Protein 2GU0 (pdb70)

Foldseek 3Di:
DFLLQFWDWDLPDFFIAIDGAAPVQQVQVQPDDDDPVQQQDFDQSVVRGTHGRVVCNLQDDDPPHAHFPRVDPLSRLLSVLSRVLSVVVRHGSVPDDPCSRRQDFQVLLSSLLSVLCVDPPHPNVPDPVLSSVLRCVRRVNDDDACADSNGSHDQWPDDDQFKTKHWRAQCPGNTHHDHFGKIKIHTNDPDDDDLVVLLLVLLVCCQVVVQWFWFDLAGRMTMTGGLVCLLVSLVVSLVVLVPPCHPRVPGLNGQQLRVVLVVCSNVPDDNVPSVVSNPVDDRDVSSVVSNVVVVVVVVPD/DFLLQFWDWDLPDFWIAIAGAAPVQLVQQLVDDDDPVQQCDFDQSVVRGTHRRVVVNLQEDDPPHAHFPRVDPLSVLLSVLVRVLRVVVTHGSVPDDVCNSRQAFQVLLSSLLSVLCVDPPRPVVPPVVLSSVLVCVRSVNDDDACAVNNGSHDQWDDDDQFKTKHWRQQCPRPTRRDHFGKIKIHTNDPDDDDVVVLLLVLLVCCQVVVQWAWADLAGAITMTGGLVCLLPVLVVSLVVLVVPCHPPPPRLNGQQLRVQLVVCSNVPDDNVVSSVSSPVDDRDVSSVVSNVCVVVVVVPD

Nearest PDB structures (foldseek):
  2gu0-assembly1_A  TM=1.003E+00  e=1.014E-58  Human rotavirus C
  2r8f-assembly1_A  TM=9.297E-01  e=7.362E-29  Simian 11 rotavirus (serotype 3 / strain SA11-Ramig)
  6cy9-assembly1_A  TM=9.338E-01  e=7.284E-28  Rotavirus A
  4g0j-assembly1_A  TM=9.210E-01  e=2.915E-26  Simian 11 rotavirus (serotype 3 / strain SA11-Ramig)
  7pko-assembly1_C  TM=9.094E-01  e=4.821E-26  Rotavirus A

Sequence (602 aa):
AELACFVSFSLTEDKVVWYPINKKAVQTMLCAKVEKDQRSNYYDTILYGVAPPPEFRNRFKTNERYGLDYESDQYTELVNLLADTLNMVSMPTEKFQFDIVKTVVQVRHLENLLCRIKDVNDILNANVKLRVKAVMIACNLVNETETTPLTESNDIVYQDSYFTITKLDYSNHKLLPLMADEYKITINTKTDIPDRNQTAFAAYIRYNFNKFAAISHGKRHWRLVLHSQLMSHAERLDRKIKSDKYDDGDMAFVHPGWKTCIGQLCGGTTFEVAKTSLYSIKPSKTVRTATNKIESDLISMAELACFVSFSLTEDKVVWYPINKKAVQTMLCAKVEKDQRSNYYDTILYGVAPPPEFRNRFKTNERYGLDYESDQYTELVNLLADTLNMVSMPTEKFQFDIVKTVVQVRHLENLLCRIKDVNDILNANVKLRVKAVMIACNLVNETETTPLTESNDIVYQDSYFTITKLDYSNHKLLPLMADEYKITINTKTDIPDRNQTAFAAYIRYNFNKFAAISHGKRHWRLVLHSQLMSHAERLDRKIKSDKYDDGDMAFVHPGWKTCIGQLCGGTTFEVAKTSLYSIKPSKTVRTATNKIESDLISM

InterPro domains:
  IPR003668 Rotavirus non-structural protein 2 [MF_04089] (1-303)
  IPR024068 Rotavirus NSP2, N-terminal [G3DSA:3.90.1400.10] (1-143)
  IPR024068 Rotavirus NSP2, N-terminal [SSF75574] (1-143)
  IPR024076 Rotavirus NSP2, C-terminal [G3DSA:3.30.428.20] (144-312)
  IPR024076 Rotavirus NSP2, C-terminal [SSF75347] (144-308)
  IPR048306 Rotavirus non-structural protein 35, C-terminal domain [PF02509] (144-311)
  IPR048573 Rotavirus non-structural protein 35, N-terminal domain [PF21067] (2-143)

Solvent-accessible surface area: 32705 Å² total; per-residue (Å²): 12,17,0,0,0,0,0,9,50,28,72,122,104,118,97,3,38,4,99,58,1,66,94,80,0,0,96,34,0,36,112,23,183,22,102,152,109,90,92,60,70,45,56,86,9,146,152,83,37,55,0,0,1,9,84,13,90,104,89,0,85,51,114,122,118,128,4,2,23,15,109,4,112,40,2,70,84,0,3,61,22,0,2,89,7,2,55,112,62,37,31,58,32,145,157,30,125,90,86,34,0,93,30,78,6,71,6,72,6,0,4,16,0,16,62,12,24,157,48,115,135,18,88,0,54,84,62,55,162,48,46,23,96,0,1,17,19,0,2,76,41,47,140,63,23,8,20,25,45,12,1,1,12,53,73,98,68,45,107,44,92,56,0,0,0,4,59,2,64,10,41,128,16,106,1,20,59,66,76,43,64,14,30,2,0,1,2,41,73,122,62,133,21,60,111,210,44,20,36,58,2,4,3,55,11,96,90,68,14,107,140,32,4,2,0,1,73,11,116,74,29,3,34,1,1,44,92,91,77,12,69,54,17,0,56,160,12,12,160,148,64,140,71,118,218,107,81,13,31,96,16,53,12,7,28,38,0,0,87,52,0,1,41,70,13,73,74,60,51,84,34,132,88,0,59,58,14,4,160,61,64,152,39,58,154,94,15,76,92,25,14,95,121,45,87,59,46,115,136,71,206,15,23,1,0,0,0,0,6,46,23,78,130,107,108,90,2,51,3,102,61,2,70,92,85,0,0,90,37,2,34,108,24,201,25,128,147,119,86,84,61,71,39,55,85,9,146,144,85,38,59,0,0,0,9,69,16,94,78,81,1,82,53,112,149,125,136,8,2,27,18,111,3,110,42,0,61,93,0,3,61,19,1,3,95,7,2,51,98,56,47,34,48,29,165,168,30,132,75,89,38,0,88,31,78,6,74,6,62,6,0,4,16,0,15,69,13,28,171,53,125,136,17,90,0,51,83,62,69,104,37,46,8,81,0,1,18,16,0,1,74,40,62,128,106,21,7,20,19,47,15,3,3,6,60,70,91,56,43,107,47,89,56,0,0,0,1,68,1,66,9,51,135,14,106,0,23,55,68,82,39,74,20,29,2,0,0,10,31,77,119,90,124,16,59,113,209,46,18,42,58,3,4,3,58,9,81,84,67,17,95,131,28,2,3,0,1,54,12,122,84,32,3,39,0,1,39,91,91,75,10,72,57,14,0,63,138,8,24,147,125,36,128,71,97,233,124,77,13,20,117,31,47,14,11,33,38,0,0,91,55,0,1,44,52,4,71,66,52,42,57,22,116,88,0,77,62,14,8,160,59,62,168,51,60,167,98,19,143,91,22,14,75,122,45,78,53,47,116,136,77,194

B-factor: mean 45.11, std 14.04, range [18.84, 97.55]

Organism: Rotavirus C (isolate RVC/Human/United Kingdom/Bristol/1989) (NCBI:txid31567)

Structure (mmCIF, N/CA/C/O backbone):
data_2GU0
#
_entry.id   2GU0
#
_cell.length_a   134.181
_cell.length_b   134.181
_cell.length_c   112.294
_cell.angle_alpha   90.000
_cell.angle_beta   90.000
_cell.angle_gamma   90.000
#
_symmetry.space_group_name_H-M   'I 4'
#
loop_
_atom_site.group_PDB
_atom_site.id
_atom_site.type_symbol
_atom_site.label_atom_id
_atom_site.label_alt_id
_atom_site.label_comp_id
_atom_site.label_asym_id
_atom_site.label_entity_id
_atom_site.label_seq_id
_atom_site.pdbx_PDB_ins_code
_atom_site.Cartn_x
_atom_site.Cartn_y
_atom_site.Cartn_z
_atom_site.occupancy
_atom_site.B_iso_or_equiv
_atom_site.auth_seq_id
_atom_site.auth_comp_id
_atom_site.auth_asym_id
_atom_site.auth_atom_id
_atom_site.pdbx_PDB_model_num
ATOM 1 N N . ALA A 1 2 ? -11.889 -33.564 45.842 1.00 30.56 2 ALA A N 1
ATOM 2 C CA . ALA A 1 2 ? -13.081 -32.979 45.168 1.00 31.18 2 ALA A CA 1
ATOM 3 C C . ALA A 1 2 ? -13.055 -33.267 43.660 1.00 32.34 2 ALA A C 1
ATOM 4 O O . ALA A 1 2 ? -12.000 -33.541 43.094 1.00 31.47 2 ALA A O 1
ATOM 6 N N . GLU A 1 3 ? -14.224 -33.229 43.022 1.00 33.35 3 GLU A N 1
ATOM 7 C CA . GLU A 1 3 ? -14.326 -33.477 41.590 1.00 35.26 3 GLU A CA 1
ATOM 8 C C . GLU A 1 3 ? -13.973 -32.194 40.833 1.00 34.59 3 GLU A C 1
ATOM 9 O O . GLU A 1 3 ? -14.233 -31.099 41.319 1.00 34.14 3 GLU A O 1
ATOM 15 N N . LEU A 1 4 ? -13.385 -32.322 39.647 1.00 33.79 4 LEU A N 1
ATOM 16 C CA . LEU A 1 4 ? -12.991 -31.143 38.873 1.00 32.51 4 LEU A CA 1
ATOM 17 C C . LEU A 1 4 ? -14.120 -30.135 38.791 1.00 32.26 4 LEU A C 1
ATOM 18 O O . LEU A 1 4 ? -13.867 -28.936 38.699 1.00 32.54 4 LEU A O 1
ATOM 23 N N . ALA A 1 5 ? -15.356 -30.631 38.839 1.00 30.85 5 ALA A N 1
ATOM 24 C CA . ALA A 1 5 ? -16.554 -29.794 38.768 1.00 30.79 5 ALA A CA 1
ATOM 25 C C . ALA A 1 5 ? -16.779 -28.910 39.999 1.00 30.84 5 ALA A C 1
ATOM 26 O O . ALA A 1 5 ? -17.751 -28.160 40.056 1.00 31.14 5 ALA A O 1
ATOM 28 N N . CYS A 1 6 ? -15.912 -29.013 40.994 1.00 28.98 6 CYS A N 1
ATOM 29 C CA . CYS A 1 6 ? -16.058 -28.173 42.167 1.00 28.80 6 CYS A CA 1
ATOM 30 C C . CYS A 1 6 ? -15.255 -26.911 41.928 1.00 29.43 6 CYS A C 1
ATOM 31 O O . CYS A 1 6 ? -15.295 -25.985 42.729 1.00 30.03 6 CYS A O 1
ATOM 34 N N . PHE A 1 7 ? -14.533 -26.871 40.813 1.00 29.49 7 PHE A N 1
ATOM 35 C CA . PHE A 1 7 ? -13.704 -25.719 40.501 1.00 29.57 7 PHE A CA 1
ATOM 36 C C . PHE A 1 7 ? -13.934 -25.041 39.159 1.00 30.19 7 PHE A C 1
ATOM 37 O O . PHE A 1 7 ? -13.607 -23.862 39.007 1.00 30.64 7 PHE A O 1
ATOM 45 N N . VAL A 1 8 ? -14.475 -25.772 38.187 1.00 29.11 8 VAL A N 1
ATOM 46 C CA . VAL A 1 8 ? -14.687 -25.209 36.861 1.00 28.54 8 VAL A CA 1
ATOM 47 C C . VAL A 1 8 ? -15.940 -25.688 36.139 1.00 31.60 8 VAL A C 1
ATOM 48 O O . VAL A 1 8 ? -16.349 -26.846 36.266 1.00 33.46 8 VAL A O 1
ATOM 52 N N . SER A 1 9 ? -16.554 -24.787 35.380 1.00 32.79 9 SER A N 1
ATOM 53 C CA . SER A 1 9 ? -17.730 -25.127 34.586 1.00 33.59 9 SER A CA 1
ATOM 54 C C . SER A 1 9 ? -17.249 -25.003 33.148 1.00 35.82 9 SER A C 1
ATOM 55 O O . SER A 1 9 ? -16.134 -24.523 32.920 1.00 37.19 9 SER A O 1
ATOM 58 N N . PHE A 1 10 ? -18.055 -25.418 32.175 1.00 37.23 10 PHE A N 1
ATOM 59 C CA . PHE A 1 10 ? -17.598 -25.344 30.788 1.00 38.44 10 PHE A CA 1
ATOM 60 C C . PHE A 1 10 ? -18.651 -24.912 29.777 1.00 40.55 10 PHE A C 1
ATOM 61 O O . PHE A 1 10 ? -19.843 -24.870 30.070 1.00 40.32 10 PHE A O 1
ATOM 69 N N . SER A 1 11 ? -18.175 -24.593 28.577 1.00 42.87 11 SER A N 1
ATOM 70 C CA . SER A 1 11 ? -19.019 -24.175 27.468 1.00 43.23 11 SER A CA 1
ATOM 71 C C . SER A 1 11 ? -18.549 -24.966 26.246 1.00 44.72 11 SER A C 1
ATOM 72 O O . SER A 1 11 ? -17.357 -25.257 26.110 1.00 42.70 11 SER A O 1
ATOM 75 N N . LEU A 1 12 ? -19.491 -25.315 25.371 1.00 46.56 12 LEU A N 1
ATOM 76 C CA . LEU A 1 12 ? -19.199 -26.091 24.170 1.00 46.76 12 LEU A CA 1
ATOM 77 C C . LEU A 1 12 ? -19.570 -25.382 22.869 1.00 49.05 12 LEU A C 1
ATOM 78 O O . LEU A 1 12 ? -19.573 -25.995 21.802 1.00 49.98 12 LEU A O 1
ATOM 83 N N . THR A 1 13 ? -19.880 -24.093 22.952 1.00 51.08 13 THR A N 1
ATOM 84 C CA . THR A 1 13 ? -20.251 -23.322 21.767 1.00 52.56 13 THR A CA 1
ATOM 85 C C . THR A 1 13 ? -19.089 -23.109 20.791 1.00 53.88 13 THR A C 1
ATOM 86 O O . THR A 1 13 ? -19.305 -22.921 19.591 1.00 53.99 13 THR A O 1
ATOM 90 N N . GLU A 1 14 ? -17.864 -23.146 21.305 1.00 55.39 14 GLU A N 1
ATOM 91 C CA . GLU A 1 14 ? -16.682 -22.941 20.476 1.00 57.13 14 GLU A CA 1
ATOM 92 C C . GLU A 1 14 ? -16.085 -24.219 19.907 1.00 57.31 14 GLU A C 1
ATOM 93 O O . GLU A 1 14 ? -16.565 -25.329 20.159 1.00 56.19 14 GLU A O 1
ATOM 99 N N . ASP A 1 15 ? -15.015 -24.044 19.142 1.00 58.15 15 ASP A N 1
ATOM 100 C CA . ASP A 1 15 ? -14.342 -25.166 18.517 1.00 59.12 15 ASP A CA 1
ATOM 101 C C . ASP A 1 15 ? -13.747 -26.060 19.591 1.00 58.10 15 ASP A C 1
ATOM 102 O O . ASP A 1 15 ? -13.911 -27.279 19.560 1.00 58.66 15 ASP A O 1
ATOM 107 N N . LYS A 1 16 ? -13.039 -25.449 20.535 1.00 57.08 16 LYS A N 1
ATOM 108 C CA . LYS A 1 16 ? -12.452 -26.202 21.639 1.00 55.25 16 LYS A CA 1
ATOM 109 C C . LYS A 1 16 ? -13.285 -25.920 22.891 1.00 52.39 16 LYS A C 1
ATOM 110 O O . LYS A 1 16 ? -13.985 -24.903 22.965 1.00 53.30 16 LYS A O 1
ATOM 116 N N . VAL A 1 17 ? -13.226 -26.823 23.865 1.00 47.23 17 VAL A N 1
ATOM 117 C CA . VAL A 1 17 ? -13.962 -26.631 25.105 1.00 41.75 17 VAL A CA 1
ATOM 118 C C . VAL A 1 17 ? -13.437 -25.403 25.848 1.00 40.73 17 VAL A C 1
ATOM 119 O O . VAL A 1 17 ? -12.224 -25.181 25.938 1.00 40.17 17 VAL A O 1
ATOM 123 N N . VAL A 1 18 ? -14.354 -24.595 26.364 1.00 37.85 18 VAL A N 1
ATOM 124 C CA . VAL A 1 18 ? -13.966 -23.409 27.106 1.00 36.66 18 VAL A CA 1
ATOM 125 C C . VAL A 1 18 ? -14.328 -23.617 28.568 1.00 35.99 18 VAL A C 1
ATOM 126 O O . VAL A 1 18 ? -15.468 -23.945 28.893 1.00 37.17 18 VAL A O 1
ATOM 130 N N . TRP A 1 19 ? -13.353 -23.436 29.451 1.00 34.47 19 TRP A N 1
ATOM 131 C CA . TRP A 1 19 ? -13.591 -23.615 30.878 1.00 31.54 19 TRP A CA 1
ATOM 132 C C . TRP A 1 19 ? -13.721 -22.296 31.607 1.00 30.76 19 TRP A C 1
ATOM 133 O O . TRP A 1 19 ? -13.111 -21.305 31.221 1.00 30.58 19 TRP A O 1
ATOM 144 N N . TYR A 1 20 ? -14.528 -22.288 32.661 1.00 31.15 20 TYR A N 1
ATOM 145 C CA . TYR A 1 20 ? -14.716 -21.085 33.462 1.00 32.78 20 TYR A CA 1
ATOM 146 C C . TYR A 1 20 ? -14.518 -21.330 34.957 1.00 31.60 20 TYR A C 1
ATOM 147 O O . TYR A 1 20 ? -14.814 -22.411 35.472 1.00 30.55 20 TYR A O 1
ATOM 156 N N . PRO A 1 21 ? -14.006 -20.317 35.669 1.00 30.89 21 PRO A N 1
ATOM 157 C CA . PRO A 1 21 ? -13.749 -20.352 37.112 1.00 29.61 21 PRO A CA 1
ATOM 158 C C . PRO A 1 21 ? -15.067 -20.344 37.878 1.00 29.35 21 PRO A C 1
ATOM 159 O O . PRO A 1 21 ? -16.042 -19.757 37.422 1.00 33.09 21 PRO A O 1
ATOM 163 N N . ILE A 1 22 ? -15.108 -20.992 39.030 1.00 27.91 22 ILE A N 1
ATOM 164 C CA . ILE A 1 22 ? -16.317 -20.975 39.852 1.00 27.20 22 ILE A CA 1
ATOM 165 C C . ILE A 1 22 ? -15.989 -20.117 41.082 1.00 27.21 22 ILE A C 1
ATOM 166 O O . ILE A 1 22 ? -14.969 -20.334 41.732 1.00 28.37 22 ILE A O 1
ATOM 171 N N . ASN A 1 23 ? -16.832 -19.142 41.406 1.00 26.03 23 ASN A N 1
ATOM 172 C CA . ASN A 1 23 ? -16.527 -18.292 42.548 1.00 26.83 23 ASN A CA 1
ATOM 173 C C . ASN A 1 23 ? -17.236 -18.688 43.835 1.00 28.01 23 ASN A C 1
ATOM 174 O O . ASN A 1 23 ? -18.210 -19.454 43.812 1.00 26.41 23 ASN A O 1
ATOM 179 N N . LYS A 1 24 ? -16.731 -18.160 44.955 1.00 28.58 24 LYS A N 1
ATOM 180 C CA . LYS A 1 24 ? -17.271 -18.474 46.269 1.00 29.38 24 LYS A CA 1
ATOM 181 C C . LYS A 1 24 ? -18.705 -18.051 46.480 1.00 30.15 24 LYS A C 1
ATOM 182 O O . LYS A 1 24 ? -19.446 -18.720 47.191 1.00 30.61 24 LYS A O 1
ATOM 188 N N . LYS A 1 25 ? -19.119 -16.940 45.890 1.00 30.52 25 LYS A N 1
ATOM 189 C CA . LYS A 1 25 ? -20.508 -16.541 46.073 1.00 31.64 25 LYS A CA 1
ATOM 190 C C . LYS A 1 25 ? -21.378 -17.571 45.374 1.00 31.59 25 LYS A C 1
ATOM 191 O O . LYS A 1 25 ? -22.384 -18.015 45.921 1.00 32.37 25 LYS A O 1
ATOM 197 N N . ALA A 1 26 ? -20.983 -17.963 44.167 1.00 30.44 26 ALA A N 1
ATOM 198 C CA . ALA A 1 26 ? -21.743 -18.960 43.444 1.00 30.30 26 ALA A CA 1
ATOM 199 C C . ALA A 1 26 ? -21.940 -20.133 44.403 1.00 31.17 26 ALA A C 1
ATOM 200 O O . ALA A 1 26 ? -23.065 -20.471 44.764 1.00 31.48 26 ALA A O 1
ATOM 202 N N . VAL A 1 27 ? -20.835 -20.728 44.840 1.00 31.27 27 VAL A N 1
ATOM 203 C CA . VAL A 1 27 ? -20.881 -21.849 45.770 1.00 31.54 27 VAL A CA 1
ATOM 204 C C . VAL A 1 27 ? -21.776 -21.563 46.975 1.00 32.10 27 VAL A C 1
ATOM 205 O O . VAL A 1 27 ? -22.620 -22.369 47.323 1.00 33.81 27 VAL A O 1
ATOM 209 N N . GLN A 1 28 ? -21.597 -20.417 47.613 1.00 33.38 28 GLN A N 1
ATOM 210 C CA . GLN A 1 28 ? -22.408 -20.067 48.776 1.00 35.29 28 GLN A CA 1
ATOM 211 C C . GLN A 1 28 ? -23.892 -20.128 48.440 1.00 35.16 28 GLN A C 1
ATOM 212 O O . GLN A 1 28 ? -24.702 -20.623 49.227 1.00 36.07 28 GLN A O 1
ATOM 218 N N . THR A 1 29 ? -24.230 -19.630 47.257 1.00 34.38 29 THR A N 1
ATOM 219 C CA . THR A 1 29 ? -25.601 -19.605 46.771 1.00 32.72 29 THR A CA 1
ATOM 220 C C . THR A 1 29 ? -26.200 -20.991 46.495 1.00 32.55 29 THR A C 1
ATOM 221 O O . THR A 1 29 ? -27.320 -21.283 46.908 1.00 31.51 29 THR A O 1
ATOM 225 N N . MET A 1 30 ? -25.468 -21.856 45.809 1.00 31.82 30 MET A N 1
ATOM 226 C CA . MET A 1 30 ? -26.037 -23.153 45.523 1.00 33.36 30 MET A CA 1
ATOM 227 C C . MET A 1 30 ? -26.101 -24.008 46.766 1.00 34.67 30 MET A C 1
ATOM 228 O O . MET A 1 30 ? -26.844 -24.985 46.801 1.00 36.22 30 MET A O 1
ATOM 233 N N . LEU A 1 31 ? -25.334 -23.664 47.793 1.00 34.69 31 LEU A N 1
ATOM 234 C CA . LEU A 1 31 ? -25.396 -24.470 49.003 1.00 36.27 31 LEU A CA 1
ATOM 235 C C . LEU A 1 31 ? -26.674 -24.151 49.764 1.00 38.07 31 LEU A C 1
ATOM 236 O O . LEU A 1 31 ? -27.182 -24.994 50.514 1.00 38.25 31 LEU A O 1
ATOM 241 N N . CYS A 1 32 ? -27.213 -22.951 49.558 1.00 38.12 32 CYS A N 1
ATOM 242 C CA . CYS A 1 32 ? -28.433 -22.578 50.253 1.00 40.78 32 CYS A CA 1
ATOM 243 C C . CYS A 1 32 ? -29.678 -22.738 49.376 1.00 40.83 32 CYS A C 1
ATOM 244 O O . CYS A 1 32 ? -30.797 -22.806 49.883 1.00 41.63 32 CYS A O 1
ATOM 247 N N . ALA A 1 33 ? -29.486 -22.823 48.065 1.00 39.64 33 ALA A N 1
ATOM 248 C CA . ALA A 1 33 ? -30.620 -22.945 47.152 1.00 38.47 33 ALA A CA 1
ATOM 249 C C . ALA A 1 33 ? -31.381 -24.250 47.284 1.00 37.73 33 ALA A C 1
ATOM 250 O O . ALA A 1 33 ? -30.825 -25.262 47.707 1.00 38.61 33 ALA A O 1
ATOM 252 N N . LYS A 1 34 ? -32.659 -24.207 46.913 1.00 36.93 34 LYS A N 1
ATOM 253 C CA . LYS A 1 34 ? -33.533 -25.373 46.934 1.00 37.86 34 LYS A CA 1
ATOM 254 C C . LYS A 1 34 ? -33.580 -25.963 45.535 1.00 38.98 34 LYS A C 1
ATOM 255 O O . LYS A 1 34 ? -34.171 -25.380 44.624 1.00 39.69 34 LYS A O 1
ATOM 261 N N . VAL A 1 35 ? -32.974 -27.130 45.373 1.00 40.74 35 VAL A N 1
ATOM 262 C CA . VAL A 1 35 ? -32.921 -27.790 44.080 1.00 41.31 35 VAL A CA 1
ATOM 263 C C . VAL A 1 35 ? -33.649 -29.123 44.100 1.00 42.68 35 VAL A C 1
ATOM 264 O O . VAL A 1 35 ? -33.447 -29.933 45.004 1.00 41.30 35 VAL A O 1
ATOM 268 N N . GLU A 1 36 ? -34.502 -29.343 43.102 1.00 45.27 36 GLU A N 1
ATOM 269 C CA . GLU A 1 36 ? -35.252 -30.587 43.008 1.00 47.96 36 GLU A CA 1
ATOM 270 C C . GLU A 1 36 ? -34.288 -31.729 42.733 1.00 48.70 36 GLU A C 1
ATOM 271 O O . GLU A 1 36 ? -33.300 -31.552 42.025 1.00 48.28 36 GLU A O 1
ATOM 277 N N . LYS A 1 37 ? -34.582 -32.899 43.292 1.00 49.60 37 LYS A N 1
ATOM 278 C CA . LYS A 1 37 ? -33.730 -34.073 43.133 1.00 50.32 37 LYS A CA 1
ATOM 279 C C . LYS A 1 37 ? -33.282 -34.292 41.688 1.00 49.99 37 LYS A C 1
ATOM 280 O O . LYS A 1 37 ? -32.104 -34.492 41.413 1.00 50.18 37 LYS A O 1
ATOM 286 N N . ASP A 1 38 ? -34.224 -34.236 40.762 1.00 49.42 38 ASP A N 1
ATOM 287 C CA . ASP A 1 38 ? -33.924 -34.429 39.356 1.00 50.32 38 ASP A CA 1
ATOM 288 C C . ASP A 1 38 ? -32.860 -33.475 38.800 1.00 49.80 38 ASP A C 1
ATOM 289 O O . ASP A 1 38 ? -32.421 -33.635 37.660 1.00 49.55 38 ASP A O 1
ATOM 294 N N . GLN A 1 39 ? -32.429 -32.500 39.597 1.00 48.32 39 GLN A N 1
ATOM 295 C CA . GLN A 1 39 ? -31.439 -31.528 39.130 1.00 47.28 39 GLN A CA 1
ATOM 296 C C . GLN A 1 39 ? -30.087 -31.527 39.848 1.00 46.78 39 GLN A C 1
ATOM 297 O O . GLN A 1 39 ? -29.117 -30.947 39.350 1.00 47.13 39 GLN A O 1
ATOM 303 N N . ARG A 1 40 ? -30.023 -32.171 41.008 1.00 44.82 40 ARG A N 1
ATOM 304 C CA . ARG A 1 40 ? -28.808 -32.214 41.824 1.00 42.66 40 ARG A CA 1
ATOM 305 C C . ARG A 1 40 ? -27.491 -32.524 41.094 1.00 39.88 40 ARG A C 1
ATOM 306 O O . ARG A 1 40 ? -26.420 -32.074 41.509 1.00 39.56 40 ARG A O 1
ATOM 314 N N . SER A 1 41 ? -27.559 -33.284 40.011 1.00 36.80 41 SER A N 1
ATOM 315 C CA . SER A 1 41 ? -26.353 -33.639 39.281 1.00 35.09 41 SER A CA 1
ATOM 316 C C . SER A 1 41 ? -25.965 -32.662 38.171 1.00 33.76 41 SER A C 1
ATOM 317 O O . SER A 1 41 ? -24.981 -32.878 37.473 1.00 32.18 41 SER A O 1
ATOM 320 N N . ASN A 1 42 ? -26.730 -31.589 38.006 1.00 34.25 42 ASN A N 1
ATOM 321 C CA . ASN A 1 42 ? -26.418 -30.594 36.981 1.00 34.70 42 ASN A CA 1
ATOM 322 C C . ASN A 1 42 ? -25.722 -29.369 37.567 1.00 33.64 42 ASN A C 1
ATOM 323 O O . ASN A 1 42 ? -25.911 -29.034 38.738 1.00 33.38 42 ASN A O 1
ATOM 328 N N . TYR A 1 43 ? -24.905 -28.702 36.759 1.00 32.13 43 TYR A N 1
ATOM 329 C CA . TYR A 1 43 ? -24.261 -27.496 37.247 1.00 30.74 43 TYR A CA 1
ATOM 330 C C . TYR A 1 43 ? -25.418 -26.579 37.599 1.00 31.26 43 TYR A C 1
ATOM 331 O O . TYR A 1 43 ? -26.419 -26.547 36.879 1.00 32.41 43 TYR A O 1
ATOM 340 N N . TYR A 1 44 ? -25.285 -25.837 38.693 1.00 29.84 44 TYR A N 1
ATOM 341 C CA . TYR A 1 44 ? -26.342 -24.946 39.148 1.00 29.59 44 TYR A CA 1
ATOM 342 C C . TYR A 1 44 ? -26.180 -23.478 38.762 1.00 32.18 44 TYR A C 1
ATOM 343 O O . TYR A 1 44 ? -25.151 -22.859 39.043 1.00 33.67 44 TYR A O 1
ATOM 352 N N . ASP A 1 45 ? -27.207 -22.906 38.141 1.00 31.97 45 ASP A N 1
ATOM 353 C CA . ASP A 1 45 ? -27.121 -21.510 37.768 1.00 32.51 45 ASP A CA 1
ATOM 354 C C . ASP A 1 45 ? -27.610 -20.604 38.896 1.00 32.05 45 ASP A C 1
ATOM 355 O O . ASP A 1 45 ? -28.775 -20.601 39.274 1.00 31.30 45 ASP A O 1
ATOM 360 N N . THR A 1 46 ? -26.667 -19.834 39.414 1.00 32.64 46 THR A N 1
ATOM 361 C CA . THR A 1 46 ? -26.847 -18.895 40.508 1.00 31.68 46 THR A CA 1
ATOM 362 C C . THR A 1 46 ? -27.493 -17.575 40.074 1.00 31.73 46 THR A C 1
ATOM 363 O O . THR A 1 46 ? -27.921 -16.764 40.907 1.00 29.32 46 THR A O 1
ATOM 367 N N . ILE A 1 47 ? -27.575 -17.377 38.763 1.00 30.34 47 ILE A N 1
ATOM 368 C CA . ILE A 1 47 ? -28.138 -16.159 38.204 1.00 30.05 47 ILE A CA 1
ATOM 369 C C . ILE A 1 47 ? -27.248 -14.963 38.542 1.00 30.59 47 ILE A C 1
ATOM 370 O O . ILE A 1 47 ? -26.602 -14.395 37.663 1.00 34.60 47 ILE A O 1
ATOM 375 N N . LEU A 1 48 ? -27.178 -14.585 39.803 1.00 28.70 48 LEU A N 1
ATOM 376 C CA . LEU A 1 48 ? -26.342 -13.447 40.155 1.00 30.47 48 LEU A CA 1
ATOM 377 C C . LEU A 1 48 ? -24.809 -13.670 40.150 1.00 31.26 48 LEU A C 1
ATOM 378 O O . LEU A 1 48 ? -24.042 -12.735 39.884 1.00 28.99 48 LEU A O 1
ATOM 383 N N . TYR A 1 49 ? -24.359 -14.894 40.430 1.00 31.00 49 TYR A N 1
ATOM 384 C CA . TYR A 1 49 ? -22.925 -15.161 40.501 1.00 30.88 49 TYR A CA 1
ATOM 385 C C . TYR A 1 49 ? -22.384 -16.208 39.547 1.00 29.68 49 TYR A C 1
ATOM 386 O O . TYR A 1 49 ? -21.312 -16.770 39.772 1.00 31.39 49 TYR A O 1
ATOM 395 N N . GLY A 1 50 ? -23.108 -16.474 38.477 1.00 28.05 50 GLY A N 1
ATOM 396 C CA . GLY A 1 50 ? -22.626 -17.455 37.532 1.00 25.26 50 GLY A CA 1
ATOM 397 C C . GLY A 1 50 ? -22.994 -18.884 37.880 1.00 25.42 50 GLY A C 1
ATOM 398 O O . GLY A 1 50 ? -23.953 -19.146 38.602 1.00 26.42 50 GLY A O 1
ATOM 399 N N . VAL A 1 51 ? -22.203 -19.813 37.370 1.00 24.26 51 VAL A N 1
ATOM 400 C CA . VAL A 1 51 ? -22.443 -21.222 37.579 1.00 24.23 51 VAL A CA 1
ATOM 401 C C . VAL A 1 51 ? -21.734 -21.820 38.775 1.00 25.17 51 VAL A C 1
ATOM 402 O O . VAL A 1 51 ? -20.515 -21.702 38.902 1.00 27.37 51 VAL A O 1
ATOM 406 N N . ALA A 1 52 ? -22.508 -22.478 39.636 1.00 25.13 52 ALA A N 1
ATOM 407 C CA . ALA A 1 52 ? -21.979 -23.143 40.815 1.00 24.64 52 ALA A CA 1
ATOM 408 C C . ALA A 1 52 ? -21.845 -24.633 40.503 1.00 27.25 52 ALA A C 1
ATOM 409 O O . ALA A 1 52 ? -22.323 -25.113 39.479 1.00 28.62 52 ALA A O 1
ATOM 411 N N . PRO A 1 53 ? -21.183 -25.391 41.382 1.00 27.59 53 PRO A N 1
ATOM 412 C CA . PRO A 1 53 ? -21.013 -26.826 41.148 1.00 26.53 53 PRO A CA 1
ATOM 413 C C . PRO A 1 53 ? -22.300 -27.621 41.317 1.00 29.39 53 PRO A C 1
ATOM 414 O O . PRO A 1 53 ? -23.234 -27.181 41.991 1.00 27.62 53 PRO A O 1
ATOM 418 N N . PRO A 1 54 ? -22.369 -28.813 40.703 1.00 31.57 54 PRO A N 1
ATOM 419 C CA . PRO A 1 54 ? -23.576 -29.633 40.836 1.00 32.95 54 PRO A CA 1
ATOM 420 C C . PRO A 1 54 ? -23.836 -29.860 42.325 1.00 34.38 54 PRO A C 1
ATOM 421 O O . PRO A 1 54 ? -22.920 -30.225 43.065 1.00 35.82 54 PRO A O 1
ATOM 425 N N . PRO A 1 55 ? -25.074 -29.639 42.787 1.00 35.01 55 PRO A N 1
ATOM 426 C CA . PRO A 1 55 ? -25.394 -29.835 44.210 1.00 36.06 55 PRO A CA 1
ATOM 427 C C . PRO A 1 55 ? -25.022 -31.234 44.706 1.00 37.41 55 PRO A C 1
ATOM 428 O O . PRO A 1 55 ? -24.895 -31.481 45.908 1.00 39.71 55 PRO A O 1
ATOM 432 N N . GLU A 1 56 ? -24.847 -32.142 43.758 1.00 37.86 56 GLU A N 1
ATOM 433 C CA . GLU A 1 56 ? -24.461 -33.518 44.029 1.00 38.04 56 GLU A CA 1
ATOM 434 C C . GLU A 1 56 ? -23.085 -33.584 44.705 1.00 37.38 56 GLU A C 1
ATOM 435 O O . GLU A 1 56 ? -22.637 -34.653 45.096 1.00 36.92 56 GLU A O 1
ATOM 441 N N . PHE A 1 57 ? -22.405 -32.447 44.828 1.00 35.88 57 PHE A N 1
ATOM 442 C CA . PHE A 1 57 ? -21.077 -32.438 45.428 1.00 33.83 57 PHE A CA 1
ATOM 443 C C . PHE A 1 57 ? -20.911 -31.547 46.659 1.00 33.95 57 PHE A C 1
ATOM 444 O O . PHE A 1 57 ? -19.802 -31.435 47.177 1.00 32.14 57 PHE A O 1
ATOM 452 N N . ARG A 1 58 ? -21.992 -30.931 47.135 1.00 34.96 58 ARG A N 1
ATOM 453 C CA . ARG A 1 58 ? -21.907 -30.063 48.314 1.00 38.01 58 ARG A CA 1
ATOM 454 C C . ARG A 1 58 ? -21.135 -30.697 49.474 1.00 38.92 58 ARG A C 1
ATOM 455 O O . ARG A 1 58 ? -20.578 -29.989 50.309 1.00 38.30 58 ARG A O 1
ATOM 463 N N . ASN A 1 59 ? -21.110 -32.027 49.528 1.00 41.85 59 ASN A N 1
ATOM 464 C CA . ASN A 1 59 ? -20.368 -32.736 50.568 1.00 45.70 59 ASN A CA 1
ATOM 465 C C . ASN A 1 59 ? -18.945 -32.194 50.636 1.00 46.03 59 ASN A C 1
ATOM 466 O O . ASN A 1 59 ? -18.426 -31.894 51.707 1.00 48.08 59 ASN A O 1
ATOM 471 N N . ARG A 1 60 ? -18.335 -32.082 49.462 1.00 44.14 60 ARG A N 1
ATOM 472 C CA . ARG A 1 60 ? -16.975 -31.603 49.278 1.00 42.34 60 ARG A CA 1
ATOM 473 C C . ARG A 1 60 ? -16.581 -30.239 49.890 1.00 40.34 60 ARG A C 1
ATOM 474 O O . ARG A 1 60 ? -15.393 -29.981 50.107 1.00 37.76 60 ARG A O 1
ATOM 482 N N . PHE A 1 61 ? -17.546 -29.364 50.159 1.00 39.04 61 PHE A N 1
ATOM 483 C CA . PHE A 1 61 ? -17.205 -28.048 50.703 1.00 40.32 61 PHE A CA 1
ATOM 484 C C . PHE A 1 61 ? -17.321 -27.934 52.212 1.00 42.77 61 PHE A C 1
ATOM 485 O O . PHE A 1 61 ? -18.082 -28.658 52.846 1.00 43.69 61 PHE A O 1
ATOM 493 N N . LYS A 1 62 ? -16.564 -27.002 52.776 1.00 45.54 62 LYS A N 1
ATOM 494 C CA . LYS A 1 62 ? -16.559 -26.783 54.208 1.00 49.51 62 LYS A CA 1
ATOM 495 C C . LYS A 1 62 ? -17.789 -26.028 54.684 1.00 53.13 62 LYS A C 1
ATOM 496 O O . LYS A 1 62 ? -18.213 -25.052 54.065 1.00 54.40 62 LYS A O 1
ATOM 502 N N . THR A 1 63 ? -18.359 -26.500 55.790 1.00 57.81 63 THR A N 1
ATOM 503 C CA . THR A 1 63 ? -19.528 -25.882 56.400 1.00 62.37 63 THR A CA 1
ATOM 504 C C . THR A 1 63 ? -19.198 -25.635 57.864 1.00 65.28 63 THR A C 1
ATOM 505 O O . THR A 1 63 ? -18.268 -26.237 58.397 1.00 66.48 63 THR A O 1
ATOM 509 N N . ASN A 1 64 ? -19.964 -24.758 58.510 1.00 68.20 64 ASN A N 1
ATOM 510 C CA . ASN A 1 64 ? -19.748 -24.428 59.917 1.00 69.64 64 ASN A CA 1
ATOM 511 C C . ASN A 1 64 ? -19.468 -25.655 60.775 1.00 70.18 64 ASN A C 1
ATOM 512 O O . ASN A 1 64 ? -18.942 -25.534 61.884 1.00 70.03 64 ASN A O 1
ATOM 517 N N . GLU A 1 65 ? -19.812 -26.832 60.259 1.00 70.35 65 GLU A N 1
ATOM 518 C CA . GLU A 1 65 ? -19.588 -28.071 60.989 1.00 71.61 65 GLU A CA 1
ATOM 519 C C . GLU A 1 65 ? -19.284 -29.249 60.066 1.00 71.49 65 GLU A C 1
ATOM 520 O O . GLU A 1 65 ? -19.754 -30.363 60.292 1.00 71.96 65 GLU A O 1
ATOM 526 N N . ARG A 1 66 ? -18.493 -29.003 59.028 1.00 70.57 66 ARG A N 1
ATOM 527 C CA . ARG A 1 66 ? -18.122 -30.051 58.079 1.00 68.35 66 ARG A CA 1
ATOM 528 C C . ARG A 1 66 ? -16.750 -29.703 57.524 1.00 65.11 66 ARG A C 1
ATOM 529 O O . ARG A 1 66 ? -16.469 -28.542 57.256 1.00 64.61 66 ARG A O 1
ATOM 537 N N . TYR A 1 67 ? -15.893 -30.701 57.360 1.00 61.42 67 TYR A N 1
ATOM 538 C CA . TYR A 1 67 ? -14.562 -30.448 56.833 1.00 57.26 67 TYR A CA 1
ATOM 539 C C . TYR A 1 67 ? -14.558 -30.572 55.333 1.00 55.52 67 TYR A C 1
ATOM 540 O O . TYR A 1 67 ? -14.849 -31.639 54.797 1.00 56.27 67 TYR A O 1
ATOM 549 N N . GLY A 1 68 ? -14.215 -29.482 54.658 1.00 52.58 68 GLY A N 1
ATOM 550 C CA . GLY A 1 68 ? -14.161 -29.503 53.214 1.00 48.07 68 GLY A CA 1
ATOM 551 C C . GLY A 1 68 ? -13.296 -28.390 52.664 1.00 45.85 68 GLY A C 1
ATOM 552 O O . GLY A 1 68 ? -12.552 -27.733 53.395 1.00 45.65 68 GLY A O 1
ATOM 553 N N . LEU A 1 69 ? -13.390 -28.194 51.356 1.00 42.79 69 LEU A N 1
ATOM 554 C CA . LEU A 1 69 ? -12.648 -27.153 50.677 1.00 39.34 69 LEU A CA 1
ATOM 555 C C . LEU A 1 69 ? -13.027 -25.820 51.281 1.00 37.23 69 LEU A C 1
ATOM 556 O O . LEU A 1 69 ? -14.203 -25.481 51.347 1.00 36.98 69 LEU A O 1
ATOM 561 N N . ASP A 1 70 ? -12.046 -25.055 51.723 1.00 35.19 70 ASP A N 1
ATOM 562 C CA . ASP A 1 70 ? -12.363 -23.756 52.282 1.00 35.49 70 ASP A CA 1
ATOM 563 C C . ASP A 1 70 ? -12.447 -22.808 51.083 1.00 35.33 70 ASP A C 1
ATOM 564 O O . ASP A 1 70 ? -11.558 -21.997 50.827 1.00 36.50 70 ASP A O 1
ATOM 569 N N . TYR A 1 71 ? -13.538 -22.947 50.342 1.00 35.00 71 TYR A N 1
ATOM 570 C CA . TYR A 1 71 ? -13.780 -22.174 49.137 1.00 34.21 71 TYR A CA 1
ATOM 571 C C . TYR A 1 71 ? -13.904 -20.683 49.395 1.00 34.89 71 TYR A C 1
ATOM 572 O O . TYR A 1 71 ? -13.905 -19.882 48.451 1.00 34.02 71 TYR A O 1
ATOM 581 N N . GLU A 1 72 ? -14.005 -20.313 50.671 1.00 35.71 72 GLU A N 1
ATOM 582 C CA . GLU A 1 72 ? -14.115 -18.905 51.049 1.00 36.03 72 GLU A CA 1
ATOM 583 C C . GLU A 1 72 ? -12.723 -18.307 51.005 1.00 34.94 72 GLU A C 1
ATOM 584 O O . GLU A 1 72 ? -12.549 -17.086 51.019 1.00 33.62 72 GLU A O 1
ATOM 590 N N . SER A 1 73 ? -11.735 -19.195 50.936 1.00 35.23 73 SER A N 1
ATOM 591 C CA . SER A 1 73 ? -10.325 -18.823 50.882 1.00 35.98 73 SER A CA 1
ATOM 592 C C . SER A 1 73 ? -9.859 -18.140 49.588 1.00 36.82 73 SER A C 1
ATOM 593 O O . SER A 1 73 ? -10.374 -18.399 48.503 1.00 35.87 73 SER A O 1
ATOM 596 N N . ASP A 1 74 ? -8.870 -17.262 49.722 1.00 39.80 74 ASP A N 1
ATOM 597 C CA . ASP A 1 74 ? -8.304 -16.550 48.580 1.00 40.98 74 ASP A CA 1
ATOM 598 C C . ASP A 1 74 ? -7.539 -17.563 47.755 1.00 40.63 74 ASP A C 1
ATOM 599 O O . ASP A 1 74 ? -7.133 -17.288 46.632 1.00 41.95 74 ASP A O 1
ATOM 604 N N . GLN A 1 75 ? -7.326 -18.734 48.340 1.00 39.12 75 GLN A N 1
ATOM 605 C CA . GLN A 1 75 ? -6.573 -19.785 47.691 1.00 38.12 75 GLN A CA 1
ATOM 606 C C . GLN A 1 75 ? -7.466 -20.571 46.727 1.00 38.23 75 GLN A C 1
ATOM 607 O O . GLN A 1 75 ? -6.975 -21.189 45.782 1.00 38.15 75 GLN A O 1
ATOM 613 N N . TYR A 1 76 ? -8.775 -20.536 46.981 1.00 36.17 76 TYR A N 1
ATOM 614 C CA . TYR A 1 76 ? -9.770 -21.205 46.140 1.00 33.11 76 TYR A CA 1
ATOM 615 C C . TYR A 1 76 ? -9.854 -20.459 44.795 1.00 33.05 76 TYR A C 1
ATOM 616 O O . TYR A 1 76 ? -9.926 -21.079 43.728 1.00 32.71 76 TYR A O 1
ATOM 625 N N . THR A 1 77 ? -9.835 -19.130 44.863 1.00 30.90 77 THR A N 1
ATOM 626 C CA . THR A 1 77 ? -9.887 -18.288 43.679 1.00 31.50 77 THR A CA 1
ATOM 627 C C . THR A 1 77 ? -8.686 -18.631 42.814 1.00 32.44 77 THR A C 1
ATOM 628 O O . THR A 1 77 ? -8.795 -18.805 41.601 1.00 31.97 77 THR A O 1
ATOM 632 N N . GLU A 1 78 ? -7.535 -18.716 43.466 1.00 33.31 78 GLU A N 1
ATOM 633 C CA . GLU A 1 78 ? -6.278 -19.032 42.804 1.00 34.77 78 GLU A CA 1
ATOM 634 C C . GLU A 1 78 ? -6.364 -20.345 42.040 1.00 34.28 78 GLU A C 1
ATOM 635 O O . GLU A 1 78 ? -6.158 -20.384 40.835 1.00 35.00 78 GLU A O 1
ATOM 641 N N . LEU A 1 79 ? -6.664 -21.418 42.760 1.00 33.13 79 LEU A N 1
ATOM 642 C CA . LEU A 1 79 ? -6.767 -22.738 42.166 1.00 32.87 79 LEU A CA 1
ATOM 643 C C . LEU A 1 79 ? -7.815 -22.738 41.054 1.00 34.37 79 LEU A C 1
ATOM 644 O O . LEU A 1 79 ? -7.598 -23.283 39.963 1.00 35.18 79 LEU A O 1
ATOM 649 N N . VAL A 1 80 ? -8.951 -22.121 41.339 1.00 32.84 80 VAL A N 1
ATOM 650 C CA . VAL A 1 80 ? -10.029 -22.067 40.382 1.00 31.62 80 VAL A CA 1
ATOM 651 C C . VAL A 1 80 ? -9.556 -21.462 39.055 1.00 32.80 80 VAL A C 1
ATOM 652 O O . VAL A 1 80 ? -9.888 -21.964 37.968 1.00 31.68 80 VAL A O 1
ATOM 656 N N . ASN A 1 81 ? -8.759 -20.401 39.131 1.00 32.42 81 ASN A N 1
ATOM 657 C CA . ASN A 1 81 ? -8.275 -19.771 37.911 1.00 30.96 81 ASN A CA 1
ATOM 658 C C . ASN A 1 81 ? -7.149 -20.542 37.245 1.00 31.72 81 ASN A C 1
ATOM 659 O O . ASN A 1 81 ? -7.016 -20.538 36.031 1.00 32.27 81 ASN A O 1
ATOM 664 N N . LEU A 1 82 ? -6.335 -21.210 38.047 1.00 32.64 82 LEU A N 1
ATOM 665 C CA . LEU A 1 82 ? -5.243 -22.005 37.522 1.00 30.78 82 LEU A CA 1
ATOM 666 C C . LEU A 1 82 ? -5.855 -23.140 36.695 1.00 30.68 82 LEU A C 1
ATOM 667 O O . LEU A 1 82 ? -5.427 -23.422 35.579 1.00 30.53 82 LEU A O 1
ATOM 672 N N . LEU A 1 83 ? -6.876 -23.778 37.246 1.00 29.22 83 LEU A N 1
ATOM 673 C CA . LEU A 1 83 ? -7.525 -24.869 36.552 1.00 29.96 83 LEU A CA 1
ATOM 674 C C . LEU A 1 83 ? -8.173 -24.420 35.240 1.00 31.23 83 LEU A C 1
ATOM 675 O O . LEU A 1 83 ? -7.999 -25.068 34.211 1.00 33.09 83 LEU A O 1
ATOM 680 N N . ALA A 1 84 ? -8.907 -23.314 35.261 1.00 31.12 84 ALA A N 1
ATOM 681 C CA . ALA A 1 84 ? -9.539 -22.821 34.040 1.00 31.20 84 ALA A CA 1
ATOM 682 C C . ALA A 1 84 ? -8.454 -22.517 32.996 1.00 31.40 84 ALA A C 1
ATOM 683 O O . ALA A 1 84 ? -8.427 -23.102 31.919 1.00 31.53 84 ALA A O 1
ATOM 685 N N . ASP A 1 85 ? -7.560 -21.600 33.325 1.00 32.60 85 ASP A N 1
ATOM 686 C CA . ASP A 1 85 ? -6.464 -21.247 32.433 1.00 34.38 85 ASP A CA 1
ATOM 687 C C . ASP A 1 85 ? -5.824 -22.496 31.870 1.00 35.42 85 ASP A C 1
ATOM 688 O O . ASP A 1 85 ? -5.678 -22.641 30.662 1.00 36.00 85 ASP A O 1
ATOM 693 N N . THR A 1 86 ? -5.429 -23.398 32.758 1.00 35.96 86 THR A N 1
ATOM 694 C CA . THR A 1 86 ? -4.786 -24.620 32.320 1.00 36.98 86 THR A CA 1
ATOM 695 C C . THR A 1 86 ? -5.664 -25.350 31.322 1.00 37.27 86 THR A C 1
ATOM 696 O O . THR A 1 86 ? -5.323 -25.442 30.151 1.00 38.87 86 THR A O 1
ATOM 700 N N . LEU A 1 87 ? -6.803 -25.849 31.773 1.00 36.45 87 LEU A N 1
ATOM 701 C CA . LEU A 1 87 ? -7.697 -26.563 30.883 1.00 37.30 87 LEU A CA 1
ATOM 702 C C . LEU A 1 87 ? -7.898 -25.873 29.522 1.00 38.27 87 LEU A C 1
ATOM 703 O O . LEU A 1 87 ? -7.971 -26.539 28.481 1.00 36.60 87 LEU A O 1
ATOM 708 N N . ASN A 1 88 ? -7.979 -24.547 29.521 1.00 37.73 88 ASN A N 1
ATOM 709 C CA . ASN A 1 88 ? -8.185 -23.848 28.267 1.00 39.71 88 ASN A CA 1
ATOM 710 C C . ASN A 1 88 ? -7.023 -24.070 27.316 1.00 43.37 88 ASN A C 1
ATOM 711 O O . ASN A 1 88 ? -7.218 -24.204 26.105 1.00 45.47 88 ASN A O 1
ATOM 716 N N . MET A 1 89 ? -5.811 -24.127 27.852 1.00 45.40 89 MET A N 1
ATOM 717 C CA . MET A 1 89 ? -4.659 -24.344 27.000 1.00 47.34 89 MET A CA 1
ATOM 718 C C . MET A 1 89 ? -4.695 -25.710 26.347 1.00 48.56 89 MET A C 1
ATOM 719 O O . MET A 1 89 ? -4.468 -25.834 25.144 1.00 50.33 89 MET A O 1
ATOM 724 N N . VAL A 1 90 ? -4.984 -26.740 27.131 1.00 49.27 90 VAL A N 1
ATOM 725 C CA . VAL A 1 90 ? -5.059 -28.084 26.583 1.00 50.55 90 VAL A CA 1
ATOM 726 C C . VAL A 1 90 ? -5.920 -28.065 25.313 1.00 52.80 90 VAL A C 1
ATOM 727 O O . VAL A 1 90 ? -5.787 -28.928 24.445 1.00 54.38 90 VAL A O 1
ATOM 731 N N . SER A 1 91 ? -6.792 -27.066 25.211 1.00 54.22 91 SER A N 1
ATOM 732 C CA . SER A 1 91 ? -7.664 -26.907 24.056 1.00 55.22 91 SER A CA 1
ATOM 733 C C . SER A 1 91 ? -8.287 -28.194 23.570 1.00 55.71 91 SER A C 1
ATOM 734 O O . SER A 1 91 ? -8.263 -28.490 22.381 1.00 57.26 91 SER A O 1
ATOM 737 N N . MET A 1 92 ? -8.841 -28.966 24.489 1.00 55.88 92 MET A N 1
ATOM 738 C CA . MET A 1 92 ? -9.487 -30.212 24.119 1.00 56.66 92 MET A CA 1
ATOM 739 C C . MET A 1 92 ? -10.651 -29.931 23.149 1.00 57.58 92 MET A C 1
ATOM 740 O O . MET A 1 92 ? -11.399 -28.963 23.318 1.00 58.03 92 MET A O 1
ATOM 745 N N . PRO A 1 93 ? -10.806 -30.769 22.109 1.00 57.44 93 PRO A N 1
ATOM 746 C CA . PRO A 1 93 ? -11.864 -30.627 21.100 1.00 56.11 93 PRO A CA 1
ATOM 747 C C . PRO A 1 93 ? -13.307 -30.931 21.535 1.00 55.19 93 PRO A C 1
ATOM 748 O O . PRO A 1 93 ? -13.619 -32.036 21.994 1.00 52.92 93 PRO A O 1
ATOM 752 N N . THR A 1 94 ? -14.174 -29.932 21.355 1.00 54.37 94 THR A N 1
ATOM 753 C CA . THR A 1 94 ? -15.588 -30.016 21.706 1.00 54.65 94 THR A CA 1
ATOM 754 C C . THR A 1 94 ? -16.211 -31.348 21.328 1.00 56.97 94 THR A C 1
ATOM 755 O O . THR A 1 94 ? -16.774 -32.041 22.168 1.00 57.08 94 THR A O 1
ATOM 759 N N . GLU A 1 95 ? -16.113 -31.692 20.051 1.00 60.85 95 GLU A N 1
ATOM 760 C CA . GLU A 1 95 ? -16.663 -32.942 19.531 1.00 63.15 95 GLU A CA 1
ATOM 761 C C . GLU A 1 95 ? -16.320 -34.173 20.368 1.00 62.24 95 GLU A C 1
ATOM 762 O O . GLU A 1 95 ? -17.143 -35.076 20.522 1.00 61.90 95 GLU A O 1
ATOM 768 N N . LYS A 1 96 ? -15.108 -34.209 20.909 1.00 61.27 96 LYS A N 1
ATOM 769 C CA . LYS A 1 96 ? -14.683 -35.355 21.700 1.00 61.31 96 LYS A CA 1
ATOM 770 C C . LYS A 1 96 ? -14.829 -35.182 23.211 1.00 61.23 96 LYS A C 1
ATOM 771 O O . LYS A 1 96 ? -14.393 -36.034 23.983 1.00 60.89 96 LYS A O 1
ATOM 777 N N . PHE A 1 97 ? -15.451 -34.082 23.627 1.00 61.38 97 PHE A N 1
ATOM 778 C CA . PHE A 1 97 ? -15.661 -33.801 25.043 1.00 60.17 97 PHE A CA 1
ATOM 779 C C . PHE A 1 97 ? -16.568 -34.825 25.721 1.00 59.03 97 PHE A C 1
ATOM 780 O O . PHE A 1 97 ? -17.547 -35.281 25.144 1.00 59.13 97 PHE A O 1
ATOM 788 N N . GLN A 1 98 ? -16.234 -35.172 26.957 1.00 58.48 98 GLN A N 1
ATOM 789 C CA . GLN A 1 98 ? -17.015 -36.126 27.733 1.00 57.01 98 GLN A CA 1
ATOM 790 C C . GLN A 1 98 ? -17.340 -35.533 29.100 1.00 55.19 98 GLN A C 1
ATOM 791 O O . GLN A 1 98 ? -16.456 -35.344 29.930 1.00 54.67 98 GLN A O 1
ATOM 797 N N . PHE A 1 99 ? -18.615 -35.242 29.328 1.00 52.81 99 PHE A N 1
ATOM 798 C CA . PHE A 1 99 ? -19.039 -34.659 30.589 1.00 51.68 99 PHE A CA 1
ATOM 799 C C . PHE A 1 99 ? -18.395 -35.341 31.791 1.00 51.39 99 PHE A C 1
ATOM 800 O O . PHE A 1 99 ? -18.157 -34.708 32.814 1.00 52.57 99 PHE A O 1
ATOM 808 N N . ASP A 1 100 ? -18.107 -36.629 31.670 1.00 50.69 100 ASP A N 1
ATOM 809 C CA . ASP A 1 100 ? -17.500 -37.366 32.769 1.00 50.55 100 ASP A CA 1
ATOM 810 C C . ASP A 1 100 ? -16.201 -36.774 33.311 1.00 47.95 100 ASP A C 1
ATOM 811 O O . ASP A 1 100 ? -15.906 -36.916 34.500 1.00 46.95 100 ASP A O 1
ATOM 816 N N . ILE A 1 101 ? -15.421 -36.120 32.453 1.00 44.27 101 ILE A N 1
ATOM 817 C CA . ILE A 1 101 ? -14.153 -35.540 32.890 1.00 41.32 101 ILE A CA 1
ATOM 818 C C . ILE A 1 101 ? -14.370 -34.681 34.139 1.00 40.94 101 ILE A C 1
ATOM 819 O O . ILE A 1 101 ? -13.580 -34.698 35.083 1.00 39.56 101 ILE A O 1
ATOM 824 N N . VAL A 1 102 ? -15.477 -33.953 34.125 1.00 40.37 102 VAL A N 1
ATOM 825 C CA . VAL A 1 102 ? -15.898 -33.083 35.210 1.00 38.87 102 VAL A CA 1
ATOM 826 C C . VAL A 1 102 ? -16.065 -33.835 36.551 1.00 39.50 102 VAL A C 1
ATOM 827 O O . VAL A 1 102 ? -16.137 -33.217 37.614 1.00 39.82 102 VAL A O 1
ATOM 831 N N . LYS A 1 103 ? -16.109 -35.163 36.508 1.00 39.31 103 LYS A N 1
ATOM 832 C CA . LYS A 1 103 ? -16.288 -35.940 37.734 1.00 39.36 103 LYS A CA 1
ATOM 833 C C . LYS A 1 103 ? -14.964 -36.511 38.237 1.00 38.06 103 LYS A C 1
ATOM 834 O O . LYS A 1 103 ? -14.916 -37.236 39.245 1.00 37.91 103 LYS A O 1
ATOM 840 N N . THR A 1 104 ? -13.890 -36.156 37.539 1.00 34.81 104 THR A N 1
ATOM 841 C CA . THR A 1 104 ? -12.554 -36.599 37.903 1.00 32.21 104 THR A CA 1
ATOM 842 C C . THR A 1 104 ? -12.155 -36.061 39.269 1.00 32.31 104 THR A C 1
ATOM 843 O O . THR A 1 104 ? -12.197 -34.861 39.503 1.00 32.61 104 THR A O 1
ATOM 847 N N . VAL A 1 105 ? -11.771 -36.941 40.179 1.00 32.78 105 VAL A N 1
ATOM 848 C CA . VAL A 1 105 ? -11.347 -36.487 41.488 1.00 32.11 105 VAL A CA 1
ATOM 849 C C . VAL A 1 105 ? -9.965 -35.890 41.317 1.00 31.56 105 VAL A C 1
ATOM 850 O O . VAL A 1 105 ? -9.082 -36.501 40.735 1.00 33.71 105 VAL A O 1
ATOM 854 N N . VAL A 1 106 ? -9.797 -34.679 41.820 1.00 30.44 106 VAL A N 1
ATOM 855 C CA . VAL A 1 106 ? -8.552 -33.940 41.705 1.00 28.61 106 VAL A CA 1
ATOM 856 C C . VAL A 1 106 ? -7.737 -34.011 42.996 1.00 28.91 106 VAL A C 1
ATOM 857 O O . VAL A 1 106 ? -8.292 -34.233 44.073 1.00 30.45 106 VAL A O 1
ATOM 861 N N . GLN A 1 107 ? -6.420 -33.846 42.880 1.00 27.78 107 GLN A N 1
ATOM 862 C CA . GLN A 1 107 ? -5.534 -33.877 44.033 1.00 27.38 107 GLN A CA 1
ATOM 863 C C . GLN A 1 107 ? -5.395 -32.462 44.590 1.00 28.66 107 GLN A C 1
ATOM 864 O O . GLN A 1 107 ? -4.386 -31.786 44.385 1.00 29.99 107 GLN A O 1
ATOM 870 N N . VAL A 1 108 ? -6.421 -32.028 45.307 1.00 28.00 108 VAL A N 1
ATOM 871 C CA . VAL A 1 108 ? -6.482 -30.694 45.882 1.00 28.02 108 VAL A CA 1
ATOM 872 C C . VAL A 1 108 ? -5.267 -30.171 46.637 1.00 28.64 108 VAL A C 1
ATOM 873 O O . VAL A 1 108 ? -4.883 -29.020 46.457 1.00 29.99 108 VAL A O 1
ATOM 877 N N . ARG A 1 109 ? -4.666 -30.992 47.490 1.00 29.15 109 ARG A N 1
ATOM 878 C CA . ARG A 1 109 ? -3.520 -30.532 48.258 1.00 29.23 109 ARG A CA 1
ATOM 879 C C . ARG A 1 109 ? -2.287 -30.453 47.395 1.00 29.67 109 ARG A C 1
ATOM 880 O O . ARG A 1 109 ? -1.404 -29.624 47.626 1.00 30.60 109 ARG A O 1
ATOM 888 N N . HIS A 1 110 ? -2.231 -31.324 46.396 1.00 29.67 110 HIS A N 1
ATOM 889 C CA . HIS A 1 110 ? -1.122 -31.347 45.453 1.00 28.11 110 HIS A CA 1
ATOM 890 C C . HIS A 1 110 ? -1.229 -30.034 44.654 1.00 27.47 110 HIS A C 1
ATOM 891 O O . HIS A 1 110 ? -0.257 -29.302 44.521 1.00 27.37 110 HIS A O 1
ATOM 898 N N . LEU A 1 111 ? -2.420 -29.716 44.157 1.00 26.81 111 LEU A N 1
ATOM 899 C CA . LEU A 1 111 ? -2.601 -28.489 43.383 1.00 26.49 111 LEU A CA 1
ATOM 900 C C . LEU A 1 111 ? -2.282 -27.269 44.214 1.00 27.34 111 LEU A C 1
ATOM 901 O O . LEU A 1 111 ? -1.719 -26.291 43.706 1.00 26.39 111 LEU A O 1
ATOM 906 N N . GLU A 1 112 ? -2.651 -27.319 45.492 1.00 28.06 112 GLU A N 1
ATOM 907 C CA . GLU A 1 112 ? -2.395 -26.193 46.368 1.00 28.67 112 GLU A CA 1
ATOM 908 C C . GLU A 1 112 ? -0.900 -25.965 46.441 1.00 28.59 112 GLU A C 1
ATOM 909 O O . GLU A 1 112 ? -0.451 -24.832 46.552 1.00 29.91 112 GLU A O 1
ATOM 915 N N . ASN A 1 113 ? -0.113 -27.030 46.371 1.00 28.59 113 ASN A N 1
ATOM 916 C CA . ASN A 1 113 ? 1.324 -26.831 46.408 1.00 27.37 113 ASN A CA 1
ATOM 917 C C . ASN A 1 113 ? 1.809 -26.278 45.081 1.00 26.74 113 ASN A C 1
ATOM 918 O O . ASN A 1 113 ? 2.676 -25.402 45.063 1.00 27.08 113 ASN A O 1
ATOM 923 N N . LEU A 1 114 ? 1.254 -26.765 43.970 1.00 24.95 114 LEU A N 1
ATOM 924 C CA . LEU A 1 114 ? 1.669 -26.240 42.672 1.00 25.40 114 LEU A CA 1
ATOM 925 C C . LEU A 1 114 ? 1.459 -24.726 42.636 1.00 26.26 114 LEU A C 1
ATOM 926 O O . LEU A 1 114 ? 2.281 -24.005 42.077 1.00 26.20 114 LEU A O 1
ATOM 931 N N . LEU A 1 115 ? 0.372 -24.247 43.242 1.00 26.67 115 LEU A N 1
ATOM 932 C CA . LEU A 1 115 ? 0.093 -22.809 43.293 1.00 28.46 115 LEU A CA 1
ATOM 933 C C . LEU A 1 115 ? 1.265 -22.039 43.892 1.00 30.52 115 LEU A C 1
ATOM 934 O O . LEU A 1 115 ? 1.615 -20.961 43.414 1.00 30.90 115 LEU A O 1
ATOM 939 N N . CYS A 1 116 ? 1.861 -22.589 44.946 1.00 31.51 116 CYS A N 1
ATOM 940 C CA . CYS A 1 116 ? 2.998 -21.950 45.589 1.00 32.09 116 CYS A CA 1
ATOM 941 C C . CYS A 1 116 ? 4.191 -21.972 44.659 1.00 31.04 116 CYS A C 1
ATOM 942 O O . CYS A 1 116 ? 4.907 -20.985 44.543 1.00 32.01 116 CYS A O 1
ATOM 945 N N . ARG A 1 117 ? 4.409 -23.093 43.985 1.00 31.44 117 ARG A N 1
ATOM 946 C CA . ARG A 1 117 ? 5.537 -23.177 43.065 1.00 32.19 117 ARG A CA 1
ATOM 947 C C . ARG A 1 117 ? 5.345 -22.140 41.980 1.00 32.55 117 ARG A C 1
ATOM 948 O O . ARG A 1 117 ? 6.270 -21.426 41.620 1.00 33.76 117 ARG A O 1
ATOM 956 N N . ILE A 1 118 ? 4.124 -22.045 41.475 1.00 32.14 118 ILE A N 1
ATOM 957 C CA . ILE A 1 118 ? 3.836 -21.108 40.410 1.00 32.64 118 ILE A CA 1
ATOM 958 C C . ILE A 1 118 ? 3.956 -19.622 40.765 1.00 35.41 118 ILE A C 1
ATOM 959 O O . ILE A 1 118 ? 4.466 -18.845 39.949 1.00 38.55 118 ILE A O 1
ATOM 964 N N . LYS A 1 119 ? 3.513 -19.201 41.949 1.00 34.50 119 LYS A N 1
ATOM 965 C CA . LYS A 1 119 ? 3.636 -17.784 42.271 1.00 35.29 119 LYS A CA 1
ATOM 966 C C . LYS A 1 119 ? 5.051 -17.443 42.718 1.00 36.79 119 LYS A C 1
ATOM 967 O O . LYS A 1 119 ? 5.360 -16.283 43.006 1.00 37.18 119 LYS A O 1
ATOM 973 N N . ASP A 1 120 ? 5.914 -18.453 42.765 1.00 38.42 120 ASP A N 1
ATOM 974 C CA . ASP A 1 120 ? 7.311 -18.250 43.158 1.00 40.15 120 ASP A CA 1
ATOM 975 C C . ASP A 1 120 ? 8.105 -17.819 41.922 1.00 40.62 120 ASP A C 1
ATOM 976 O O . ASP A 1 120 ? 8.278 -18.592 40.974 1.00 39.71 120 ASP A O 1
ATOM 981 N N . VAL A 1 121 ? 8.590 -16.583 41.940 1.00 40.72 121 VAL A N 1
ATOM 982 C CA . VAL A 1 121 ? 9.328 -16.034 40.803 1.00 40.82 121 VAL A CA 1
ATOM 983 C C . VAL A 1 121 ? 10.626 -16.774 40.482 1.00 40.67 121 VAL A C 1
ATOM 984 O O . VAL A 1 121 ? 11.121 -16.722 39.356 1.00 41.31 121 VAL A O 1
ATOM 988 N N . ASN A 1 122 ? 11.164 -17.468 41.475 1.00 39.90 122 ASN A N 1
ATOM 989 C CA . ASN A 1 122 ? 12.400 -18.205 41.315 1.00 38.63 122 ASN A CA 1
ATOM 990 C C . ASN A 1 122 ? 12.155 -19.605 40.788 1.00 37.49 122 ASN A C 1
ATOM 991 O O . ASN A 1 122 ? 13.093 -20.284 40.366 1.00 39.32 122 ASN A O 1
ATOM 996 N N . ASP A 1 123 ? 10.904 -20.045 40.813 1.00 34.14 123 ASP A N 1
ATOM 997 C CA . ASP A 1 123 ? 10.585 -21.383 40.340 1.00 32.64 123 ASP A CA 1
ATOM 998 C C . ASP A 1 123 ? 10.347 -21.395 38.835 1.00 32.04 123 ASP A C 1
ATOM 999 O O . ASP A 1 123 ? 9.837 -20.436 38.272 1.00 32.47 123 ASP A O 1
ATOM 1004 N N . ILE A 1 124 ? 10.725 -22.489 38.187 1.00 33.16 124 ILE A N 1
ATOM 1005 C CA . ILE A 1 124 ? 10.568 -22.614 36.743 1.00 33.94 124 ILE A CA 1
ATOM 1006 C C . ILE A 1 124 ? 9.121 -22.575 36.305 1.00 34.62 124 ILE A C 1
ATOM 1007 O O . ILE A 1 124 ? 8.830 -22.158 35.182 1.00 34.39 124 ILE A O 1
ATOM 1012 N N . LEU A 1 125 ? 8.215 -23.014 37.179 1.00 35.07 125 LEU A N 1
ATOM 1013 C CA . LEU A 1 125 ? 6.789 -23.021 36.850 1.00 35.08 125 LEU A CA 1
ATOM 1014 C C . LEU A 1 125 ? 6.214 -21.617 36.882 1.00 35.53 125 LEU A C 1
ATOM 1015 O O . LEU A 1 125 ? 5.045 -21.416 36.577 1.00 36.63 125 LEU A O 1
ATOM 1020 N N . ASN A 1 126 ? 7.033 -20.647 37.262 1.00 35.72 126 ASN A N 1
ATOM 1021 C CA . ASN A 1 126 ? 6.580 -19.269 37.308 1.00 36.74 126 ASN A CA 1
ATOM 1022 C C . ASN A 1 126 ? 6.433 -18.724 35.891 1.00 37.64 126 ASN A C 1
ATOM 1023 O O . ASN A 1 126 ? 5.448 -18.064 35.570 1.00 36.77 126 ASN A O 1
ATOM 1028 N N . ALA A 1 127 ? 7.412 -19.027 35.044 1.00 38.69 127 ALA A N 1
ATOM 1029 C CA . ALA A 1 127 ? 7.415 -18.555 33.663 1.00 39.30 127 ALA A CA 1
ATOM 1030 C C . ALA A 1 127 ? 7.239 -19.653 32.633 1.00 40.48 127 ALA A C 1
ATOM 1031 O O . ALA A 1 127 ? 6.665 -19.434 31.576 1.00 41.28 127 ALA A O 1
ATOM 1033 N N . ASN A 1 128 ? 7.738 -20.842 32.921 1.00 43.02 128 ASN A N 1
ATOM 1034 C CA . ASN A 1 128 ? 7.600 -21.912 31.954 1.00 43.90 128 ASN A CA 1
ATOM 1035 C C . ASN A 1 128 ? 6.184 -22.454 31.975 1.00 44.53 128 ASN A C 1
ATOM 1036 O O . ASN A 1 128 ? 5.811 -23.212 32.870 1.00 46.19 128 ASN A O 1
ATOM 1041 N N . VAL A 1 129 ? 5.402 -22.062 30.977 1.00 44.45 129 VAL A N 1
ATOM 1042 C CA . VAL A 1 129 ? 4.013 -22.483 30.870 1.00 43.52 129 VAL A CA 1
ATOM 1043 C C . VAL A 1 129 ? 3.804 -23.947 30.496 1.00 43.55 129 VAL A C 1
ATOM 1044 O O . VAL A 1 129 ? 2.973 -24.627 31.093 1.00 44.92 129 VAL A O 1
ATOM 1048 N N . LYS A 1 130 ? 4.543 -24.436 29.511 1.00 43.25 130 LYS A N 1
ATOM 1049 C CA . LYS A 1 130 ? 4.379 -25.821 29.094 1.00 42.84 130 LYS A CA 1
ATOM 1050 C C . LYS A 1 130 ? 4.531 -26.793 30.252 1.00 40.71 130 LYS A C 1
ATOM 1051 O O . LYS A 1 130 ? 3.713 -27.708 30.413 1.00 40.19 130 LYS A O 1
ATOM 1057 N N . LEU A 1 131 ? 5.575 -26.595 31.059 1.00 39.04 131 LEU A N 1
ATOM 1058 C CA . LEU A 1 131 ? 5.812 -27.451 32.219 1.00 35.53 131 LEU A CA 1
ATOM 1059 C C . LEU A 1 131 ? 4.681 -27.275 33.224 1.00 35.30 131 LEU A C 1
ATOM 1060 O O . LEU A 1 131 ? 4.190 -28.252 33.793 1.00 35.14 131 LEU A O 1
ATOM 1065 N N . ARG A 1 132 ? 4.258 -26.028 33.424 1.00 33.91 132 ARG A N 1
ATOM 1066 C CA . ARG A 1 132 ? 3.163 -25.727 34.337 1.00 33.76 132 ARG A CA 1
ATOM 1067 C C . ARG A 1 132 ? 1.926 -26.541 33.968 1.00 34.22 132 ARG A C 1
ATOM 1068 O O . ARG A 1 132 ? 1.335 -27.205 34.817 1.00 34.52 132 ARG A O 1
ATOM 1076 N N . VAL A 1 133 ? 1.541 -26.501 32.697 1.00 34.26 133 VAL A N 1
ATOM 1077 C CA . VAL A 1 133 ? 0.372 -27.245 32.242 1.00 33.98 133 VAL A CA 1
ATOM 1078 C C . VAL A 1 133 ? 0.526 -28.738 32.531 1.00 35.69 133 VAL A C 1
ATOM 1079 O O . VAL A 1 133 ? -0.421 -29.394 32.965 1.00 34.66 133 VAL A O 1
ATOM 1083 N N . LYS A 1 134 ? 1.721 -29.275 32.302 1.00 37.35 134 LYS A N 1
ATOM 1084 C CA . LYS A 1 134 ? 1.952 -30.697 32.558 1.00 39.23 134 LYS A CA 1
ATOM 1085 C C . LYS A 1 134 ? 1.860 -31.034 34.038 1.00 38.93 134 LYS A C 1
ATOM 1086 O O . LYS A 1 134 ? 1.246 -32.033 34.404 1.00 40.69 134 LYS A O 1
ATOM 1092 N N . ALA A 1 135 ? 2.475 -30.208 34.885 1.00 37.19 135 ALA A N 1
ATOM 1093 C CA . ALA A 1 135 ? 2.448 -30.434 36.331 1.00 35.66 135 ALA A CA 1
ATOM 1094 C C . ALA A 1 135 ? 1.010 -30.447 36.854 1.00 33.80 135 ALA A C 1
ATOM 1095 O O . ALA A 1 135 ? 0.632 -31.297 37.673 1.00 32.29 135 ALA A O 1
ATOM 1097 N N . VAL A 1 136 ? 0.217 -29.497 36.371 1.00 30.98 136 VAL A N 1
ATOM 1098 C CA . VAL A 1 136 ? -1.172 -29.386 36.776 1.00 29.86 136 VAL A CA 1
ATOM 1099 C C . VAL A 1 136 ? -2.025 -30.526 36.248 1.00 30.70 136 VAL A C 1
ATOM 1100 O O . VAL A 1 136 ? -2.901 -31.027 36.951 1.00 31.93 136 VAL A O 1
ATOM 1104 N N . MET A 1 137 ? -1.794 -30.930 35.006 1.00 31.09 137 MET A N 1
ATOM 1105 C CA . MET A 1 137 ? -2.575 -32.027 34.461 1.00 32.35 137 MET A CA 1
ATOM 1106 C C . MET A 1 137 ? -2.307 -33.261 35.297 1.00 32.49 137 MET A C 1
ATOM 1107 O O . MET A 1 137 ? -3.242 -33.971 35.663 1.00 34.61 137 MET A O 1
ATOM 1112 N N . ILE A 1 138 ? -1.038 -33.520 35.606 1.00 30.16 138 ILE A N 1
ATOM 1113 C CA . ILE A 1 138 ? -0.713 -34.672 36.439 1.00 30.91 138 ILE A CA 1
ATOM 1114 C C . ILE A 1 138 ? -1.510 -34.551 37.749 1.00 32.66 138 ILE A C 1
ATOM 1115 O O . ILE A 1 138 ? -2.241 -35.465 38.125 1.00 35.00 138 ILE A O 1
ATOM 1120 N N . ALA A 1 139 ? -1.395 -33.411 38.420 1.00 33.82 139 ALA A N 1
ATOM 1121 C CA . ALA A 1 139 ? -2.095 -33.188 39.676 1.00 35.34 139 ALA A CA 1
ATOM 1122 C C . ALA A 1 139 ? -3.610 -33.413 39.588 1.00 37.27 139 ALA A C 1
ATOM 1123 O O . ALA A 1 139 ? -4.254 -33.734 40.597 1.00 37.16 139 ALA A O 1
ATOM 1125 N N . CYS A 1 140 ? -4.170 -33.248 38.385 1.00 37.98 140 CYS A N 1
ATOM 1126 C CA . CYS A 1 140 ? -5.605 -33.414 38.147 1.00 37.82 140 CYS A CA 1
ATOM 1127 C C . CYS A 1 140 ? -6.038 -34.798 37.727 1.00 37.81 140 CYS A C 1
ATOM 1128 O O . CYS A 1 140 ? -7.227 -35.038 37.536 1.00 38.24 140 CYS A O 1
ATOM 1131 N N . ASN A 1 141 ? -5.077 -35.701 37.576 1.00 37.51 141 ASN A N 1
ATOM 1132 C CA . ASN A 1 141 ? -5.367 -37.069 37.173 1.00 37.78 141 ASN A CA 1
ATOM 1133 C C . ASN A 1 141 ? -5.981 -37.134 35.789 1.00 38.23 141 ASN A C 1
ATOM 1134 O O . ASN A 1 141 ? -6.801 -38.002 35.503 1.00 36.55 141 ASN A O 1
ATOM 1139 N N . LEU A 1 142 ? -5.574 -36.207 34.930 1.00 39.98 142 LEU A N 1
ATOM 1140 C CA . LEU A 1 142 ? -6.069 -36.160 33.568 1.00 41.44 142 LEU A CA 1
ATOM 1141 C C . LEU A 1 142 ? -4.997 -36.635 32.590 1.00 44.75 142 LEU A C 1
ATOM 1142 O O . LEU A 1 142 ? -5.219 -36.639 31.378 1.00 46.73 142 LEU A O 1
ATOM 1147 N N . VAL A 1 143 ? -3.835 -37.025 33.113 1.00 46.18 143 VAL A N 1
ATOM 1148 C CA . VAL A 1 143 ? -2.746 -37.513 32.271 1.00 47.40 143 VAL A CA 1
ATOM 1149 C C . VAL A 1 143 ? -1.933 -38.613 32.959 1.00 49.43 143 VAL A C 1
ATOM 1150 O O . VAL A 1 143 ? -1.819 -38.652 34.182 1.00 51.08 143 VAL A O 1
ATOM 1154 N N . ASN A 1 144 ? -1.365 -39.506 32.158 1.00 50.80 144 ASN A N 1
ATOM 1155 C CA . ASN A 1 144 ? -0.589 -40.631 32.667 1.00 51.66 144 ASN A CA 1
ATOM 1156 C C . ASN A 1 144 ? 0.851 -40.295 32.990 1.00 50.56 144 ASN A C 1
ATOM 1157 O O . ASN A 1 144 ? 1.484 -41.016 33.750 1.00 53.23 144 ASN A O 1
ATOM 1162 N N . GLU A 1 145 ? 1.372 -39.227 32.393 1.00 48.45 145 GLU A N 1
ATOM 1163 C CA . GLU A 1 145 ? 2.758 -38.797 32.594 1.00 46.79 145 GLU A CA 1
ATOM 1164 C C . GLU A 1 145 ? 3.343 -39.036 33.992 1.00 43.59 145 GLU A C 1
ATOM 1165 O O . GLU A 1 145 ? 2.650 -38.913 35.003 1.00 43.24 145 GLU A O 1
ATOM 1171 N N . THR A 1 146 ? 4.628 -39.385 34.039 1.00 41.01 146 THR A N 1
ATOM 1172 C CA . THR A 1 146 ? 5.331 -39.641 35.306 1.00 38.47 146 THR A CA 1
ATOM 1173 C C . THR A 1 146 ? 5.760 -38.339 36.000 1.00 35.13 146 THR A C 1
ATOM 1174 O O . THR A 1 146 ? 6.331 -37.459 35.359 1.00 34.27 146 THR A O 1
ATOM 1178 N N . GLU A 1 147 ? 5.492 -38.223 37.304 1.00 31.75 147 GLU A N 1
ATOM 1179 C CA . GLU A 1 147 ? 5.839 -37.010 38.046 1.00 28.30 147 GLU A CA 1
ATOM 1180 C C . GLU A 1 147 ? 7.336 -36.901 38.312 1.00 27.73 147 GLU A C 1
ATOM 1181 O O . GLU A 1 147 ? 7.817 -37.268 39.383 1.00 29.61 147 GLU A O 1
ATOM 1187 N N . THR A 1 148 ? 8.073 -36.399 37.328 1.00 26.78 148 THR A N 1
ATOM 1188 C CA . THR A 1 148 ? 9.504 -36.241 37.474 1.00 29.09 148 THR A CA 1
ATOM 1189 C C . THR A 1 148 ? 9.750 -35.057 38.404 1.00 30.29 148 THR A C 1
ATOM 1190 O O . THR A 1 148 ? 8.804 -34.463 38.900 1.00 31.38 148 THR A O 1
ATOM 1194 N N . THR A 1 149 ? 11.005 -34.706 38.643 1.00 30.91 149 THR A N 1
ATOM 1195 C CA . THR A 1 149 ? 11.297 -33.613 39.557 1.00 32.27 149 THR A CA 1
ATOM 1196 C C . THR A 1 149 ? 10.816 -32.230 39.149 1.00 32.06 149 THR A C 1
ATOM 1197 O O . THR A 1 149 ? 10.366 -31.463 39.989 1.00 29.40 149 THR A O 1
ATOM 1201 N N . PRO A 1 150 ? 10.925 -31.880 37.859 1.00 33.57 150 PRO A N 1
ATOM 1202 C CA . PRO A 1 150 ? 10.481 -30.556 37.401 1.00 33.07 150 PRO A CA 1
ATOM 1203 C C . PRO A 1 150 ? 8.995 -30.328 37.616 1.00 33.33 150 PRO A C 1
ATOM 1204 O O . PRO A 1 150 ? 8.534 -29.183 37.667 1.00 33.10 150 PRO A O 1
ATOM 1208 N N . LEU A 1 151 ? 8.260 -31.426 37.771 1.00 31.88 151 LEU A N 1
ATOM 1209 C CA . LEU A 1 151 ? 6.816 -31.367 37.939 1.00 31.74 151 LEU A CA 1
ATOM 1210 C C . LEU A 1 151 ? 6.273 -31.687 39.328 1.00 32.54 151 LEU A C 1
ATOM 1211 O O . LEU A 1 151 ? 5.050 -31.664 39.520 1.00 33.94 151 LEU A O 1
ATOM 1216 N N . THR A 1 152 ? 7.143 -31.981 40.297 1.00 31.23 152 THR A N 1
ATOM 1217 C CA . THR A 1 152 ? 6.646 -32.326 41.632 1.00 30.95 152 THR A CA 1
ATOM 1218 C C . THR A 1 152 ? 5.748 -31.238 42.176 1.00 28.93 152 THR A C 1
ATOM 1219 O O . THR A 1 152 ? 5.838 -30.088 41.772 1.00 27.27 152 THR A O 1
ATOM 1223 N N . GLU A 1 153 ? 4.891 -31.613 43.111 1.00 28.28 153 GLU A N 1
ATOM 1224 C CA . GLU A 1 153 ? 3.992 -30.659 43.721 1.00 28.85 153 GLU A CA 1
ATOM 1225 C C . GLU A 1 153 ? 4.701 -29.650 44.622 1.00 27.99 153 GLU A C 1
ATOM 1226 O O . GLU A 1 153 ? 4.164 -28.583 44.867 1.00 30.23 153 GLU A O 1
ATOM 1232 N N . SER A 1 154 ? 5.903 -29.954 45.097 1.00 25.93 154 SER A N 1
ATOM 1233 C CA . SER A 1 154 ? 6.567 -29.032 46.011 1.00 25.42 154 SER A CA 1
ATOM 1234 C C . SER A 1 154 ? 8.012 -28.576 45.743 1.00 27.04 154 SER A C 1
ATOM 1235 O O . SER A 1 154 ? 8.853 -29.344 45.279 1.00 27.66 154 SER A O 1
ATOM 1238 N N . ASN A 1 155 ? 8.253 -27.309 46.088 1.00 28.15 155 ASN A N 1
ATOM 1239 C CA . ASN A 1 155 ? 9.525 -26.576 45.988 1.00 30.12 155 ASN A CA 1
ATOM 1240 C C . ASN A 1 155 ? 10.510 -26.930 47.074 1.00 31.36 155 ASN A C 1
ATOM 1241 O O . ASN A 1 155 ? 11.708 -27.056 46.834 1.00 32.97 155 ASN A O 1
ATOM 1246 N N . ASP A 1 156 ? 9.986 -27.011 48.286 1.00 30.10 156 ASP A N 1
ATOM 1247 C CA . ASP A 1 156 ? 10.783 -27.262 49.461 1.00 30.32 156 ASP A CA 1
ATOM 1248 C C . ASP A 1 156 ? 11.798 -28.388 49.292 1.00 31.54 156 ASP A C 1
ATOM 1249 O O . ASP A 1 156 ? 11.566 -29.526 49.713 1.00 33.08 156 ASP A O 1
ATOM 1254 N N . ILE A 1 157 ? 12.941 -28.061 48.693 1.00 31.01 157 ILE A N 1
ATOM 1255 C CA . ILE A 1 157 ? 13.978 -29.061 48.460 1.00 29.03 157 ILE A CA 1
ATOM 1256 C C . ILE A 1 157 ? 14.856 -29.327 49.668 1.00 30.60 157 ILE A C 1
ATOM 1257 O O . ILE A 1 157 ? 15.641 -28.476 50.086 1.00 33.34 157 ILE A O 1
ATOM 1262 N N . VAL A 1 158 ? 14.742 -30.534 50.204 1.00 31.35 158 VAL A N 1
ATOM 1263 C CA . VAL A 1 158 ? 15.499 -30.934 51.381 1.00 32.10 158 VAL A CA 1
ATOM 1264 C C . VAL A 1 158 ? 16.741 -31.771 51.068 1.00 32.05 158 VAL A C 1
ATOM 1265 O O . VAL A 1 158 ? 17.592 -31.987 51.934 1.00 33.40 158 VAL A O 1
ATOM 1269 N N . TYR A 1 159 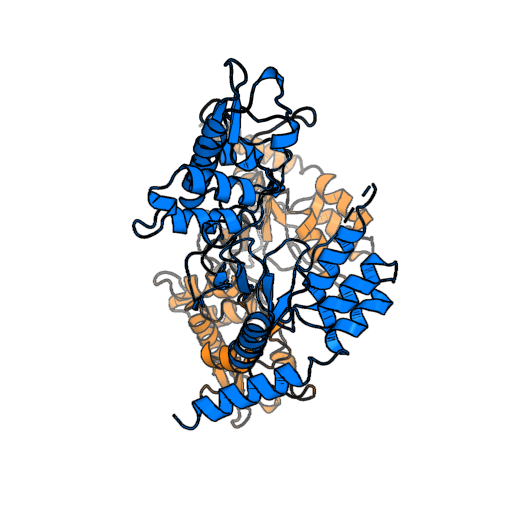? 16.851 -32.226 49.824 1.00 31.72 159 TYR A N 1
ATOM 1270 C CA . TYR A 1 159 ? 18.002 -33.016 49.379 1.00 30.10 159 TYR A CA 1
ATOM 1271 C C . TYR A 1 159 ? 18.002 -33.162 47.871 1.00 29.24 159 TYR A C 1
ATOM 1272 O O . TYR A 1 159 ? 16.952 -33.287 47.240 1.00 29.68 159 TYR A O 1
ATOM 1281 N N . GLN A 1 160 ? 19.188 -33.159 47.289 1.00 27.99 160 GLN A N 1
ATOM 1282 C CA . GLN A 1 160 ? 19.288 -33.317 45.857 1.00 26.65 160 GLN A CA 1
ATOM 1283 C C . GLN A 1 160 ? 20.650 -33.792 45.417 1.00 27.60 160 GLN A C 1
ATOM 1284 O O . GLN A 1 160 ? 21.631 -33.092 45.593 1.00 30.70 160 GLN A O 1
ATOM 1290 N N . ASP A 1 161 ? 20.724 -34.997 44.883 1.00 27.68 161 ASP A N 1
ATOM 1291 C CA . ASP A 1 161 ? 21.979 -35.473 44.342 1.00 28.64 161 ASP A CA 1
ATOM 1292 C C . ASP A 1 161 ? 21.687 -35.479 42.837 1.00 29.48 161 ASP A C 1
ATOM 1293 O O . ASP A 1 161 ? 20.645 -34.985 42.414 1.00 28.41 161 ASP A O 1
ATOM 1298 N N . SER A 1 162 ? 22.564 -36.041 42.022 1.00 30.58 162 SER A N 1
ATOM 1299 C CA . SER A 1 162 ? 22.334 -35.993 40.582 1.00 32.38 162 SER A CA 1
ATOM 1300 C C . SER A 1 162 ? 21.138 -36.749 40.020 1.00 32.67 162 SER A C 1
ATOM 1301 O O . SER A 1 162 ? 20.698 -36.460 38.908 1.00 34.01 162 SER A O 1
ATOM 1304 N N . TYR A 1 163 ? 20.597 -37.699 40.769 1.00 32.45 163 TYR A N 1
ATOM 1305 C CA . TYR A 1 163 ? 19.475 -38.465 40.262 1.00 31.75 163 TYR A CA 1
ATOM 1306 C C . TYR A 1 163 ? 18.168 -38.205 40.959 1.00 32.04 163 TYR A C 1
ATOM 1307 O O . TYR A 1 163 ? 17.134 -38.134 40.305 1.00 32.25 163 TYR A O 1
ATOM 1316 N N . PHE A 1 164 ? 18.201 -38.063 42.280 1.00 32.26 164 PHE A N 1
ATOM 1317 C CA . PHE A 1 164 ? 16.965 -37.844 43.017 1.00 32.56 164 PHE A CA 1
ATOM 1318 C C . PHE A 1 164 ? 16.835 -36.471 43.645 1.00 33.00 164 PHE A C 1
ATOM 1319 O O . PHE A 1 164 ? 17.795 -35.700 43.698 1.00 33.83 164 PHE A O 1
ATOM 1327 N N . THR A 1 165 ? 15.634 -36.190 44.142 1.00 30.71 165 THR A N 1
ATOM 1328 C CA . THR A 1 165 ? 15.342 -34.941 44.817 1.00 29.92 165 THR A CA 1
ATOM 1329 C C . THR A 1 165 ? 14.302 -35.211 45.889 1.00 29.90 165 THR A C 1
ATOM 1330 O O . THR A 1 165 ? 13.293 -35.853 45.625 1.00 31.24 165 THR A O 1
ATOM 1334 N N . ILE A 1 166 ? 14.544 -34.744 47.107 1.00 29.33 166 ILE A N 1
ATOM 1335 C CA . ILE A 1 166 ? 13.568 -34.937 48.174 1.00 28.18 166 ILE A CA 1
ATOM 1336 C C . ILE A 1 166 ? 12.916 -33.592 48.487 1.00 27.82 166 ILE A C 1
ATOM 1337 O O . ILE A 1 166 ? 13.600 -32.617 48.756 1.00 28.11 166 ILE A O 1
ATOM 1342 N N . THR A 1 167 ? 11.594 -33.535 48.437 1.00 28.23 167 THR A N 1
ATOM 1343 C CA . THR A 1 167 ? 10.876 -32.296 48.718 1.00 28.13 167 THR A CA 1
ATOM 1344 C C . THR A 1 167 ? 9.918 -32.480 49.878 1.00 29.27 167 THR A C 1
ATOM 1345 O O . THR A 1 167 ? 9.319 -33.538 50.026 1.00 29.98 167 THR A O 1
ATOM 1349 N N . LYS A 1 168 ? 9.766 -31.453 50.704 1.00 29.99 168 LYS A N 1
ATOM 1350 C CA . LYS A 1 168 ? 8.878 -31.557 51.854 1.00 32.24 168 LYS A CA 1
ATOM 1351 C C . LYS A 1 168 ? 7.405 -31.269 51.557 1.00 32.78 168 LYS A C 1
ATOM 1352 O O . LYS A 1 168 ? 7.063 -30.227 51.012 1.00 32.87 168 LYS A O 1
ATOM 1358 N N . LEU A 1 169 ? 6.546 -32.215 51.921 1.00 34.20 169 LEU A N 1
ATOM 1359 C CA . LEU A 1 169 ? 5.106 -32.090 51.733 1.00 37.45 169 LEU A CA 1
ATOM 1360 C C . LEU A 1 169 ? 4.529 -31.684 53.079 1.00 40.34 169 LEU A C 1
ATOM 1361 O O . LEU A 1 169 ? 4.368 -32.507 53.994 1.00 41.28 169 LEU A O 1
ATOM 1366 N N . ASP A 1 170 ? 4.245 -30.393 53.192 1.00 41.55 170 ASP A N 1
ATOM 1367 C CA . ASP A 1 170 ? 3.722 -29.824 54.414 1.00 43.26 170 ASP A CA 1
ATOM 1368 C C . ASP A 1 170 ? 2.342 -29.283 54.133 1.00 44.32 170 ASP A C 1
ATOM 1369 O O . ASP A 1 170 ? 2.192 -28.234 53.517 1.00 45.46 170 ASP A O 1
ATOM 1374 N N . TYR A 1 171 ? 1.334 -30.005 54.595 1.00 45.18 171 TYR A N 1
ATOM 1375 C CA . TYR A 1 171 ? -0.040 -29.615 54.380 1.00 46.13 171 TYR A CA 1
ATOM 1376 C C . TYR A 1 171 ? -0.548 -28.829 55.566 1.00 47.41 171 TYR A C 1
ATOM 1377 O O . TYR A 1 171 ? -1.537 -28.111 55.468 1.00 48.83 171 TYR A O 1
ATOM 1386 N N . SER A 1 172 ? 0.154 -28.951 56.684 1.00 49.17 172 SER A N 1
ATOM 1387 C CA . SER A 1 172 ? -0.227 -28.276 57.914 1.00 50.19 172 SER A CA 1
ATOM 1388 C C . SER A 1 172 ? -0.655 -26.817 57.748 1.00 51.63 172 SER A C 1
ATOM 1389 O O . SER A 1 172 ? -1.481 -26.333 58.520 1.00 52.52 172 SER A O 1
ATOM 1392 N N . ASN A 1 173 ? -0.115 -26.113 56.754 1.00 52.28 173 ASN A N 1
ATOM 1393 C CA . ASN A 1 173 ? -0.480 -24.705 56.568 1.00 52.92 173 ASN A CA 1
ATOM 1394 C C . ASN A 1 173 ? -1.355 -24.357 55.363 1.00 50.65 173 ASN A C 1
ATOM 1395 O O . ASN A 1 173 ? -1.564 -23.183 55.067 1.00 48.69 173 ASN A O 1
ATOM 1400 N N . HIS A 1 174 ? -1.861 -25.368 54.670 1.00 48.20 174 HIS A N 1
ATOM 1401 C CA . HIS A 1 174 ? -2.714 -25.137 53.513 1.00 46.12 174 HIS A CA 1
ATOM 1402 C C . HIS A 1 174 ? -4.016 -24.442 53.886 1.00 45.66 174 HIS A C 1
ATOM 1403 O O . HIS A 1 174 ? -4.580 -24.712 54.945 1.00 46.38 174 HIS A O 1
ATOM 1410 N N . LYS A 1 175 ? -4.502 -23.553 53.022 1.00 43.58 175 LYS A N 1
ATOM 1411 C CA . LYS A 1 175 ? -5.762 -22.880 53.305 1.00 42.56 175 LYS A CA 1
ATOM 1412 C C . LYS A 1 175 ? -6.976 -23.694 52.808 1.00 42.29 175 LYS A C 1
ATOM 1413 O O . LYS A 1 175 ? -8.078 -23.560 53.336 1.00 42.62 175 LYS A O 1
ATOM 1419 N N . LEU A 1 176 ? -6.770 -24.557 51.815 1.00 41.05 176 LEU A N 1
ATOM 1420 C CA . LEU A 1 176 ? -7.862 -25.364 51.275 1.00 39.35 176 LEU A CA 1
ATOM 1421 C C . LEU A 1 176 ? -8.258 -26.553 52.145 1.00 39.64 176 LEU A C 1
ATOM 1422 O O . LEU A 1 176 ? -9.353 -26.575 52.697 1.00 41.28 176 LEU A O 1
ATOM 1427 N N . LEU A 1 177 ? -7.376 -27.537 52.272 1.00 38.89 177 LEU A N 1
ATOM 1428 C CA . LEU A 1 177 ? -7.665 -28.711 53.083 1.00 37.69 177 LEU A CA 1
ATOM 1429 C C . LEU A 1 177 ? -6.495 -29.022 53.994 1.00 40.02 177 LEU A C 1
ATOM 1430 O O . LEU A 1 177 ? -5.714 -29.933 53.721 1.00 38.93 177 LEU A O 1
ATOM 1435 N N . PRO A 1 178 ? -6.365 -28.272 55.102 1.00 43.05 178 PRO A N 1
ATOM 1436 C CA . PRO A 1 178 ? -5.298 -28.422 56.100 1.00 44.52 178 PRO A CA 1
ATOM 1437 C C . PRO A 1 178 ? -5.114 -29.867 56.535 1.00 46.69 178 PRO A C 1
ATOM 1438 O O . PRO A 1 178 ? -6.086 -30.606 56.666 1.00 47.53 178 PRO A O 1
ATOM 1442 N N . LEU A 1 179 ? -3.867 -30.269 56.758 1.00 49.10 179 LEU A N 1
ATOM 1443 C CA . LEU A 1 179 ? -3.570 -31.642 57.171 1.00 51.19 179 LEU A CA 1
ATOM 1444 C C . LEU A 1 179 ? -2.235 -31.712 57.921 1.00 52.76 179 LEU A C 1
ATOM 1445 O O . LEU A 1 179 ? -1.314 -30.932 57.658 1.00 52.17 179 LEU A O 1
ATOM 1450 N N . MET A 1 180 ? -2.126 -32.666 58.838 1.00 54.21 180 MET A N 1
ATOM 1451 C CA . MET A 1 180 ? -0.918 -32.800 59.648 1.00 54.77 180 MET A CA 1
ATOM 1452 C C . MET A 1 180 ? 0.113 -33.817 59.177 1.00 53.86 180 MET A C 1
ATOM 1453 O O . MET A 1 180 ? 1.283 -33.710 59.533 1.00 53.90 180 MET A O 1
ATOM 1458 N N . ALA A 1 181 ? -0.306 -34.800 58.390 1.00 52.20 181 ALA A N 1
ATOM 1459 C CA . ALA A 1 181 ? 0.627 -35.804 57.890 1.00 51.99 181 ALA A CA 1
ATOM 1460 C C . ALA A 1 181 ? 2.047 -35.238 57.694 1.00 51.70 181 ALA A C 1
ATOM 1461 O O . ALA A 1 181 ? 2.228 -34.148 57.145 1.00 52.67 181 ALA A O 1
ATOM 1463 N N . ASP A 1 182 ? 3.039 -35.995 58.160 1.00 50.79 182 ASP A N 1
ATOM 1464 C CA . ASP A 1 182 ? 4.454 -35.638 58.077 1.00 48.65 182 ASP A CA 1
ATOM 1465 C C . ASP A 1 182 ? 5.025 -36.457 56.915 1.00 46.65 182 ASP A C 1
ATOM 1466 O O . ASP A 1 182 ? 5.366 -37.627 57.079 1.00 46.88 182 ASP A O 1
ATOM 1471 N N . GLU A 1 183 ? 5.123 -35.855 55.738 1.00 43.87 183 GLU A N 1
ATOM 1472 C CA . GLU A 1 183 ? 5.633 -36.588 54.590 1.00 42.36 183 GLU A CA 1
ATOM 1473 C C . GLU A 1 183 ? 6.634 -35.812 53.749 1.00 40.77 183 GLU A C 1
ATOM 1474 O O . GLU A 1 183 ? 6.748 -34.601 53.867 1.00 41.89 183 GLU A O 1
ATOM 1480 N N . TYR A 1 184 ? 7.354 -36.539 52.901 1.00 39.04 184 TYR A N 1
ATOM 1481 C CA . TYR A 1 184 ? 8.308 -35.964 51.960 1.00 36.82 184 TYR A CA 1
ATOM 1482 C C . TYR A 1 184 ? 8.101 -36.742 50.672 1.00 36.29 184 TYR A C 1
ATOM 1483 O O . TYR A 1 184 ? 7.495 -37.817 50.684 1.00 36.82 184 TYR A O 1
ATOM 1492 N N . LYS A 1 185 ? 8.595 -36.214 49.560 1.00 35.10 185 LYS A N 1
ATOM 1493 C CA . LYS A 1 185 ? 8.443 -36.913 48.292 1.00 33.43 185 LYS A CA 1
ATOM 1494 C C . LYS A 1 185 ? 9.762 -37.040 47.530 1.00 33.65 185 LYS A C 1
ATOM 1495 O O . LYS A 1 185 ? 10.514 -36.074 47.391 1.00 35.34 185 LYS A O 1
ATOM 1501 N N . ILE A 1 186 ? 10.031 -38.249 47.044 1.00 32.73 186 ILE A N 1
ATOM 1502 C CA . ILE A 1 186 ? 11.232 -38.549 46.271 1.00 30.43 186 ILE A CA 1
ATOM 1503 C C . ILE A 1 186 ? 10.829 -38.637 44.807 1.00 29.64 186 ILE A C 1
ATOM 1504 O O . ILE A 1 186 ? 9.930 -39.386 44.460 1.00 30.10 186 ILE A O 1
ATOM 1509 N N . THR A 1 187 ? 11.479 -37.883 43.938 1.00 29.08 187 THR A N 1
ATOM 1510 C CA . THR A 1 187 ? 11.139 -37.947 42.519 1.00 28.70 187 THR A CA 1
ATOM 1511 C C . THR A 1 187 ? 12.432 -38.001 41.745 1.00 29.17 187 THR A C 1
ATOM 1512 O O . THR A 1 187 ? 13.394 -37.371 42.147 1.00 31.39 187 THR A O 1
ATOM 1516 N N . ILE A 1 188 ? 12.475 -38.759 40.653 1.00 31.37 188 ILE A N 1
ATOM 1517 C CA . ILE A 1 188 ? 13.695 -38.830 39.840 1.00 32.90 188 ILE A CA 1
ATOM 1518 C C . ILE A 1 188 ? 13.775 -37.581 38.966 1.00 34.34 188 ILE A C 1
ATOM 1519 O O . ILE A 1 188 ? 12.748 -37.037 38.548 1.00 35.33 188 ILE A O 1
ATOM 1524 N N . ASN A 1 189 ? 14.984 -37.120 38.683 1.00 35.14 189 ASN A N 1
ATOM 1525 C CA . ASN A 1 189 ? 15.127 -35.921 37.875 1.00 38.05 189 ASN A CA 1
ATOM 1526 C C . ASN A 1 189 ? 14.997 -36.203 36.386 1.00 39.72 189 ASN A C 1
ATOM 1527 O O . ASN A 1 189 ? 14.751 -35.294 35.598 1.00 40.22 189 ASN A O 1
ATOM 1532 N N . THR A 1 190 ? 15.148 -37.472 36.020 1.00 42.67 190 THR A N 1
ATOM 1533 C CA . THR A 1 190 ? 15.087 -37.919 34.630 1.00 43.39 190 THR A CA 1
ATOM 1534 C C . THR A 1 190 ? 14.677 -39.383 34.567 1.00 47.18 190 THR A C 1
ATOM 1535 O O . THR A 1 190 ? 15.046 -40.172 35.437 1.00 48.49 190 THR A O 1
ATOM 1539 N N . LYS A 1 191 ? 13.932 -39.751 33.529 1.00 50.19 191 LYS A N 1
ATOM 1540 C CA . LYS A 1 191 ? 13.487 -41.131 33.370 1.00 53.30 191 LYS A CA 1
ATOM 1541 C C . LYS A 1 191 ? 14.633 -42.050 32.960 1.00 55.05 191 LYS A C 1
ATOM 1542 O O . LYS A 1 191 ? 14.393 -43.149 32.456 1.00 55.86 191 LYS A O 1
ATOM 1548 N N . THR A 1 192 ? 15.869 -41.606 33.178 1.00 56.83 192 THR A N 1
ATOM 1549 C CA . THR A 1 192 ? 17.046 -42.396 32.818 1.00 59.28 192 THR A CA 1
ATOM 1550 C C . THR A 1 192 ? 17.341 -43.509 33.828 1.00 59.63 192 THR A C 1
ATOM 1551 O O . THR A 1 192 ? 16.989 -43.405 35.006 1.00 59.90 192 THR A O 1
ATOM 1555 N N . ASP A 1 193 ? 17.986 -44.574 33.358 1.00 59.85 193 ASP A N 1
ATOM 1556 C CA . ASP A 1 193 ? 18.334 -45.706 34.216 1.00 59.17 193 ASP A CA 1
ATOM 1557 C C . ASP A 1 193 ? 19.252 -45.223 35.321 1.00 56.35 193 ASP A C 1
ATOM 1558 O O . ASP A 1 193 ? 20.261 -44.571 35.058 1.00 56.31 193 ASP A O 1
ATOM 1563 N N . ILE A 1 194 ? 18.906 -45.550 36.556 1.00 53.01 194 ILE A N 1
ATOM 1564 C CA . ILE A 1 194 ? 19.704 -45.131 37.694 1.00 51.22 194 ILE A CA 1
ATOM 1565 C C . ILE A 1 194 ? 20.663 -46.215 38.170 1.00 49.87 194 ILE A C 1
ATOM 1566 O O . ILE A 1 194 ? 20.237 -47.254 38.659 1.00 48.97 194 ILE A O 1
ATOM 1571 N N . PRO A 1 195 ? 21.980 -45.976 38.035 1.00 49.54 195 PRO A N 1
ATOM 1572 C CA . PRO A 1 195 ? 23.021 -46.918 38.447 1.00 49.42 195 PRO A CA 1
ATOM 1573 C C . PRO A 1 195 ? 22.784 -47.440 39.858 1.00 51.00 195 PRO A C 1
ATOM 1574 O O . PRO A 1 195 ? 22.323 -46.708 40.729 1.00 52.57 195 PRO A O 1
ATOM 1578 N N . ASP A 1 196 ? 23.104 -48.708 40.080 1.00 52.63 196 ASP A N 1
ATOM 1579 C CA . ASP A 1 196 ? 22.924 -49.319 41.387 1.00 53.73 196 ASP A CA 1
ATOM 1580 C C . ASP A 1 196 ? 23.731 -48.619 42.476 1.00 54.47 196 ASP A C 1
ATOM 1581 O O . ASP A 1 196 ? 23.271 -48.506 43.613 1.00 55.04 196 ASP A O 1
ATOM 1586 N N . ARG A 1 197 ? 24.932 -48.154 42.134 1.00 54.19 197 ARG A N 1
ATOM 1587 C CA . ARG A 1 197 ? 25.783 -47.474 43.105 1.00 52.91 197 ARG A CA 1
ATOM 1588 C C . ARG A 1 197 ? 25.080 -46.275 43.737 1.00 51.34 197 ARG A C 1
ATOM 1589 O O . ARG A 1 197 ? 25.206 -46.038 44.938 1.00 51.64 197 ARG A O 1
ATOM 1597 N N . ASN A 1 198 ? 24.344 -45.522 42.924 1.00 48.94 198 ASN A N 1
ATOM 1598 C CA . ASN A 1 198 ? 23.616 -44.350 43.405 1.00 46.46 198 ASN A CA 1
ATOM 1599 C C . ASN A 1 198 ? 22.341 -44.752 44.136 1.00 45.23 198 ASN A C 1
ATOM 1600 O O . ASN A 1 198 ? 21.991 -44.180 45.175 1.00 44.66 198 ASN A O 1
ATOM 1605 N N . GLN A 1 199 ? 21.644 -45.740 43.595 1.00 43.05 199 GLN A N 1
ATOM 1606 C CA . GLN A 1 199 ? 20.441 -46.220 44.240 1.00 41.56 199 GLN A CA 1
ATOM 1607 C C . GLN A 1 199 ? 20.768 -46.529 45.700 1.00 41.22 199 GLN A C 1
ATOM 1608 O O . GLN A 1 199 ? 20.103 -46.049 46.616 1.00 40.37 199 GLN A O 1
ATOM 1614 N N . THR A 1 200 ? 21.812 -47.331 45.898 1.00 40.95 200 THR A N 1
ATOM 1615 C CA . THR A 1 200 ? 22.247 -47.736 47.229 1.00 39.16 200 THR A CA 1
ATOM 1616 C C . THR A 1 200 ? 22.742 -46.572 48.082 1.00 36.80 200 THR A C 1
ATOM 1617 O O . THR A 1 200 ? 22.469 -46.511 49.278 1.00 35.40 200 THR A O 1
ATOM 1621 N N . ALA A 1 201 ? 23.472 -45.646 47.478 1.00 33.46 201 ALA A N 1
ATOM 1622 C CA . ALA A 1 201 ? 23.948 -44.512 48.246 1.00 31.75 201 ALA A CA 1
ATOM 1623 C C . ALA A 1 201 ? 22.733 -43.770 48.818 1.00 31.78 201 ALA A C 1
ATOM 1624 O O . ALA A 1 201 ? 22.668 -43.460 50.008 1.00 30.14 201 ALA A O 1
ATOM 1626 N N . PHE A 1 202 ? 21.764 -43.505 47.951 1.00 32.07 202 PHE A N 1
ATOM 1627 C CA . PHE A 1 202 ? 20.548 -42.806 48.331 1.00 31.38 202 PHE A CA 1
ATOM 1628 C C . PHE A 1 202 ? 19.802 -43.593 49.426 1.00 32.76 202 PHE A C 1
ATOM 1629 O O . PHE A 1 202 ? 19.316 -43.016 50.407 1.00 31.75 202 PHE A O 1
ATOM 1637 N N . ALA A 1 203 ? 19.727 -44.912 49.246 1.00 33.73 203 ALA A N 1
ATOM 1638 C CA . ALA A 1 203 ? 19.059 -45.809 50.189 1.00 34.37 203 ALA A CA 1
ATOM 1639 C C . ALA A 1 203 ? 19.653 -45.623 51.575 1.00 35.39 203 ALA A C 1
ATOM 1640 O O . ALA A 1 203 ? 18.934 -45.559 52.574 1.00 36.77 203 ALA A O 1
ATOM 1642 N N . ALA A 1 204 ? 20.978 -45.542 51.618 1.00 34.70 204 ALA A N 1
ATOM 1643 C CA . ALA A 1 204 ? 21.701 -45.344 52.859 1.00 34.02 204 ALA A CA 1
ATOM 1644 C C . ALA A 1 204 ? 21.468 -43.917 53.319 1.00 34.23 204 ALA A C 1
ATOM 1645 O O . ALA A 1 204 ? 21.316 -43.661 54.507 1.00 34.16 204 ALA A O 1
ATOM 1647 N N . TYR A 1 205 ? 21.428 -42.985 52.371 1.00 34.73 205 TYR A N 1
ATOM 1648 C CA . TYR A 1 205 ? 21.205 -41.593 52.721 1.00 34.76 205 TYR A CA 1
ATOM 1649 C C . TYR A 1 205 ? 19.906 -41.403 53.483 1.00 34.50 205 TYR A C 1
ATOM 1650 O O . TYR A 1 205 ? 19.896 -40.738 54.513 1.00 36.11 205 TYR A O 1
ATOM 1659 N N . ILE A 1 206 ? 18.808 -41.966 52.992 1.00 33.38 206 ILE A N 1
ATOM 1660 C CA . ILE A 1 206 ? 17.545 -41.772 53.695 1.00 34.66 206 ILE A CA 1
ATOM 1661 C C . ILE A 1 206 ? 17.403 -42.614 54.955 1.00 35.73 206 ILE A C 1
ATOM 1662 O O . ILE A 1 206 ? 16.561 -42.325 55.806 1.00 33.91 206 ILE A O 1
ATOM 1667 N N . ARG A 1 207 ? 18.217 -43.655 55.091 1.00 37.69 207 ARG A N 1
ATOM 1668 C CA . ARG A 1 207 ? 18.118 -44.467 56.294 1.00 38.98 207 ARG A CA 1
ATOM 1669 C C . ARG A 1 207 ? 18.604 -43.646 57.466 1.00 39.36 207 ARG A C 1
ATOM 1670 O O . ARG A 1 207 ? 18.000 -43.661 58.535 1.00 40.12 207 ARG A O 1
ATOM 1678 N N . TYR A 1 208 ? 19.689 -42.911 57.254 1.00 38.55 208 TYR A N 1
ATOM 1679 C CA . TYR A 1 208 ? 20.251 -42.081 58.307 1.00 39.85 208 TYR A CA 1
ATOM 1680 C C . TYR A 1 208 ? 19.534 -40.726 58.483 1.00 40.10 208 TYR A C 1
ATOM 1681 O O . TYR A 1 208 ? 19.364 -40.255 59.609 1.00 40.77 208 TYR A O 1
ATOM 1690 N N . ASN A 1 209 ? 19.092 -40.117 57.383 1.00 40.13 209 ASN A N 1
ATOM 1691 C CA . ASN A 1 209 ? 18.408 -38.814 57.440 1.00 39.78 209 ASN A CA 1
ATOM 1692 C C . ASN A 1 209 ? 16.892 -38.836 57.667 1.00 39.58 209 ASN A C 1
ATOM 1693 O O . ASN A 1 209 ? 16.308 -37.818 58.033 1.00 40.09 209 ASN A O 1
ATOM 1698 N N . PHE A 1 210 ? 16.260 -39.981 57.427 1.00 38.23 210 PHE A N 1
ATOM 1699 C CA . PHE A 1 210 ? 14.821 -40.135 57.609 1.00 36.69 210 PHE A CA 1
ATOM 1700 C C . PHE A 1 210 ? 14.589 -41.526 58.176 1.00 37.85 210 PHE A C 1
ATOM 1701 O O . PHE A 1 210 ? 13.845 -42.315 57.598 1.00 36.43 210 PHE A O 1
ATOM 1709 N N . ASN A 1 211 ? 15.221 -41.828 59.307 1.00 39.15 211 ASN A N 1
ATOM 1710 C CA . ASN A 1 211 ? 15.092 -43.155 59.892 1.00 39.60 211 ASN A CA 1
ATOM 1711 C C . ASN A 1 211 ? 13.681 -43.503 60.336 1.00 39.41 211 ASN A C 1
ATOM 1712 O O . ASN A 1 211 ? 13.316 -44.673 60.361 1.00 39.53 211 ASN A O 1
ATOM 1717 N N . LYS A 1 212 ? 12.882 -42.497 60.675 1.00 40.07 212 LYS A N 1
ATOM 1718 C CA . LYS A 1 212 ? 11.502 -42.734 61.108 1.00 40.11 212 LYS A CA 1
ATOM 1719 C C . LYS A 1 212 ? 10.563 -43.038 59.934 1.00 39.40 212 LYS A C 1
ATOM 1720 O O . LYS A 1 212 ? 9.410 -43.440 60.131 1.00 41.71 212 LYS A O 1
ATOM 1726 N N . PHE A 1 213 ? 11.061 -42.862 58.716 1.00 36.98 213 PHE A N 1
ATOM 1727 C CA . PHE A 1 213 ? 10.247 -43.068 57.525 1.00 33.69 213 PHE A CA 1
ATOM 1728 C C . PHE A 1 213 ? 10.554 -44.281 56.671 1.00 32.24 213 PHE A C 1
ATOM 1729 O O . PHE A 1 213 ? 11.592 -44.915 56.798 1.00 33.39 213 PHE A O 1
ATOM 1737 N N . ALA A 1 214 ? 9.621 -44.578 55.779 1.00 31.24 214 ALA A N 1
ATOM 1738 C CA . ALA A 1 214 ? 9.745 -45.686 54.846 1.00 31.26 214 ALA A CA 1
ATOM 1739 C C . ALA A 1 214 ? 9.321 -45.142 53.490 1.00 30.70 214 ALA A C 1
ATOM 1740 O O . ALA A 1 214 ? 8.250 -44.560 53.355 1.00 30.34 214 ALA A O 1
ATOM 1742 N N . ALA A 1 215 ? 10.176 -45.314 52.495 1.00 30.70 215 ALA A N 1
ATOM 1743 C CA . ALA A 1 215 ? 9.884 -44.836 51.160 1.00 30.35 215 ALA A CA 1
ATOM 1744 C C . ALA A 1 215 ? 9.028 -45.869 50.457 1.00 32.06 215 ALA A C 1
ATOM 1745 O O . ALA A 1 215 ? 9.468 -47.002 50.237 1.00 30.75 215 ALA A O 1
ATOM 1747 N N . ILE A 1 216 ? 7.802 -45.478 50.113 1.00 34.38 216 ILE A N 1
ATOM 1748 C CA . ILE A 1 216 ? 6.874 -46.376 49.434 1.00 36.57 216 ILE A CA 1
ATOM 1749 C C . ILE A 1 216 ? 6.513 -45.877 48.037 1.00 40.22 216 ILE A C 1
ATOM 1750 O O . ILE A 1 216 ? 6.928 -44.793 47.622 1.00 41.61 216 ILE A O 1
ATOM 1755 N N . SER A 1 217 ? 5.751 -46.684 47.308 1.00 42.88 217 SER A N 1
ATOM 1756 C CA . SER A 1 217 ? 5.297 -46.310 45.979 1.00 46.11 217 SER A CA 1
ATOM 1757 C C . SER A 1 217 ? 3.880 -46.789 45.768 1.00 48.74 217 SER A C 1
ATOM 1758 O O . SER A 1 217 ? 3.554 -47.931 46.085 1.00 49.03 217 SER A O 1
ATOM 1761 N N . HIS A 1 218 ? 3.040 -45.905 45.237 1.00 51.69 218 HIS A N 1
ATOM 1762 C CA . HIS A 1 218 ? 1.654 -46.238 44.965 1.00 52.86 218 HIS A CA 1
ATOM 1763 C C . HIS A 1 218 ? 1.563 -46.812 43.550 1.00 52.43 218 HIS A C 1
ATOM 1764 O O . HIS A 1 218 ? 0.491 -46.848 42.957 1.00 53.16 218 HIS A O 1
ATOM 1771 N N . GLY A 1 219 ? 2.694 -47.253 43.009 1.00 51.80 219 GLY A N 1
ATOM 1772 C CA . GLY A 1 219 ? 2.691 -47.821 41.674 1.00 51.04 219 GLY A CA 1
ATOM 1773 C C . GLY A 1 219 ? 3.421 -47.021 40.609 1.00 51.49 219 GLY A C 1
ATOM 1774 O O . GLY A 1 219 ? 3.985 -47.600 39.681 1.00 51.32 219 GLY A O 1
ATOM 1775 N N . LYS A 1 220 ? 3.415 -45.697 40.727 1.00 51.44 220 LYS A N 1
ATOM 1776 C CA . LYS A 1 220 ? 4.084 -44.843 39.750 1.00 51.94 220 LYS A CA 1
ATOM 1777 C C . LYS A 1 220 ? 5.593 -44.793 39.986 1.00 51.85 220 LYS A C 1
ATOM 1778 O O . LYS A 1 220 ? 6.121 -45.549 40.797 1.00 53.35 220 LYS A O 1
ATOM 1784 N N . ARG A 1 221 ? 6.292 -43.913 39.275 1.00 50.84 221 ARG A N 1
ATOM 1785 C CA . ARG A 1 221 ? 7.737 -43.798 39.459 1.00 49.82 221 ARG A CA 1
ATOM 1786 C C . ARG A 1 221 ? 8.135 -42.580 40.291 1.00 47.81 221 ARG A C 1
ATOM 1787 O O . ARG A 1 221 ? 8.916 -41.737 39.850 1.00 48.14 221 ARG A O 1
ATOM 1795 N N . HIS A 1 222 ? 7.562 -42.486 41.484 1.00 44.74 222 HIS A N 1
ATOM 1796 C CA . HIS A 1 222 ? 7.869 -41.426 42.432 1.00 42.37 222 HIS A CA 1
ATOM 1797 C C . HIS A 1 222 ? 7.543 -42.039 43.788 1.00 40.59 222 HIS A C 1
ATOM 1798 O O . HIS A 1 222 ? 6.753 -42.977 43.874 1.00 40.36 222 HIS A O 1
ATOM 1805 N N . TRP A 1 223 ? 8.154 -41.532 44.848 1.00 39.38 223 TRP A N 1
ATOM 1806 C CA . TRP A 1 223 ? 7.957 -42.134 46.160 1.00 37.23 223 TRP A CA 1
ATOM 1807 C C . TRP A 1 223 ? 7.622 -41.198 47.307 1.00 36.54 223 TRP A C 1
ATOM 1808 O O . TRP A 1 223 ? 7.988 -40.025 47.313 1.00 36.07 223 TRP A O 1
ATOM 1819 N N . ARG A 1 224 ? 6.923 -41.739 48.294 1.00 36.36 224 ARG A N 1
ATOM 1820 C CA . ARG A 1 224 ? 6.542 -40.958 49.455 1.00 36.94 224 ARG A CA 1
ATOM 1821 C C . ARG A 1 224 ? 7.176 -41.516 50.736 1.00 35.47 224 ARG A C 1
ATOM 1822 O O . ARG A 1 224 ? 7.049 -42.697 51.041 1.00 35.55 224 ARG A O 1
ATOM 1830 N N . LEU A 1 225 ? 7.891 -40.659 51.458 1.00 34.91 225 LEU A N 1
ATOM 1831 C CA . LEU A 1 225 ? 8.509 -41.038 52.724 1.00 34.82 225 LEU A CA 1
ATOM 1832 C C . LEU A 1 225 ? 7.413 -40.856 53.766 1.00 34.59 225 LEU A C 1
ATOM 1833 O O . LEU A 1 225 ? 6.971 -39.731 54.003 1.00 34.80 225 LEU A O 1
ATOM 1838 N N . VAL A 1 226 ? 6.965 -41.955 54.369 1.00 32.81 226 VAL A N 1
ATOM 1839 C CA . VAL A 1 226 ? 5.903 -41.891 55.362 1.00 32.57 226 VAL A CA 1
ATOM 1840 C C . VAL A 1 226 ? 6.366 -42.413 56.708 1.00 32.62 226 VAL A C 1
ATOM 1841 O O . VAL A 1 226 ? 7.348 -43.148 56.786 1.00 32.98 226 VAL A O 1
ATOM 1845 N N . LEU A 1 227 ? 5.672 -42.021 57.771 1.00 32.28 227 LEU A N 1
ATOM 1846 C CA . LEU A 1 227 ? 6.034 -42.467 59.112 1.00 33.50 227 LEU A CA 1
ATOM 1847 C C . LEU A 1 227 ? 5.729 -43.948 59.273 1.00 36.02 227 LEU A C 1
ATOM 1848 O O . LEU A 1 227 ? 4.703 -44.426 58.781 1.00 34.51 227 LEU A O 1
ATOM 1853 N N . HIS A 1 228 ? 6.616 -44.673 59.958 1.00 38.34 228 HIS A N 1
ATOM 1854 C CA . HIS A 1 228 ? 6.404 -46.102 60.179 1.00 39.99 228 HIS A CA 1
ATOM 1855 C C . HIS A 1 228 ? 5.012 -46.310 60.774 1.00 42.05 228 HIS A C 1
ATOM 1856 O O . HIS A 1 228 ? 4.320 -47.282 60.456 1.00 43.55 228 HIS A O 1
ATOM 1863 N N . SER A 1 229 ? 4.602 -45.377 61.627 1.00 42.93 229 SER A N 1
ATOM 1864 C CA . SER A 1 229 ? 3.289 -45.433 62.256 1.00 43.31 229 SER A CA 1
ATOM 1865 C C . SER A 1 229 ? 2.209 -45.045 61.254 1.00 43.24 229 SER A C 1
ATOM 1866 O O . SER A 1 229 ? 1.180 -44.504 61.623 1.00 43.05 229 SER A O 1
ATOM 1869 N N . GLN A 1 230 ? 2.450 -45.309 59.980 1.00 45.10 230 GLN A N 1
ATOM 1870 C CA . GLN A 1 230 ? 1.483 -44.975 58.937 1.00 46.64 230 GLN A CA 1
ATOM 1871 C C . GLN A 1 230 ? 1.592 -45.989 57.827 1.00 46.87 230 GLN A C 1
ATOM 1872 O O . GLN A 1 230 ? 0.711 -46.103 56.986 1.00 47.32 230 GLN A O 1
ATOM 1878 N N . LEU A 1 231 ? 2.702 -46.710 57.827 1.00 47.72 231 LEU A N 1
ATOM 1879 C CA . LEU A 1 231 ? 2.967 -47.720 56.820 1.00 48.79 231 LEU A CA 1
ATOM 1880 C C . LEU A 1 231 ? 1.736 -48.599 56.553 1.00 49.74 231 LEU A C 1
ATOM 1881 O O . LEU A 1 231 ? 1.421 -48.880 55.398 1.00 49.80 231 LEU A O 1
ATOM 1886 N N . MET A 1 232 ? 1.038 -49.018 57.610 1.00 51.39 232 MET A N 1
ATOM 1887 C CA . MET A 1 232 ? -0.165 -49.839 57.449 1.00 53.50 232 MET A CA 1
ATOM 1888 C C . MET A 1 232 ? -1.186 -49.129 56.561 1.00 54.24 232 MET A C 1
ATOM 1889 O O . MET A 1 232 ? -1.513 -49.601 55.475 1.00 54.90 232 MET A O 1
ATOM 1894 N N . SER A 1 233 ? -1.684 -47.992 57.040 1.00 53.92 233 SER A N 1
ATOM 1895 C CA . SER A 1 233 ? -2.662 -47.183 56.318 1.00 53.33 233 SER A CA 1
ATOM 1896 C C . SER A 1 233 ? -2.439 -47.140 54.817 1.00 53.04 233 SER A C 1
ATOM 1897 O O . SER A 1 233 ? -3.327 -47.470 54.041 1.00 52.98 233 SER A O 1
ATOM 1900 N N . HIS A 1 234 ? -1.255 -46.709 54.413 1.00 53.94 234 HIS A N 1
ATOM 1901 C CA . HIS A 1 234 ? -0.922 -46.628 53.003 1.00 55.56 234 HIS A CA 1
ATOM 1902 C C . HIS A 1 234 ? -0.974 -48.014 52.390 1.00 57.13 234 HIS A C 1
ATOM 1903 O O . HIS A 1 234 ? -1.250 -48.171 51.200 1.00 57.55 234 HIS A O 1
ATOM 1910 N N . ALA A 1 235 ? -0.700 -49.019 53.214 1.00 58.65 235 ALA A N 1
ATOM 1911 C CA . ALA A 1 235 ? -0.720 -50.396 52.755 1.00 61.27 235 ALA A CA 1
ATOM 1912 C C . ALA A 1 235 ? -2.159 -50.809 52.498 1.00 63.27 235 ALA A C 1
ATOM 1913 O O . ALA A 1 235 ? -2.444 -51.478 51.512 1.00 63.56 235 ALA A O 1
ATOM 1915 N N . GLU A 1 236 ? -3.064 -50.401 53.384 1.00 66.02 236 GLU A N 1
ATOM 1916 C CA . GLU A 1 236 ? -4.476 -50.728 53.238 1.00 68.94 236 GLU A CA 1
ATOM 1917 C C . GLU A 1 236 ? -5.071 -50.021 52.023 1.00 70.52 236 GLU A C 1
ATOM 1918 O O . GLU A 1 236 ? -5.757 -50.643 51.211 1.00 70.14 236 GLU A O 1
ATOM 1924 N N . ARG A 1 237 ? -4.808 -48.721 51.907 1.00 72.27 237 ARG A N 1
ATOM 1925 C CA . ARG A 1 237 ? -5.299 -47.932 50.782 1.00 74.01 237 ARG A CA 1
ATOM 1926 C C . ARG A 1 237 ? -4.946 -48.606 49.467 1.00 74.01 237 ARG A C 1
ATOM 1927 O O . ARG A 1 237 ? -5.810 -48.822 48.619 1.00 75.34 237 ARG A O 1
ATOM 1935 N N . LEU A 1 238 ? -3.667 -48.920 49.291 1.00 73.17 238 LEU A N 1
ATOM 1936 C CA . LEU A 1 238 ? -3.210 -49.551 48.062 1.00 72.75 238 LEU A CA 1
ATOM 1937 C C . LEU A 1 238 ? -3.932 -50.867 47.844 1.00 73.25 238 LEU A C 1
ATOM 1938 O O . LEU A 1 238 ? -4.088 -51.313 46.712 1.00 73.22 238 LEU A O 1
ATOM 1943 N N . ASP A 1 239 ? -4.379 -51.480 48.937 1.00 74.03 239 ASP A N 1
ATOM 1944 C CA . ASP A 1 239 ? -5.095 -52.748 48.870 1.00 74.52 239 ASP A CA 1
ATOM 1945 C C . ASP A 1 239 ? -6.500 -52.531 48.331 1.00 74.14 239 ASP A C 1
ATOM 1946 O O . ASP A 1 239 ? -6.895 -53.162 47.352 1.00 74.14 239 ASP A O 1
ATOM 1951 N N . ARG A 1 240 ? -7.252 -51.645 48.980 1.00 73.44 240 ARG A N 1
ATOM 1952 C CA . ARG A 1 240 ? -8.605 -51.329 48.547 1.00 72.92 240 ARG A CA 1
ATOM 1953 C C . ARG A 1 240 ? -8.567 -50.939 47.070 1.00 73.66 240 ARG A C 1
ATOM 1954 O O . ARG A 1 240 ? -9.534 -51.142 46.340 1.00 73.66 240 ARG A O 1
ATOM 1962 N N . LYS A 1 241 ? -7.441 -50.382 46.639 1.00 74.64 241 LYS A N 1
ATOM 1963 C CA . LYS A 1 241 ? -7.257 -49.971 45.251 1.00 76.92 241 LYS A CA 1
ATOM 1964 C C . LYS A 1 241 ? -7.081 -51.212 44.378 1.00 77.66 241 LYS A C 1
ATOM 1965 O O . LYS A 1 241 ? -7.595 -51.276 43.262 1.00 77.46 241 LYS A O 1
ATOM 1971 N N . ILE A 1 242 ? -6.344 -52.192 44.897 1.00 79.12 242 ILE A N 1
ATOM 1972 C CA . ILE A 1 242 ? -6.104 -53.447 44.191 1.00 80.15 242 ILE A CA 1
ATOM 1973 C C . ILE A 1 242 ? -7.414 -54.219 44.087 1.00 81.60 242 ILE A C 1
ATOM 1974 O O . ILE A 1 242 ? -7.545 -55.135 43.276 1.00 81.87 242 ILE A O 1
ATOM 1979 N N . LYS A 1 243 ? -8.381 -53.843 44.922 1.00 82.89 243 LYS A N 1
ATOM 1980 C CA . LYS A 1 243 ? -9.698 -54.478 44.925 1.00 83.65 243 LYS A CA 1
ATOM 1981 C C . LYS A 1 243 ? -10.443 -54.112 43.639 1.00 84.84 243 LYS A C 1
ATOM 1982 O O . LYS A 1 243 ? -10.835 -54.989 42.864 1.00 84.78 243 LYS A O 1
ATOM 1988 N N . SER A 1 244 ? -10.636 -52.813 43.422 1.00 85.79 244 SER A N 1
ATOM 1989 C CA . SER A 1 244 ? -11.327 -52.332 42.234 1.00 86.99 244 SER A CA 1
ATOM 1990 C C . SER A 1 244 ? -10.482 -52.602 40.990 1.00 87.57 244 SER A C 1
ATOM 1991 O O . SER A 1 244 ? -9.723 -51.750 40.524 1.00 87.09 244 SER A O 1
ATOM 1994 N N . ASP A 1 245 ? -10.632 -53.813 40.467 1.00 88.66 245 ASP A N 1
ATOM 1995 C CA . ASP A 1 245 ? -9.916 -54.270 39.285 1.00 89.29 245 ASP A CA 1
ATOM 1996 C C . ASP A 1 245 ? -10.909 -54.448 38.137 1.00 89.78 245 ASP A C 1
ATOM 1997 O O . ASP A 1 245 ? -10.559 -54.299 36.960 1.00 89.86 245 ASP A O 1
ATOM 2002 N N . LYS A 1 246 ? -12.150 -54.762 38.506 1.00 89.24 246 LYS A N 1
ATOM 2003 C CA . LYS A 1 246 ? -13.242 -54.970 37.561 1.00 87.71 246 LYS A CA 1
ATOM 2004 C C . LYS A 1 246 ? -13.296 -53.894 36.478 1.00 87.31 246 LYS A C 1
ATOM 2005 O O . LYS A 1 246 ? -12.719 -54.048 35.403 1.00 86.36 246 LYS A O 1
ATOM 2011 N N . TYR A 1 254 ? 1.401 -51.876 38.709 1.00 93.54 254 TYR A N 1
ATOM 2012 C CA . TYR A 1 254 ? 2.233 -51.447 39.828 1.00 93.96 254 TYR A CA 1
ATOM 2013 C C . TYR A 1 254 ? 3.724 -51.508 39.502 1.00 93.92 254 TYR A C 1
ATOM 2014 O O . TYR A 1 254 ? 4.330 -52.579 39.548 1.00 94.08 254 TYR A O 1
ATOM 2023 N N . ASP A 1 255 ? 4.315 -50.359 39.184 1.00 94.16 255 ASP A N 1
ATOM 2024 C CA . ASP A 1 255 ? 5.738 -50.299 38.867 1.00 94.13 255 ASP A CA 1
ATOM 2025 C C . ASP A 1 255 ? 6.547 -49.648 39.990 1.00 93.58 255 ASP A C 1
ATOM 2026 O O . ASP A 1 255 ? 6.800 -48.442 39.983 1.00 94.18 255 ASP A O 1
ATOM 2031 N N . ASP A 1 256 ? 6.946 -50.470 40.955 1.00 92.04 256 ASP A N 1
ATOM 2032 C CA . ASP A 1 256 ? 7.735 -50.040 42.107 1.00 89.57 256 ASP A CA 1
ATOM 2033 C C . ASP A 1 256 ? 9.004 -49.327 41.648 1.00 86.89 256 ASP A C 1
ATOM 2034 O O . ASP A 1 256 ? 9.666 -48.644 42.432 1.00 86.29 256 ASP A O 1
ATOM 2039 N N . GLY A 1 257 ? 9.328 -49.482 40.368 1.00 83.54 257 GLY A N 1
ATOM 2040 C CA . GLY A 1 257 ? 10.539 -48.892 39.835 1.00 78.77 257 GLY A CA 1
ATOM 2041 C C . GLY A 1 257 ? 11.654 -49.815 40.292 1.00 75.92 257 GLY A C 1
ATOM 2042 O O . GLY A 1 257 ? 12.797 -49.730 39.835 1.00 75.32 257 GLY A O 1
ATOM 2043 N N . ASP A 1 258 ? 11.286 -50.718 41.202 1.00 72.63 258 ASP A N 1
ATOM 2044 C CA . ASP A 1 258 ? 12.194 -51.692 41.790 1.00 68.53 258 ASP A CA 1
ATOM 2045 C C . ASP A 1 258 ? 13.482 -50.991 42.209 1.00 65.43 258 ASP A C 1
ATOM 2046 O O . ASP A 1 258 ? 14.590 -51.400 41.856 1.00 64.60 258 ASP A O 1
ATOM 2051 N N . MET A 1 259 ? 13.310 -49.916 42.970 1.00 61.62 259 MET A N 1
ATOM 2052 C CA . MET A 1 259 ? 14.426 -49.119 43.449 1.00 57.10 259 MET A CA 1
ATOM 2053 C C . MET A 1 259 ? 14.949 -49.632 44.779 1.00 53.84 259 MET A C 1
ATOM 2054 O O . MET A 1 259 ? 14.187 -49.896 45.705 1.00 54.30 259 MET A O 1
ATOM 2059 N N . ALA A 1 260 ? 16.265 -49.747 44.863 1.00 49.30 260 ALA A N 1
ATOM 2060 C CA . ALA A 1 260 ? 16.932 -50.246 46.053 1.00 46.63 260 ALA A CA 1
ATOM 2061 C C . ALA A 1 260 ? 16.510 -49.636 47.383 1.00 45.19 260 ALA A C 1
ATOM 2062 O O . ALA A 1 260 ? 16.621 -50.284 48.419 1.00 44.75 260 ALA A O 1
ATOM 2064 N N . PHE A 1 261 ? 16.028 -48.398 47.361 1.00 44.21 261 PHE A N 1
ATOM 2065 C CA . PHE A 1 261 ? 15.659 -47.711 48.590 1.00 41.65 261 PHE A CA 1
ATOM 2066 C C . PHE A 1 261 ? 14.235 -47.918 49.064 1.00 42.32 261 PHE A C 1
ATOM 2067 O O . PHE A 1 261 ? 13.885 -47.481 50.160 1.00 42.28 261 PHE A O 1
ATOM 2075 N N . VAL A 1 262 ? 13.408 -48.580 48.261 1.00 42.31 262 VAL A N 1
ATOM 2076 C CA . VAL A 1 262 ? 12.027 -48.802 48.666 1.00 42.34 262 VAL A CA 1
ATOM 2077 C C . VAL A 1 262 ? 11.975 -49.739 49.859 1.00 43.45 262 VAL A C 1
ATOM 2078 O O . VAL A 1 262 ? 12.652 -50.760 49.886 1.00 43.88 262 VAL A O 1
ATOM 2082 N N . HIS A 1 263 ? 11.171 -49.374 50.849 1.00 44.23 263 HIS A N 1
ATOM 2083 C CA . HIS A 1 263 ? 11.025 -50.161 52.067 1.00 45.30 263 HIS A CA 1
ATOM 2084 C C . HIS A 1 263 ? 10.697 -51.630 51.787 1.00 47.32 263 HIS A C 1
ATOM 2085 O O . HIS A 1 263 ? 9.599 -51.956 51.323 1.00 48.66 263 HIS A O 1
ATOM 2092 N N . PRO A 1 264 ? 11.638 -52.539 52.105 1.00 47.99 264 PRO A N 1
ATOM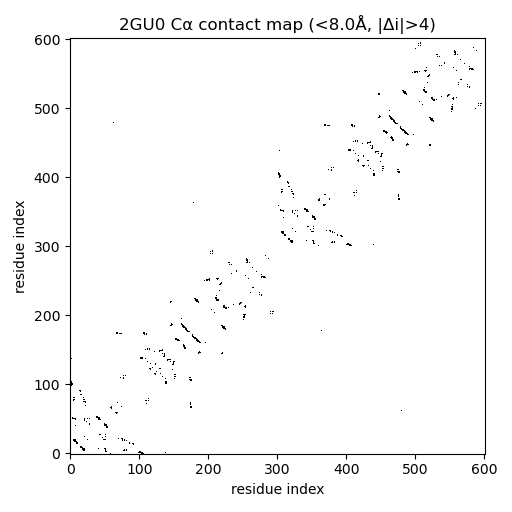 2093 C CA . PRO A 1 264 ? 11.515 -53.991 51.902 1.00 47.18 264 PRO A CA 1
ATOM 2094 C C . PRO A 1 264 ? 10.166 -54.584 52.284 1.00 46.10 264 PRO A C 1
ATOM 2095 O O . PRO A 1 264 ? 9.559 -55.320 51.505 1.00 43.39 264 PRO A O 1
ATOM 2099 N N . GLY A 1 265 ? 9.710 -54.265 53.490 1.00 46.59 265 GLY A N 1
ATOM 2100 C CA . GLY A 1 265 ? 8.431 -54.772 53.949 1.00 47.99 265 GLY A CA 1
ATOM 2101 C C . GLY A 1 265 ? 7.357 -54.464 52.929 1.00 48.93 265 GLY A C 1
ATOM 2102 O O . GLY A 1 265 ? 6.588 -55.342 52.532 1.00 50.22 265 GLY A O 1
ATOM 2103 N N . TRP A 1 266 ? 7.321 -53.207 52.499 1.00 48.42 266 TRP A N 1
ATOM 2104 C CA . TRP A 1 266 ? 6.358 -52.743 51.514 1.00 46.63 266 TRP A CA 1
ATOM 2105 C C . TRP A 1 266 ? 6.562 -53.515 50.220 1.00 46.76 266 TRP A C 1
ATOM 2106 O O . TRP A 1 266 ? 5.628 -54.081 49.674 1.00 46.32 266 TRP A O 1
ATOM 2117 N N . LYS A 1 267 ? 7.800 -53.533 49.746 1.00 48.34 267 LYS A N 1
ATOM 2118 C CA . LYS A 1 267 ? 8.164 -54.222 48.518 1.00 51.27 267 LYS A CA 1
ATOM 2119 C C . LYS A 1 267 ? 7.464 -55.562 48.341 1.00 53.89 267 LYS A C 1
ATOM 2120 O O . LYS A 1 267 ? 6.809 -55.790 47.324 1.00 53.36 267 LYS A O 1
ATOM 2126 N N . THR A 1 268 ? 7.606 -56.441 49.334 1.00 56.15 268 THR A N 1
ATOM 2127 C CA . THR A 1 268 ? 7.010 -57.779 49.287 1.00 58.72 268 THR A CA 1
ATOM 2128 C C . THR A 1 268 ? 5.525 -57.818 49.639 1.00 59.55 268 THR A C 1
ATOM 2129 O O . THR A 1 268 ? 4.757 -58.546 49.006 1.00 60.80 268 THR A O 1
ATOM 2133 N N . CYS A 1 269 ? 5.125 -57.062 50.657 1.00 59.30 269 CYS A N 1
ATOM 2134 C CA . CYS A 1 269 ? 3.724 -57.036 51.056 1.00 58.97 269 CYS A CA 1
ATOM 2135 C C . CYS A 1 269 ? 2.863 -56.691 49.853 1.00 60.33 269 CYS A C 1
ATOM 2136 O O . CYS A 1 269 ? 1.827 -57.308 49.623 1.00 60.72 269 CYS A O 1
ATOM 2139 N N . ILE A 1 270 ? 3.302 -55.701 49.084 1.00 62.09 270 ILE A N 1
ATOM 2140 C CA . ILE A 1 270 ? 2.573 -55.276 47.897 1.00 64.08 270 ILE A CA 1
ATOM 2141 C C . ILE A 1 270 ? 2.765 -56.313 46.800 1.00 65.63 270 ILE A C 1
ATOM 2142 O O . ILE A 1 270 ? 2.020 -56.352 45.826 1.00 66.49 270 ILE A O 1
ATOM 2147 N N . GLY A 1 271 ? 3.773 -57.160 46.964 1.00 67.27 271 GLY A N 1
ATOM 2148 C CA . GLY A 1 271 ? 4.007 -58.203 45.986 1.00 69.03 271 GLY A CA 1
ATOM 2149 C C . GLY A 1 271 ? 2.979 -59.286 46.244 1.00 70.68 271 GLY A C 1
ATOM 2150 O O . GLY A 1 271 ? 2.348 -59.806 45.320 1.00 70.87 271 GLY A O 1
ATOM 2151 N N . GLN A 1 272 ? 2.800 -59.607 47.522 1.00 71.80 272 GLN A N 1
ATOM 2152 C CA . GLN A 1 272 ? 1.851 -60.627 47.942 1.00 72.37 272 GLN A CA 1
ATOM 2153 C C . GLN A 1 272 ? 0.417 -60.270 47.563 1.00 73.69 272 GLN A C 1
ATOM 2154 O O . GLN A 1 272 ? -0.369 -61.147 47.205 1.00 74.86 272 GLN A O 1
ATOM 2160 N N . LEU A 1 273 ? 0.072 -58.989 47.642 1.00 74.05 273 LEU A N 1
ATOM 2161 C CA . LEU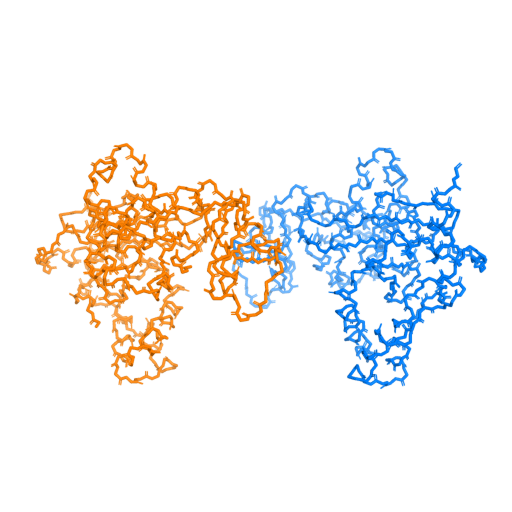 A 1 273 ? -1.278 -58.560 47.299 1.00 74.36 273 LEU A CA 1
ATOM 2162 C C . LEU A 1 273 ? -1.558 -58.705 45.802 1.00 75.14 273 LEU A C 1
ATOM 2163 O O . LEU A 1 273 ? -2.673 -59.049 45.397 1.00 75.16 273 LEU A O 1
ATOM 2168 N N . CYS A 1 274 ? -0.538 -58.454 44.987 1.00 75.51 274 CYS A N 1
ATOM 2169 C CA . CYS A 1 274 ? -0.670 -58.548 43.537 1.00 75.91 274 CYS A CA 1
ATOM 2170 C C . CYS A 1 274 ? -0.721 -59.983 43.046 1.00 76.65 274 CYS A C 1
ATOM 2171 O O . CYS A 1 274 ? -1.078 -60.237 41.897 1.00 77.61 274 CYS A O 1
ATOM 2174 N N . GLY A 1 275 ? -0.352 -60.917 43.914 1.00 76.71 275 GLY A N 1
ATOM 2175 C CA . GLY A 1 275 ? -0.383 -62.319 43.545 1.00 75.96 275 GLY A CA 1
ATOM 2176 C C . GLY A 1 275 ? -1.709 -62.940 43.941 1.00 75.37 275 GLY A C 1
ATOM 2177 O O . GLY A 1 275 ? -2.130 -63.950 43.375 1.00 74.82 275 GLY A O 1
ATOM 2178 N N . GLY A 1 276 ? -2.366 -62.328 44.923 1.00 75.10 276 GLY A N 1
ATOM 2179 C CA . GLY A 1 276 ? -3.647 -62.824 45.387 1.00 74.13 276 GLY A CA 1
ATOM 2180 C C . GLY A 1 276 ? -3.775 -63.021 46.890 1.00 73.63 276 GLY A C 1
ATOM 2181 O O . GLY A 1 276 ? -4.864 -63.331 47.365 1.00 73.59 276 GLY A O 1
ATOM 2182 N N . THR A 1 277 ? -2.691 -62.841 47.644 1.00 72.73 277 THR A N 1
ATOM 2183 C CA . THR A 1 277 ? -2.743 -63.031 49.097 1.00 73.00 277 THR A CA 1
ATOM 2184 C C . THR A 1 277 ? -3.601 -61.982 49.798 1.00 72.72 277 THR A C 1
ATOM 2185 O O . THR A 1 277 ? -3.592 -60.811 49.424 1.00 73.00 277 THR A O 1
ATOM 2189 N N . THR A 1 278 ? -4.334 -62.408 50.821 1.00 72.52 278 THR A N 1
ATOM 2190 C CA . THR A 1 278 ? -5.198 -61.507 51.575 1.00 73.10 278 THR A CA 1
ATOM 2191 C C . THR A 1 278 ? -4.383 -60.596 52.481 1.00 73.64 278 THR A C 1
ATOM 2192 O O . THR A 1 278 ? -3.391 -61.026 53.071 1.00 73.72 278 THR A O 1
ATOM 2196 N N . PHE A 1 279 ? -4.813 -59.340 52.589 1.00 73.93 279 PHE A N 1
ATOM 2197 C CA . PHE A 1 279 ? -4.131 -58.348 53.423 1.00 74.14 279 PHE A CA 1
ATOM 2198 C C . PHE A 1 279 ? -3.825 -58.940 54.801 1.00 74.24 279 PHE A C 1
ATOM 2199 O O . PHE A 1 279 ? -2.754 -58.712 55.366 1.00 74.94 279 PHE A O 1
ATOM 2207 N N . GLU A 1 280 ? -4.775 -59.703 55.332 1.00 73.55 280 GLU A N 1
ATOM 2208 C CA . GLU A 1 280 ? -4.620 -60.336 56.633 1.00 73.17 280 GLU A CA 1
ATOM 2209 C C . GLU A 1 280 ? -3.327 -61.147 56.716 1.00 71.75 280 GLU A C 1
ATOM 2210 O O . GLU A 1 280 ? -2.765 -61.315 57.797 1.00 71.71 280 GLU A O 1
ATOM 2216 N N . VAL A 1 281 ? -2.855 -61.636 55.572 1.00 70.03 281 VAL A N 1
ATOM 2217 C CA . VAL A 1 281 ? -1.643 -62.457 55.523 1.00 68.03 281 VAL A CA 1
ATOM 2218 C C . VAL A 1 281 ? -0.386 -61.719 55.083 1.00 65.61 281 VAL A C 1
ATOM 2219 O O . VAL A 1 281 ? 0.718 -62.061 55.506 1.00 64.67 281 VAL A O 1
ATOM 2223 N N . ALA A 1 282 ? -0.553 -60.716 54.230 1.00 63.58 282 ALA A N 1
ATOM 2224 C CA . ALA A 1 282 ? 0.583 -59.959 53.719 1.00 61.95 282 ALA A CA 1
ATOM 2225 C C . ALA A 1 282 ? 0.985 -58.769 54.589 1.00 60.10 282 ALA A C 1
ATOM 2226 O O . ALA A 1 282 ? 2.152 -58.376 54.606 1.00 58.33 282 ALA A O 1
ATOM 2228 N N . LYS A 1 283 ? 0.018 -58.207 55.313 1.00 59.06 283 LYS A N 1
ATOM 2229 C CA . LYS A 1 283 ? 0.269 -57.059 56.177 1.00 57.76 283 LYS A CA 1
ATOM 2230 C C . LYS A 1 283 ? 1.396 -57.371 57.147 1.00 57.89 283 LYS A C 1
ATOM 2231 O O . LYS A 1 283 ? 1.929 -56.484 57.794 1.00 59.13 283 LYS A O 1
ATOM 2237 N N . THR A 1 284 ? 1.754 -58.643 57.242 1.00 58.11 284 THR A N 1
ATOM 2238 C CA . THR A 1 284 ? 2.806 -59.085 58.146 1.00 57.05 284 THR A CA 1
ATOM 2239 C C . THR A 1 284 ? 4.207 -58.772 57.650 1.00 56.32 284 THR A C 1
ATOM 2240 O O . THR A 1 284 ? 5.033 -58.254 58.398 1.00 55.87 284 THR A O 1
ATOM 2244 N N . SER A 1 285 ? 4.477 -59.088 56.390 1.00 56.59 285 SER A N 1
ATOM 2245 C CA . SER A 1 285 ? 5.797 -58.849 55.825 1.00 57.35 285 SER A CA 1
ATOM 2246 C C . SER A 1 285 ? 6.204 -57.376 55.803 1.00 56.58 285 SER A C 1
ATOM 2247 O O . SER A 1 285 ? 7.316 -57.047 55.406 1.00 56.55 285 SER A O 1
ATOM 2250 N N . LEU A 1 286 ? 5.304 -56.498 56.242 1.00 56.20 286 LEU A N 1
ATOM 2251 C CA . LEU A 1 286 ? 5.570 -55.060 56.287 1.00 55.55 286 LEU A CA 1
ATOM 2252 C C . LEU A 1 286 ? 6.567 -54.681 57.376 1.00 57.00 286 LEU A C 1
ATOM 2253 O O . LEU A 1 286 ? 7.381 -53.782 57.196 1.00 57.18 286 LEU A O 1
ATOM 2258 N N . TYR A 1 287 ? 6.487 -55.362 58.512 1.00 58.48 287 TYR A N 1
ATOM 2259 C CA . TYR A 1 287 ? 7.364 -55.078 59.637 1.00 59.74 287 TYR A CA 1
ATOM 2260 C C . TYR A 1 287 ? 8.234 -56.271 59.972 1.00 60.23 287 TYR A C 1
ATOM 2261 O O . TYR A 1 287 ? 9.045 -56.213 60.892 1.00 60.49 287 TYR A O 1
ATOM 2270 N N . SER A 1 288 ? 8.062 -57.358 59.235 1.00 61.25 288 SER A N 1
ATOM 2271 C CA . SER A 1 288 ? 8.843 -58.553 59.500 1.00 63.09 2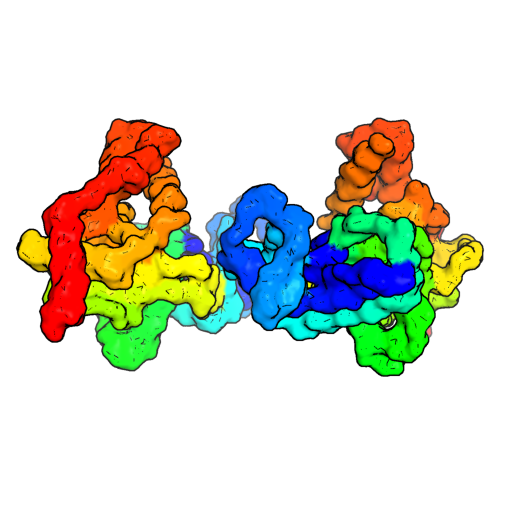88 SER A CA 1
ATOM 2272 C C . SER A 1 288 ? 10.046 -58.745 58.579 1.00 63.62 288 SER A C 1
ATOM 2273 O O . SER A 1 288 ? 10.830 -59.671 58.781 1.00 64.50 288 SER A O 1
ATOM 2276 N N . ILE A 1 289 ? 10.202 -57.884 57.573 1.00 63.22 289 ILE A N 1
ATOM 2277 C CA . ILE A 1 289 ? 11.349 -57.999 56.671 1.00 62.36 289 ILE A CA 1
ATOM 2278 C C . ILE A 1 289 ? 12.421 -56.945 56.954 1.00 63.47 289 ILE A C 1
ATOM 2279 O O . ILE A 1 289 ? 12.111 -55.768 57.125 1.00 64.59 289 ILE A O 1
ATOM 2284 N N . LYS A 1 290 ? 13.680 -57.381 56.996 1.00 64.00 290 LYS A N 1
ATOM 2285 C CA . LYS A 1 290 ? 14.821 -56.503 57.277 1.00 64.33 290 LYS A CA 1
ATOM 2286 C C . LYS A 1 290 ? 15.429 -55.913 56.006 1.00 63.24 290 LYS A C 1
ATOM 2287 O O . LYS A 1 290 ? 15.308 -56.489 54.924 1.00 63.27 290 LYS A O 1
ATOM 2293 N N . PRO A 1 291 ? 16.088 -54.748 56.119 1.00 62.16 291 PRO A N 1
ATOM 2294 C CA . PRO A 1 291 ? 16.703 -54.129 54.942 1.00 61.31 291 PRO A CA 1
ATOM 2295 C C . PRO A 1 291 ? 17.936 -54.943 54.610 1.00 60.70 291 PRO A C 1
ATOM 2296 O O . PRO A 1 291 ? 18.337 -55.797 55.391 1.00 60.54 291 PRO A O 1
ATOM 2300 N N . SER A 1 292 ? 18.545 -54.693 53.462 1.00 60.73 292 SER A N 1
ATOM 2301 C CA . SER A 1 292 ? 19.745 -55.436 53.123 1.00 60.59 292 SER A CA 1
ATOM 2302 C C . SER A 1 292 ? 20.825 -55.032 54.124 1.00 61.68 292 SER A C 1
ATOM 2303 O O . SER A 1 292 ? 20.673 -54.051 54.854 1.00 61.90 292 SER A O 1
ATOM 2306 N N . LYS A 1 293 ? 21.912 -55.793 54.170 1.00 62.25 293 LYS A N 1
ATOM 2307 C CA . LYS A 1 293 ? 23.002 -55.462 55.071 1.00 62.15 293 LYS A CA 1
ATOM 2308 C C . LYS A 1 293 ? 23.931 -54.505 54.342 1.00 61.08 293 LYS A C 1
ATOM 2309 O O . LYS A 1 293 ? 24.658 -53.739 54.973 1.00 60.80 293 LYS A O 1
ATOM 2315 N N . THR A 1 294 ? 23.895 -54.542 53.011 1.00 59.64 294 THR A N 1
ATOM 2316 C CA . THR A 1 294 ? 24.719 -53.641 52.208 1.00 58.90 294 THR A CA 1
ATOM 2317 C C . THR A 1 294 ? 24.272 -52.233 52.537 1.00 56.88 294 THR A C 1
ATOM 2318 O O . THR A 1 294 ? 25.059 -51.291 52.507 1.00 56.54 294 THR A O 1
ATOM 2322 N N . VAL A 1 295 ? 22.989 -52.108 52.850 1.00 55.00 295 VAL A N 1
ATOM 2323 C CA . VAL A 1 295 ? 22.407 -50.827 53.204 1.00 54.31 295 VAL A CA 1
ATOM 2324 C C . VAL A 1 295 ? 22.707 -50.447 54.658 1.00 53.59 295 VAL A C 1
ATOM 2325 O O . VAL A 1 295 ? 23.049 -49.296 54.941 1.00 52.38 295 VAL A O 1
ATOM 2329 N N . ARG A 1 296 ? 22.584 -51.404 55.576 1.00 52.50 296 ARG A N 1
ATOM 2330 C CA . ARG A 1 296 ? 22.879 -51.124 56.978 1.00 52.53 296 ARG A CA 1
ATOM 2331 C C . ARG A 1 296 ? 24.327 -50.660 57.086 1.00 52.21 296 ARG A C 1
ATOM 2332 O O . ARG A 1 296 ? 24.617 -49.616 57.678 1.00 51.16 296 ARG A O 1
ATOM 2340 N N . THR A 1 297 ? 25.230 -51.451 56.510 1.00 51.84 297 THR A N 1
ATOM 2341 C CA . THR A 1 297 ? 26.661 -51.145 56.517 1.00 50.95 297 THR A CA 1
ATOM 2342 C C . THR A 1 297 ? 26.883 -49.761 55.926 1.00 50.25 297 THR A C 1
ATOM 2343 O O . THR A 1 297 ? 27.689 -48.977 56.428 1.00 49.30 297 THR A O 1
ATOM 2347 N N . ALA A 1 298 ? 26.156 -49.474 54.853 1.00 49.93 298 ALA A N 1
ATOM 2348 C CA . ALA A 1 298 ? 26.271 -48.193 54.187 1.00 49.86 298 ALA A CA 1
ATOM 2349 C C . ALA A 1 298 ? 25.771 -47.062 55.086 1.00 49.92 298 ALA A C 1
ATOM 2350 O O . ALA A 1 298 ? 26.339 -45.969 55.071 1.00 51.12 298 ALA A O 1
ATOM 2352 N N . THR A 1 299 ? 24.729 -47.314 55.877 1.00 48.27 299 THR A N 1
ATOM 2353 C CA . THR A 1 299 ? 24.215 -46.268 56.753 1.00 48.31 299 THR A CA 1
ATOM 2354 C C . THR A 1 299 ? 25.087 -46.057 57.999 1.00 48.05 299 THR A C 1
ATOM 2355 O O . THR A 1 299 ? 25.231 -44.930 58.470 1.00 48.83 299 THR A O 1
ATOM 2359 N N . ASN A 1 300 ? 25.673 -47.125 58.535 1.00 46.95 300 ASN A N 1
ATOM 2360 C CA . ASN A 1 300 ? 26.549 -46.978 59.701 1.00 45.77 300 ASN A CA 1
ATOM 2361 C C . ASN A 1 300 ? 27.772 -46.174 59.257 1.00 45.21 300 ASN A C 1
ATOM 2362 O O . ASN A 1 300 ? 28.315 -45.367 60.008 1.00 46.63 300 ASN A O 1
ATOM 2367 N N . LYS A 1 301 ? 28.199 -46.414 58.023 1.00 43.79 301 LYS A N 1
ATOM 2368 C CA . LYS A 1 301 ? 29.341 -45.728 57.431 1.00 41.57 301 LYS A CA 1
ATOM 2369 C C . LYS A 1 301 ? 29.080 -44.215 57.355 1.00 39.63 301 LYS A C 1
ATOM 2370 O O . LYS A 1 301 ? 30.007 -43.410 57.527 1.00 37.68 301 LYS A O 1
ATOM 2376 N N . ILE A 1 302 ? 27.827 -43.833 57.099 1.00 36.49 302 ILE A N 1
ATOM 2377 C CA . ILE A 1 302 ? 27.486 -42.421 57.022 1.00 35.05 302 ILE A CA 1
ATOM 2378 C C . ILE A 1 302 ? 27.684 -41.820 58.393 1.00 35.68 302 ILE A C 1
ATOM 2379 O O . ILE A 1 302 ? 28.311 -40.777 58.537 1.00 36.95 302 ILE A O 1
ATOM 2384 N N . GLU A 1 303 ? 27.141 -42.487 59.404 1.00 36.40 303 GLU A N 1
ATOM 2385 C CA . GLU A 1 303 ? 27.268 -42.015 60.770 1.00 35.73 303 GLU A CA 1
ATOM 2386 C C . GLU A 1 303 ? 28.728 -41.875 61.132 1.00 34.79 303 GLU A C 1
ATOM 2387 O O . GLU A 1 303 ? 29.147 -40.849 61.658 1.00 35.40 303 GLU A O 1
ATOM 2393 N N . SER A 1 304 ? 29.502 -42.911 60.840 1.00 34.72 304 SER A N 1
ATOM 2394 C CA . SER A 1 304 ? 30.929 -42.912 61.132 1.00 35.85 304 SER A CA 1
ATOM 2395 C C . SER A 1 304 ? 31.671 -41.767 60.436 1.00 36.58 304 SER A C 1
ATOM 2396 O O . SER A 1 304 ? 32.316 -40.955 61.090 1.00 35.42 304 SER A O 1
ATOM 2399 N N . ASP A 1 305 ? 31.574 -41.703 59.108 1.00 38.83 305 ASP A N 1
ATOM 2400 C CA . ASP A 1 305 ? 32.246 -40.658 58.341 1.00 38.51 305 ASP A CA 1
ATOM 2401 C C . ASP A 1 305 ? 31.830 -39.297 58.811 1.00 35.77 305 ASP A C 1
ATOM 2402 O O . ASP A 1 305 ? 32.572 -38.339 58.695 1.00 33.62 305 ASP A O 1
ATOM 2407 N N . LEU A 1 306 ? 30.621 -39.217 59.336 1.00 36.11 306 LEU A N 1
ATOM 2408 C CA . LEU A 1 306 ? 30.100 -37.957 59.819 1.00 36.64 306 LEU A CA 1
ATOM 2409 C C . LEU A 1 306 ? 30.736 -37.619 61.172 1.00 38.36 306 LEU A C 1
ATOM 2410 O O . LEU A 1 306 ? 30.931 -36.448 61.499 1.00 38.17 306 LEU A O 1
ATOM 2415 N N . ILE A 1 307 ? 31.078 -38.644 61.948 1.00 40.04 307 ILE A N 1
ATOM 2416 C CA . ILE A 1 307 ? 31.699 -38.425 63.254 1.00 43.82 307 ILE A CA 1
ATOM 2417 C C . ILE A 1 307 ? 33.121 -37.899 63.128 1.00 47.43 307 ILE A C 1
ATOM 2418 O O . ILE A 1 307 ? 33.560 -37.097 63.954 1.00 48.99 307 ILE A O 1
ATOM 2423 N N . SER A 1 308 ? 33.834 -38.347 62.096 1.00 49.86 308 SER A N 1
ATOM 2424 C CA . SER A 1 308 ? 35.214 -37.922 61.878 1.00 53.06 308 SER A CA 1
ATOM 2425 C C . SER A 1 308 ? 35.484 -37.428 60.472 1.00 55.82 308 SER A C 1
ATOM 2426 O O . SER A 1 308 ? 35.713 -38.230 59.571 1.00 57.71 308 SER A O 1
ATOM 2429 N N . MET A 1 309 ? 35.479 -36.119 60.275 1.00 57.54 309 MET A N 1
ATOM 2430 C CA . MET A 1 309 ? 35.750 -35.579 58.951 1.00 59.76 309 MET A CA 1
ATOM 2431 C C . MET A 1 309 ? 35.993 -34.087 59.093 1.00 61.75 309 MET A C 1
ATOM 2432 O O . MET A 1 309 ? 37.046 -33.602 58.614 1.00 63.31 309 MET A O 1
ATOM 2437 N N . ALA B 1 2 ? -16.020 -31.875 79.995 1.00 31.18 2 ALA B N 1
ATOM 2438 C CA . ALA B 1 2 ? -14.724 -32.283 80.610 1.00 33.16 2 ALA B CA 1
ATOM 2439 C C . ALA B 1 2 ? -14.838 -32.498 82.119 1.00 33.70 2 ALA B C 1
ATOM 2440 O O . ALA B 1 2 ? -15.651 -31.850 82.784 1.00 33.50 2 ALA B O 1
ATOM 2442 N N . GLU B 1 3 ? -14.018 -33.407 82.650 1.00 33.75 3 GLU B N 1
ATOM 2443 C CA . GLU B 1 3 ? -14.018 -33.719 84.081 1.00 33.43 3 GLU B CA 1
ATOM 2444 C C . GLU B 1 3 ? -13.268 -32.636 84.834 1.00 32.85 3 GLU B C 1
ATOM 2445 O O . GLU B 1 3 ? -12.233 -32.173 84.378 1.00 32.46 3 GLU B O 1
ATOM 2451 N N . LEU B 1 4 ? -13.783 -32.248 85.997 1.00 33.26 4 LEU B N 1
ATOM 2452 C CA . LEU B 1 4 ? -13.163 -31.200 86.805 1.00 32.73 4 LEU B CA 1
ATOM 2453 C C . LEU B 1 4 ? -11.649 -31.336 86.920 1.00 32.16 4 LEU B C 1
ATOM 2454 O O . LEU B 1 4 ? -10.942 -30.339 87.054 1.00 31.94 4 LEU B O 1
ATOM 2459 N N . ALA B 1 5 ? -11.158 -32.569 86.858 1.00 31.84 5 ALA B N 1
ATOM 2460 C CA . ALA B 1 5 ? -9.723 -32.835 86.950 1.00 32.40 5 ALA B CA 1
ATOM 2461 C C . ALA B 1 5 ? -8.947 -32.217 85.780 1.00 32.88 5 ALA B C 1
ATOM 2462 O O . ALA B 1 5 ? -7.739 -31.997 85.876 1.00 32.70 5 ALA B O 1
ATOM 2464 N N . CYS B 1 6 ? -9.636 -31.944 84.675 1.00 31.92 6 CYS B N 1
ATOM 2465 C CA . CYS B 1 6 ? -8.984 -31.324 83.529 1.00 32.38 6 CYS B CA 1
ATOM 2466 C C . CYS B 1 6 ? -8.675 -29.850 83.802 1.00 33.21 6 CYS B C 1
ATOM 2467 O O . CYS B 1 6 ? -7.957 -29.216 83.036 1.00 35.51 6 CYS B O 1
ATOM 2470 N N . PHE B 1 7 ? -9.211 -29.299 84.883 1.00 31.52 7 PHE B N 1
ATOM 2471 C CA . PHE B 1 7 ? -8.971 -27.899 85.174 1.00 30.01 7 PHE B CA 1
ATOM 2472 C C . PHE B 1 7 ? -8.253 -27.602 86.484 1.00 30.80 7 PHE B C 1
ATOM 2473 O O . PHE B 1 7 ? -7.562 -26.595 86.595 1.00 31.94 7 PHE B O 1
ATOM 2481 N N . VAL B 1 8 ? -8.399 -28.466 87.479 1.00 30.44 8 VAL B N 1
ATOM 2482 C CA . VAL B 1 8 ? -7.762 -28.208 88.765 1.00 28.44 8 VAL B CA 1
ATOM 2483 C C . VAL B 1 8 ? -7.248 -29.464 89.461 1.00 29.04 8 VAL B C 1
ATOM 2484 O O . VAL B 1 8 ? -7.747 -30.569 89.234 1.00 28.97 8 VAL B O 1
ATOM 2488 N N . SER B 1 9 ? -6.234 -29.283 90.300 1.00 29.74 9 SER B N 1
ATOM 2489 C CA . SER B 1 9 ? -5.655 -30.377 91.079 1.00 31.11 9 SER B CA 1
ATOM 2490 C C . SER B 1 9 ? -5.838 -29.947 92.529 1.00 31.22 9 SER B C 1
ATOM 2491 O O . SER B 1 9 ? -6.211 -28.802 92.784 1.00 29.76 9 SER B O 1
ATOM 2494 N N . PHE B 1 10 ? -5.567 -30.839 93.475 1.00 32.88 10 PHE B N 1
ATOM 2495 C CA . PHE B 1 10 ? -5.795 -30.503 94.879 1.00 35.40 10 PHE B CA 1
ATOM 2496 C C . PHE B 1 10 ? -4.771 -31.033 95.880 1.00 38.04 10 PHE B C 1
ATOM 2497 O O . PHE B 1 10 ? -3.922 -31.861 95.556 1.00 38.16 10 PHE B O 1
ATOM 2505 N N . SER B 1 11 ? -4.900 -30.560 97.116 1.00 41.13 11 SER B N 1
ATOM 2506 C CA . SER B 1 11 ? -4.037 -30.967 98.219 1.00 44.59 11 SER B CA 1
ATOM 2507 C C . SER B 1 11 ? -4.868 -31.203 99.481 1.00 46.72 11 SER B C 1
ATOM 2508 O O . SER B 1 11 ? -5.775 -30.423 99.797 1.00 47.96 11 SER B O 1
ATOM 2511 N N . LEU B 1 12 ? -4.550 -32.273 100.205 1.00 48.69 12 LEU B N 1
ATOM 2512 C CA . LEU B 1 12 ? -5.271 -32.618 101.431 1.00 49.50 12 LEU B CA 1
ATOM 2513 C C . LEU B 1 12 ? -4.406 -32.418 102.691 1.00 52.51 12 LEU B C 1
ATOM 2514 O O . LEU B 1 12 ? -4.740 -32.925 103.774 1.00 52.50 12 LEU B O 1
ATOM 2519 N N . THR B 1 13 ? -3.303 -31.676 102.547 1.00 54.43 13 THR B N 1
ATOM 2520 C CA . THR B 1 13 ? -2.376 -31.426 103.654 1.00 55.01 13 THR B CA 1
ATOM 2521 C C . THR B 1 13 ? -2.984 -30.624 104.792 1.00 56.74 13 THR B C 1
ATOM 2522 O O . THR B 1 13 ? -2.801 -30.963 105.960 1.00 57.62 13 THR B O 1
ATOM 2526 N N . GLU B 1 14 ? -3.698 -29.558 104.459 1.00 58.16 14 GLU B N 1
ATOM 2527 C CA . GLU B 1 14 ? -4.315 -28.738 105.487 1.00 60.76 14 GLU B CA 1
ATOM 2528 C C . GLU B 1 14 ? -5.671 -29.334 105.917 1.00 61.64 14 GLU B C 1
ATOM 2529 O O . GLU B 1 14 ? -5.982 -30.482 105.584 1.00 60.61 14 GLU B O 1
ATOM 2535 N N . ASP B 1 15 ? -6.464 -28.565 106.665 1.00 62.82 15 ASP B N 1
ATOM 2536 C CA . ASP B 1 15 ? -7.767 -29.031 107.153 1.00 64.26 15 ASP B CA 1
ATOM 2537 C C . ASP B 1 15 ? -8.889 -28.829 106.153 1.00 63.36 15 ASP B C 1
ATOM 2538 O O . ASP B 1 15 ? -9.953 -29.453 106.243 1.00 62.30 15 ASP B O 1
ATOM 2543 N N . LYS B 1 16 ? -8.643 -27.940 105.203 1.00 62.11 16 LYS B N 1
ATOM 2544 C CA . LYS B 1 16 ? -9.614 -27.657 104.167 1.00 60.74 16 LYS B CA 1
ATOM 2545 C C . LYS B 1 16 ? -8.955 -27.931 102.828 1.00 57.75 16 LYS B C 1
ATOM 2546 O O . LYS B 1 16 ? -7.808 -27.545 102.599 1.00 57.65 16 LYS B O 1
ATOM 2552 N N . VAL B 1 17 ? -9.673 -28.626 101.955 1.00 54.40 17 VAL B N 1
ATOM 2553 C CA . VAL B 1 17 ? -9.144 -28.950 100.642 1.00 51.54 17 VAL B CA 1
ATOM 2554 C C . VAL B 1 17 ? -8.753 -27.683 99.899 1.00 49.80 17 VAL B C 1
ATOM 2555 O O . VAL B 1 17 ? -9.566 -26.778 99.718 1.00 49.03 17 VAL B O 1
ATOM 2559 N N . VAL B 1 18 ? -7.494 -27.627 99.482 1.00 47.33 18 VAL B N 1
ATOM 2560 C CA . VAL B 1 18 ? -6.973 -26.487 98.746 1.00 45.97 18 VAL B CA 1
ATOM 2561 C C . VAL B 1 18 ? -6.830 -26.895 97.283 1.00 45.24 18 VAL B C 1
ATOM 2562 O O . VAL B 1 18 ? -6.195 -27.898 96.970 1.00 45.71 18 VAL B O 1
ATOM 2566 N N . TRP B 1 19 ? -7.428 -26.124 96.385 1.00 44.16 19 TRP B N 1
ATOM 2567 C CA . TRP B 1 19 ? -7.357 -26.446 94.963 1.00 44.02 19 TRP B CA 1
ATOM 2568 C C . TRP B 1 19 ? -6.329 -25.587 94.228 1.00 44.36 19 TRP B C 1
ATOM 2569 O O . TRP B 1 19 ? -6.009 -24.482 94.664 1.00 46.90 19 TRP B O 1
ATOM 2580 N N . TYR B 1 20 ? -5.793 -26.098 93.125 1.00 42.61 20 TYR B N 1
ATOM 2581 C CA . TYR B 1 20 ? -4.824 -25.329 92.359 1.00 40.37 20 TYR B CA 1
ATOM 2582 C C . TYR B 1 20 ? -5.120 -25.396 90.872 1.00 38.49 20 TYR B C 1
ATOM 2583 O O . TYR B 1 20 ? -5.601 -26.410 90.358 1.00 37.97 20 TYR B O 1
ATOM 2592 N N . PRO B 1 21 ? -4.834 -24.305 90.158 1.00 35.34 21 PRO B N 1
ATOM 2593 C CA . PRO B 1 21 ? -5.053 -24.233 88.719 1.00 34.86 21 PRO B CA 1
ATOM 2594 C C . PRO B 1 21 ? -4.040 -25.111 87.977 1.00 35.21 21 PRO B C 1
ATOM 2595 O O . PRO B 1 21 ? -2.995 -25.475 88.522 1.00 35.12 21 PRO B O 1
ATOM 2599 N N . ILE B 1 22 ? -4.376 -25.464 86.743 1.00 34.33 22 ILE B N 1
ATOM 2600 C CA . ILE B 1 22 ? -3.538 -26.294 85.897 1.00 34.22 22 ILE B CA 1
ATOM 2601 C C . ILE B 1 22 ? -3.271 -25.486 84.631 1.00 36.10 22 ILE B C 1
ATOM 2602 O O . ILE B 1 22 ? -4.209 -25.051 83.968 1.00 38.03 22 ILE B O 1
ATOM 2607 N N . ASN B 1 23 ? -1.999 -25.284 84.289 1.00 36.49 23 ASN B N 1
ATOM 2608 C CA . ASN B 1 23 ? -1.657 -24.478 83.118 1.00 35.98 23 ASN B CA 1
ATOM 2609 C C . ASN B 1 23 ? -1.389 -25.241 81.829 1.00 36.11 23 ASN B C 1
ATOM 2610 O O . ASN B 1 23 ? -1.071 -26.426 81.842 1.00 34.88 23 ASN B O 1
ATOM 2615 N N . LYS B 1 24 ? -1.520 -24.525 80.717 1.00 37.07 24 LYS B N 1
ATOM 2616 C CA . LYS B 1 24 ? -1.345 -25.081 79.381 1.00 38.22 24 LYS B CA 1
ATOM 2617 C C . LYS B 1 24 ? -0.031 -25.806 79.124 1.00 38.28 24 LYS B C 1
ATOM 2618 O O . LYS B 1 24 ? 0.055 -26.618 78.199 1.00 37.32 24 LYS B O 1
ATOM 2624 N N . LYS B 1 25 ? 0.994 -25.523 79.923 1.00 38.61 25 LYS B N 1
ATOM 2625 C CA . LYS B 1 25 ? 2.271 -26.203 79.715 1.00 39.46 25 LYS B CA 1
ATOM 2626 C C . LYS B 1 25 ? 2.235 -27.601 80.302 1.00 39.40 25 LYS B C 1
ATOM 2627 O O . LYS B 1 25 ? 2.655 -28.558 79.650 1.00 39.68 25 LYS B O 1
ATOM 2633 N N . ALA B 1 26 ? 1.723 -27.712 81.530 1.00 38.31 26 ALA B N 1
ATOM 2634 C CA . ALA B 1 26 ? 1.609 -28.996 82.215 1.00 36.38 26 ALA B CA 1
ATOM 2635 C C . ALA B 1 26 ? 0.752 -29.954 81.389 1.00 35.23 26 ALA B C 1
ATOM 2636 O O . ALA B 1 26 ? 1.085 -31.131 81.244 1.00 33.52 26 ALA B O 1
ATOM 2638 N N . VAL B 1 27 ? -0.354 -29.451 80.852 1.00 33.81 27 VAL B N 1
ATOM 2639 C CA . VAL B 1 27 ? -1.210 -30.293 80.043 1.00 34.19 27 VAL B CA 1
ATOM 2640 C C . VAL B 1 27 ? -0.399 -30.725 78.843 1.00 36.70 27 VAL B C 1
ATOM 2641 O O . VAL B 1 27 ? -0.463 -31.882 78.428 1.00 38.42 27 VAL B O 1
ATOM 2645 N N . GLN B 1 28 ? 0.378 -29.797 78.293 1.00 37.79 28 GLN B N 1
ATOM 2646 C CA . GLN B 1 28 ? 1.210 -30.104 77.136 1.00 39.23 28 GLN B CA 1
ATOM 2647 C C . GLN B 1 28 ? 2.228 -31.197 77.480 1.00 38.96 28 GLN B C 1
ATOM 2648 O O . GLN B 1 28 ? 2.284 -32.226 76.804 1.00 38.19 28 GLN B O 1
ATOM 2654 N N . THR B 1 29 ? 3.026 -30.987 78.526 1.00 38.71 29 THR B N 1
ATOM 2655 C CA . THR B 1 29 ? 4.001 -31.996 78.931 1.00 38.60 29 THR B CA 1
ATOM 2656 C C . THR B 1 29 ? 3.318 -33.341 79.169 1.00 38.71 29 THR B C 1
ATOM 2657 O O . THR B 1 29 ? 3.811 -34.379 78.737 1.00 39.36 29 THR B O 1
ATOM 2661 N N . MET B 1 30 ? 2.178 -33.321 79.852 1.00 38.34 30 MET B N 1
ATOM 2662 C CA . MET B 1 30 ? 1.464 -34.552 80.135 1.00 37.59 30 MET B CA 1
ATOM 2663 C C . MET B 1 30 ? 1.123 -35.297 78.867 1.00 37.44 30 MET B C 1
ATOM 2664 O O . MET B 1 30 ? 1.439 -36.476 78.731 1.00 39.12 30 MET B O 1
ATOM 2669 N N . LEU B 1 31 ? 0.485 -34.612 77.930 1.00 36.63 31 LEU B N 1
ATOM 2670 C CA . LEU B 1 31 ? 0.089 -35.256 76.684 1.00 36.54 31 LEU B CA 1
ATOM 2671 C C . LEU B 1 31 ? 1.211 -35.938 75.923 1.00 37.13 31 LEU B C 1
ATOM 2672 O O . LEU B 1 31 ? 0.949 -36.822 75.117 1.00 36.62 31 LEU B O 1
ATOM 2677 N N . CYS B 1 32 ? 2.457 -35.550 76.175 1.00 37.85 32 CYS B N 1
ATOM 2678 C CA . CYS B 1 32 ? 3.554 -36.154 75.439 1.00 38.66 32 CYS B CA 1
ATOM 2679 C C . CYS B 1 32 ? 4.304 -37.167 76.282 1.00 38.03 32 CYS B C 1
ATOM 2680 O O . CYS B 1 32 ? 4.813 -38.156 75.765 1.00 38.28 32 CYS B O 1
ATOM 2683 N N . ALA B 1 33 ? 4.351 -36.923 77.585 1.00 37.49 33 ALA B N 1
ATOM 2684 C CA . ALA B 1 33 ? 5.043 -37.799 78.515 1.00 36.72 33 ALA B CA 1
ATOM 2685 C C . ALA B 1 33 ? 4.628 -39.257 78.369 1.00 37.35 33 ALA B C 1
ATOM 2686 O O . ALA B 1 33 ? 3.532 -39.554 77.881 1.00 36.26 33 ALA B O 1
ATOM 2688 N N . LYS B 1 34 ? 5.515 -40.154 78.804 1.00 38.33 34 LYS B N 1
ATOM 2689 C CA . LYS B 1 34 ? 5.286 -41.599 78.757 1.00 40.52 34 LYS B CA 1
ATOM 2690 C C . LYS B 1 34 ? 4.904 -42.105 80.147 1.00 40.45 34 LYS B C 1
ATOM 2691 O O . LYS B 1 34 ? 5.739 -42.151 81.050 1.00 40.77 34 LYS B O 1
ATOM 2697 N N . VAL B 1 35 ? 3.642 -42.487 80.313 1.00 41.00 35 VAL B N 1
ATOM 2698 C CA . VAL B 1 35 ? 3.151 -42.953 81.607 1.00 42.86 35 VAL B CA 1
ATOM 2699 C C . VAL B 1 35 ? 2.708 -44.415 81.614 1.00 45.20 35 VAL B C 1
ATOM 2700 O O . VAL B 1 35 ? 2.040 -44.876 80.686 1.00 45.99 35 VAL B O 1
ATOM 2704 N N . GLU B 1 36 ? 3.081 -45.137 82.669 1.00 47.36 36 GLU B N 1
ATOM 2705 C CA . GLU B 1 36 ? 2.701 -46.539 82.815 1.00 50.32 36 GLU B CA 1
ATOM 2706 C C . GLU B 1 36 ? 1.187 -46.612 82.952 1.00 51.35 36 GLU B C 1
ATOM 2707 O O . GLU B 1 36 ? 0.584 -45.758 83.605 1.00 52.30 36 GLU B O 1
ATOM 2713 N N . LYS B 1 37 ? 0.570 -47.633 82.366 1.00 51.97 37 LYS B N 1
ATOM 2714 C CA . LYS B 1 37 ? -0.883 -47.754 82.428 1.00 53.94 37 LYS B CA 1
ATOM 2715 C C . LYS B 1 37 ? -1.521 -47.653 83.828 1.00 54.19 37 LYS B C 1
ATOM 2716 O O . LYS B 1 37 ? -2.406 -46.828 84.045 1.00 54.27 37 LYS B O 1
ATOM 2722 N N . ASP B 1 38 ? -1.082 -48.472 84.779 1.00 53.44 38 ASP B N 1
ATOM 2723 C CA . ASP B 1 38 ? -1.665 -48.434 86.122 1.00 52.46 38 ASP B CA 1
ATOM 2724 C C . ASP B 1 38 ? -1.408 -47.115 86.849 1.00 51.68 38 ASP B C 1
ATOM 2725 O O . ASP B 1 38 ? -1.571 -47.029 88.070 1.00 50.35 38 ASP B O 1
ATOM 2730 N N . GLN B 1 39 ? -1.010 -46.089 86.100 1.00 51.43 39 GLN B N 1
ATOM 2731 C CA . GLN B 1 39 ? -0.719 -44.780 86.690 1.00 51.38 39 GLN B CA 1
ATOM 2732 C C . GLN B 1 39 ? -1.445 -43.638 85.996 1.00 49.31 39 GLN B C 1
ATOM 2733 O O . GLN B 1 39 ? -1.217 -42.470 86.308 1.00 48.78 39 GLN B O 1
ATOM 2739 N N . ARG B 1 40 ? -2.325 -43.980 85.065 1.00 47.12 40 ARG B N 1
ATOM 2740 C CA . ARG B 1 40 ? -3.058 -42.982 84.307 1.00 46.13 40 ARG B CA 1
ATOM 2741 C C . ARG B 1 40 ? -4.287 -42.404 84.989 1.00 46.08 40 ARG B C 1
ATOM 2742 O O . ARG B 1 40 ? -4.936 -41.493 84.462 1.00 45.50 40 ARG B O 1
ATOM 2750 N N . SER B 1 41 ? -4.610 -42.926 86.164 1.00 45.53 41 SER B N 1
ATOM 2751 C CA . SER B 1 41 ? -5.762 -42.431 86.893 1.00 43.67 41 SER B CA 1
ATOM 2752 C C . SER B 1 41 ? -5.326 -41.304 87.799 1.00 42.13 41 SER B C 1
ATOM 2753 O O . SER B 1 41 ? -6.144 -40.495 88.233 1.00 40.96 41 SER B O 1
ATOM 2756 N N . ASN B 1 42 ? -4.021 -41.252 88.055 1.00 42.06 42 ASN B N 1
ATOM 2757 C CA . ASN B 1 42 ? -3.415 -40.239 88.922 1.00 41.79 42 ASN B CA 1
ATOM 2758 C C . ASN B 1 42 ? -3.016 -38.949 88.209 1.00 40.34 42 ASN B C 1
ATOM 2759 O O . ASN B 1 42 ? -2.621 -38.955 87.039 1.00 39.17 42 ASN B O 1
ATOM 2764 N N . TYR B 1 43 ? -3.131 -37.838 88.922 1.00 37.86 43 TYR B N 1
ATOM 2765 C CA . TYR B 1 43 ? -2.715 -36.572 88.358 1.00 36.00 43 TYR B CA 1
ATOM 2766 C C . TYR B 1 43 ? -1.228 -36.754 88.055 1.00 36.44 43 TYR B C 1
ATOM 2767 O O . TYR B 1 43 ? -0.493 -37.309 88.872 1.00 34.97 43 TYR B O 1
ATOM 2776 N N . TYR B 1 44 ? -0.799 -36.281 86.887 1.00 36.79 44 TYR B N 1
ATOM 2777 C CA . TYR B 1 44 ? 0.588 -36.396 86.445 1.00 37.49 44 TYR B CA 1
ATOM 2778 C C . TYR B 1 44 ? 1.461 -35.221 86.875 1.00 38.85 44 TYR B C 1
ATOM 2779 O O . TYR B 1 44 ? 1.071 -34.058 86.746 1.00 39.92 44 TYR B O 1
ATOM 2788 N N . ASP B 1 45 ? 2.652 -35.532 87.375 1.00 39.65 45 ASP B N 1
ATOM 2789 C CA . ASP B 1 45 ? 3.591 -34.507 87.822 1.00 41.53 45 ASP B CA 1
ATOM 2790 C C . ASP B 1 45 ? 4.598 -34.157 86.724 1.00 42.72 45 ASP B C 1
ATOM 2791 O O . ASP B 1 45 ? 5.435 -34.977 86.336 1.00 42.67 45 ASP B O 1
ATOM 2796 N N . THR B 1 46 ? 4.499 -32.921 86.243 1.00 43.46 46 THR B N 1
ATOM 2797 C CA . THR B 1 46 ? 5.328 -32.400 85.167 1.00 44.42 46 THR B CA 1
ATOM 2798 C C . THR B 1 46 ? 6.714 -31.951 85.634 1.00 44.20 46 THR B C 1
ATOM 2799 O O . THR B 1 46 ? 7.619 -31.718 84.830 1.00 42.84 46 THR B O 1
ATOM 2803 N N . ILE B 1 47 ? 6.873 -31.855 86.946 1.00 44.42 47 ILE B N 1
ATOM 2804 C CA . ILE B 1 47 ? 8.130 -31.446 87.565 1.00 43.11 47 ILE B CA 1
ATOM 2805 C C . ILE B 1 47 ? 8.485 -29.992 87.292 1.00 43.64 47 ILE B C 1
ATOM 2806 O O . ILE B 1 47 ? 8.874 -29.270 88.206 1.00 45.35 47 ILE B O 1
ATOM 2811 N N . LEU B 1 48 ? 8.344 -29.560 86.044 1.00 43.47 48 LEU B N 1
ATOM 2812 C CA . LEU B 1 48 ? 8.660 -28.183 85.670 1.00 43.54 48 LEU B CA 1
ATOM 2813 C C . LEU B 1 48 ? 7.440 -27.271 85.650 1.00 44.46 48 LEU B C 1
ATOM 2814 O O . LEU B 1 48 ? 7.565 -26.052 85.776 1.00 44.95 48 LEU B O 1
ATOM 2819 N N . TYR B 1 49 ? 6.260 -27.860 85.498 1.00 44.74 49 TYR B N 1
ATOM 2820 C CA . TYR B 1 49 ? 5.039 -27.082 85.419 1.00 44.36 49 TYR B CA 1
ATOM 2821 C C . TYR B 1 49 ? 3.952 -27.477 86.423 1.00 44.22 49 TYR B C 1
ATOM 2822 O O . TYR B 1 49 ? 2.791 -27.093 86.270 1.00 45.13 49 TYR B O 1
ATOM 2831 N N . GLY B 1 50 ? 4.316 -28.231 87.453 1.00 43.74 50 GLY B N 1
ATOM 2832 C CA . GLY B 1 50 ? 3.325 -28.641 88.437 1.00 41.29 50 GLY B CA 1
ATOM 2833 C C . GLY B 1 50 ? 2.465 -29.822 88.005 1.00 40.30 50 GLY B C 1
ATOM 2834 O O . GLY B 1 50 ? 2.788 -30.535 87.055 1.00 42.06 50 GLY B O 1
ATOM 2835 N N . VAL B 1 51 ? 1.356 -30.024 88.706 1.00 37.54 51 VAL B N 1
ATOM 2836 C CA . VAL B 1 51 ? 0.443 -31.125 88.422 1.00 33.40 51 VAL B CA 1
ATOM 2837 C C . VAL B 1 51 ? -0.462 -30.896 87.214 1.00 32.91 51 VAL B C 1
ATOM 2838 O O . VAL B 1 51 ? -0.918 -29.781 86.957 1.00 31.95 51 VAL B O 1
ATOM 2842 N N . ALA B 1 52 ? -0.741 -31.975 86.494 1.00 31.72 52 ALA B N 1
ATOM 2843 C CA . ALA B 1 52 ? -1.582 -31.908 85.308 1.00 31.36 52 ALA B CA 1
ATOM 2844 C C . ALA B 1 52 ? -2.706 -32.927 85.437 1.00 31.00 52 ALA B C 1
ATOM 2845 O O . ALA B 1 52 ? -2.671 -33.778 86.310 1.00 30.25 52 ALA B O 1
ATOM 2847 N N . PRO B 1 53 ? -3.711 -32.860 84.556 1.00 31.12 53 PRO B N 1
ATOM 2848 C CA . PRO B 1 53 ? -4.827 -33.805 84.614 1.00 32.06 53 PRO B CA 1
ATOM 2849 C C . PRO B 1 53 ? -4.315 -35.227 84.446 1.00 34.19 53 PRO B C 1
ATOM 2850 O O . PRO B 1 53 ? -3.271 -35.448 83.831 1.00 33.92 53 PRO B O 1
ATOM 2854 N N . PRO B 1 54 ? -5.028 -36.218 85.009 1.00 35.72 54 PRO B N 1
ATOM 2855 C CA . PRO B 1 54 ? -4.520 -37.580 84.819 1.00 36.66 54 PRO B CA 1
ATOM 2856 C C . PRO B 1 54 ? -4.707 -38.012 83.352 1.00 36.46 54 PRO B C 1
ATOM 2857 O O . PRO B 1 54 ? -5.726 -37.705 82.734 1.00 36.12 54 PRO B O 1
ATOM 2861 N N . PRO B 1 55 ? -3.714 -38.718 82.782 1.00 37.09 55 PRO B N 1
ATOM 2862 C CA . PRO B 1 55 ? -3.706 -39.212 81.398 1.00 37.75 55 PRO B CA 1
ATOM 2863 C C . PRO B 1 55 ? -5.031 -39.820 80.978 1.00 40.57 55 PRO B C 1
ATOM 2864 O O . PRO B 1 55 ? -5.403 -39.796 79.804 1.00 42.38 55 PRO B O 1
ATOM 2868 N N . GLU B 1 56 ? -5.732 -40.375 81.955 1.00 41.70 56 GLU B N 1
ATOM 2869 C CA . GLU B 1 56 ? -7.028 -40.995 81.741 1.00 42.97 56 GLU B CA 1
ATOM 2870 C C . GLU B 1 56 ? -7.965 -40.054 80.998 1.00 42.44 56 GLU B C 1
ATOM 2871 O O . GLU B 1 56 ? -8.869 -40.495 80.295 1.00 42.34 56 GLU B O 1
ATOM 2877 N N . PHE B 1 57 ? -7.743 -38.754 81.160 1.00 41.94 57 PHE B N 1
ATOM 2878 C CA . PHE B 1 57 ? -8.592 -37.757 80.525 1.00 41.45 57 PHE B CA 1
ATOM 2879 C C . PHE B 1 57 ? -7.957 -36.990 79.372 1.00 41.58 57 PHE B C 1
ATOM 2880 O O . PHE B 1 57 ? -8.462 -35.943 78.982 1.00 41.90 57 PHE B O 1
ATOM 2888 N N . ARG B 1 58 ? -6.861 -37.503 78.829 1.00 42.26 58 ARG B N 1
ATOM 2889 C CA . ARG B 1 58 ? -6.192 -36.845 77.716 1.00 44.47 58 ARG B CA 1
ATOM 2890 C C . ARG B 1 58 ? -7.179 -36.607 76.570 1.00 45.57 58 ARG B C 1
ATOM 2891 O O . ARG B 1 58 ? -7.076 -35.633 75.845 1.00 42.89 58 ARG B O 1
ATOM 2899 N N . ASN B 1 59 ? -8.135 -37.514 76.417 1.00 49.48 59 ASN B N 1
ATOM 2900 C CA . ASN B 1 59 ? -9.137 -37.426 75.358 1.00 53.96 59 ASN B CA 1
ATOM 2901 C C . ASN B 1 59 ? -9.982 -36.163 75.361 1.00 54.74 59 ASN B C 1
ATOM 2902 O O . ASN B 1 59 ? -10.724 -35.922 74.416 1.00 55.88 59 ASN B O 1
ATOM 2907 N N . ARG B 1 60 ? -9.891 -35.365 76.415 1.00 55.33 60 ARG B N 1
ATOM 2908 C CA . ARG B 1 60 ? -10.696 -34.153 76.503 1.00 55.72 60 ARG B CA 1
ATOM 2909 C C . ARG B 1 60 ? -9.964 -32.937 75.965 1.00 55.31 60 ARG B C 1
ATOM 2910 O O . ARG B 1 60 ? -10.567 -31.882 75.789 1.00 57.09 60 ARG B O 1
ATOM 2918 N N . PHE B 1 61 ? -8.669 -33.075 75.712 1.00 54.15 61 PHE B N 1
ATOM 2919 C CA . PHE B 1 61 ? -7.883 -31.958 75.209 1.00 54.11 61 PHE B CA 1
ATOM 2920 C C . PHE B 1 61 ? -7.675 -31.994 73.692 1.00 56.45 61 PHE B C 1
ATOM 2921 O O . PHE B 1 61 ? -7.547 -33.060 73.087 1.00 57.55 61 PHE B O 1
ATOM 2929 N N . LYS B 1 62 ? -7.662 -30.813 73.081 1.00 58.37 62 LYS B N 1
ATOM 2930 C CA . LYS B 1 62 ? -7.495 -30.690 71.637 1.00 58.80 62 LYS B CA 1
ATOM 2931 C C . LYS B 1 62 ? -6.057 -30.933 71.207 1.00 61.01 62 LYS B C 1
ATOM 2932 O O . LYS B 1 62 ? -5.110 -30.551 71.901 1.00 60.12 62 LYS B O 1
ATOM 2938 N N . THR B 1 63 ? -5.912 -31.576 70.054 1.00 64.28 63 THR B N 1
ATOM 2939 C CA . THR B 1 63 ? -4.606 -31.880 69.487 1.00 67.72 63 THR B CA 1
ATOM 2940 C C . THR B 1 63 ? -4.574 -31.260 68.097 1.00 70.57 63 THR B C 1
ATOM 2941 O O . THR B 1 63 ? -5.392 -30.396 67.779 1.00 70.96 63 THR B O 1
ATOM 2945 N N . ASN B 1 64 ? -3.630 -31.702 67.271 1.00 73.52 64 ASN B N 1
ATOM 2946 C CA . ASN B 1 64 ? -3.518 -31.205 65.903 1.00 74.39 64 ASN B CA 1
ATOM 2947 C C . ASN B 1 64 ? -4.485 -32.013 65.067 1.00 73.82 64 ASN B C 1
ATOM 2948 O O . ASN B 1 64 ? -4.632 -31.775 63.877 1.00 73.93 64 ASN B O 1
ATOM 2953 N N . GLU B 1 65 ? -5.155 -32.963 65.710 1.00 74.16 65 GLU B N 1
ATOM 2954 C CA . GLU B 1 65 ? -6.086 -33.839 65.019 1.00 74.89 65 GLU B CA 1
ATOM 2955 C C . GLU B 1 65 ? -7.415 -34.083 65.738 1.00 74.97 65 GLU B C 1
ATOM 2956 O O . GLU B 1 65 ? -8.384 -34.510 65.116 1.00 74.52 65 GLU B O 1
ATOM 2962 N N . ARG B 1 66 ? -7.474 -33.804 67.037 1.00 75.21 66 ARG B N 1
ATOM 2963 C CA . ARG B 1 66 ? -8.704 -34.038 67.793 1.00 74.75 66 ARG B CA 1
ATOM 2964 C C . ARG B 1 66 ? -9.402 -32.768 68.256 1.00 72.44 66 ARG B C 1
ATOM 2965 O O . ARG B 1 66 ? -8.773 -31.718 68.398 1.00 71.88 66 ARG B O 1
ATOM 2973 N N . TYR B 1 67 ? -10.707 -32.880 68.499 1.00 69.19 67 TYR B N 1
ATOM 2974 C CA . TYR B 1 67 ? -11.504 -31.756 68.974 1.00 65.96 67 TYR B CA 1
ATOM 2975 C C . TYR B 1 67 ? -11.665 -31.847 70.482 1.00 63.48 67 TYR B C 1
ATOM 2976 O O . TYR B 1 67 ? -12.120 -32.859 71.006 1.00 63.18 67 TYR B O 1
ATOM 2985 N N . GLY B 1 68 ? -11.296 -30.781 71.177 1.00 60.94 68 GLY B N 1
ATOM 2986 C CA . GLY B 1 68 ? -11.412 -30.778 72.616 1.00 57.68 68 GLY B CA 1
ATOM 2987 C C . GLY B 1 68 ? -11.114 -29.410 73.174 1.00 55.92 68 GLY B C 1
ATOM 2988 O O . GLY B 1 68 ? -11.096 -28.428 72.441 1.00 56.62 68 GLY B O 1
ATOM 2989 N N . LEU B 1 69 ? -10.877 -29.348 74.477 1.00 53.46 69 LEU B N 1
ATOM 2990 C CA . LEU B 1 69 ? -10.582 -28.096 75.149 1.00 51.40 69 LEU B CA 1
ATOM 2991 C C . LEU B 1 69 ? -9.355 -27.413 74.579 1.00 52.00 69 LEU B C 1
ATOM 2992 O O . LEU B 1 69 ? -8.255 -27.960 74.634 1.00 53.05 69 LEU B O 1
ATOM 2997 N N . ASP B 1 70 ? -9.535 -26.216 74.036 1.00 51.60 70 ASP B N 1
ATOM 2998 C CA . ASP B 1 70 ? -8.405 -25.473 73.505 1.00 51.20 70 ASP B CA 1
ATOM 2999 C C . ASP B 1 70 ? -7.643 -25.006 74.736 1.00 50.02 70 ASP B C 1
ATOM 3000 O O . ASP B 1 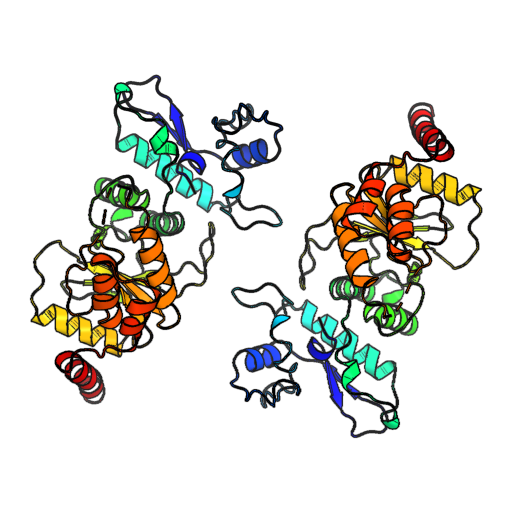70 ? -7.657 -23.822 75.067 1.00 50.42 70 ASP B O 1
ATOM 3005 N N . TYR B 1 71 ? -6.984 -25.942 75.412 1.00 48.55 71 TYR B N 1
ATOM 3006 C CA . TYR B 1 71 ? -6.235 -25.645 76.631 1.00 47.93 71 TYR B CA 1
ATOM 3007 C C . TYR B 1 71 ? -5.196 -24.539 76.476 1.00 47.31 71 TYR B C 1
ATOM 3008 O O . TYR B 1 71 ? -4.787 -23.906 77.455 1.00 45.22 71 TYR B O 1
ATOM 3017 N N . GLU B 1 72 ? -4.779 -24.304 75.238 1.00 47.33 72 GLU B N 1
ATOM 3018 C CA . GLU B 1 72 ? -3.787 -23.277 74.955 1.00 47.59 72 GLU B CA 1
ATOM 3019 C C . GLU B 1 72 ? -4.382 -21.875 74.937 1.00 45.45 72 GLU B C 1
ATOM 3020 O O . GLU B 1 72 ? -3.654 -20.890 74.901 1.00 43.66 72 GLU B O 1
ATOM 3026 N N . SER B 1 73 ? -5.708 -21.802 74.969 1.00 44.68 73 SER B N 1
ATOM 3027 C CA . SER B 1 73 ? -6.438 -20.536 74.952 1.00 44.59 73 SER B CA 1
ATOM 3028 C C . SER B 1 73 ? -6.362 -19.723 76.247 1.00 45.12 73 SER B C 1
ATOM 3029 O O . SER B 1 73 ? -6.418 -20.281 77.346 1.00 45.25 73 SER B O 1
ATOM 3032 N N . ASP B 1 74 ? -6.259 -18.400 76.127 1.00 45.53 74 ASP B N 1
ATOM 3033 C CA . ASP B 1 74 ? -6.202 -17.562 77.326 1.00 45.05 74 ASP B CA 1
ATOM 3034 C C . ASP B 1 74 ? -7.431 -17.802 78.182 1.00 42.62 74 ASP B C 1
ATOM 3035 O O . ASP B 1 74 ? -7.421 -17.564 79.385 1.00 42.12 74 ASP B O 1
ATOM 3040 N N . GLN B 1 75 ? -8.488 -18.287 77.548 1.00 40.16 75 GLN B N 1
ATOM 3041 C CA . GLN B 1 75 ? -9.717 -18.569 78.246 1.00 39.40 75 GLN B CA 1
ATOM 3042 C C . GLN B 1 75 ? -9.513 -19.723 79.238 1.00 38.83 75 GLN B C 1
ATOM 3043 O O . GLN B 1 75 ? -10.032 -19.697 80.363 1.00 38.00 75 GLN B O 1
ATOM 3049 N N . TYR B 1 76 ? -8.752 -20.732 78.822 1.00 36.51 76 TYR B N 1
ATOM 3050 C CA . TYR B 1 76 ? -8.472 -21.875 79.681 1.00 34.17 76 TYR B CA 1
ATOM 3051 C C . TYR B 1 76 ? -7.833 -21.386 81.002 1.00 33.47 76 TYR B C 1
ATOM 3052 O O . TYR B 1 76 ? -8.155 -21.884 82.072 1.00 32.90 76 TYR B O 1
ATOM 3061 N N . THR B 1 77 ? -6.942 -20.403 80.919 1.00 32.50 77 THR B N 1
ATOM 3062 C CA . THR B 1 77 ? -6.282 -19.868 82.103 1.00 32.61 77 THR B CA 1
ATOM 3063 C C . THR B 1 77 ? -7.286 -19.170 83.005 1.00 33.41 77 THR B C 1
ATOM 3064 O O . THR B 1 77 ? -7.185 -19.223 84.237 1.00 31.70 77 THR B O 1
ATOM 3068 N N . GLU B 1 78 ? -8.252 -18.504 82.383 1.00 35.33 78 GLU B N 1
ATOM 3069 C CA . GLU B 1 78 ? -9.285 -17.815 83.136 1.00 36.81 78 GLU B CA 1
ATOM 3070 C C . GLU B 1 78 ? -10.160 -18.826 83.854 1.00 35.71 78 GLU B C 1
ATOM 3071 O O . GLU B 1 78 ? -10.364 -18.739 85.059 1.00 38.41 78 GLU B O 1
ATOM 3077 N N . LEU B 1 79 ? -10.657 -19.800 83.110 1.00 33.42 79 LEU B N 1
ATOM 3078 C CA . LEU B 1 79 ? -11.521 -20.824 83.674 1.00 31.54 79 LEU B CA 1
ATOM 3079 C C . LEU B 1 79 ? -10.862 -21.599 84.798 1.00 30.99 79 LEU B C 1
ATOM 3080 O O . LEU B 1 79 ? -11.492 -21.935 85.810 1.00 30.12 79 LEU B O 1
ATOM 3085 N N . VAL B 1 80 ? -9.587 -21.883 84.603 1.00 30.13 80 VAL B N 1
ATOM 3086 C CA . VAL B 1 80 ? -8.821 -22.656 85.550 1.00 30.59 80 VAL B CA 1
ATOM 3087 C C . VAL B 1 80 ? -8.674 -21.924 86.861 1.00 32.78 80 VAL B C 1
ATOM 3088 O O . VAL B 1 80 ? -8.685 -22.529 87.937 1.00 32.19 80 VAL B O 1
ATOM 3092 N N . ASN B 1 81 ? -8.548 -20.612 86.777 1.00 35.09 81 ASN B N 1
ATOM 3093 C CA . ASN B 1 81 ? -8.408 -19.825 87.986 1.00 37.76 81 ASN B CA 1
ATOM 3094 C C . ASN B 1 81 ? -9.757 -19.603 88.645 1.00 38.71 81 ASN B C 1
ATOM 3095 O O . ASN B 1 81 ? -9.879 -19.735 89.867 1.00 40.48 81 ASN B O 1
ATOM 3100 N N . LEU B 1 82 ? -10.770 -19.288 87.837 1.00 37.77 82 LEU B N 1
ATOM 3101 C CA . LEU B 1 82 ? -12.123 -19.089 88.347 1.00 35.56 82 LEU B CA 1
ATOM 3102 C C . LEU B 1 82 ? -12.517 -20.316 89.156 1.00 36.05 82 LEU B C 1
ATOM 3103 O O . LEU B 1 82 ? -13.109 -20.208 90.222 1.00 36.37 82 LEU B O 1
ATOM 3108 N N . LEU B 1 83 ? -12.178 -21.488 88.636 1.00 36.43 83 LEU B N 1
ATOM 3109 C CA . LEU B 1 83 ? -12.506 -22.722 89.315 1.00 36.59 83 LEU B CA 1
ATOM 3110 C C . LEU B 1 83 ? -11.747 -22.878 90.619 1.00 37.63 83 LEU B C 1
ATOM 3111 O O . LEU B 1 83 ? -12.370 -23.045 91.663 1.00 39.26 83 LEU B O 1
ATOM 3116 N N . ALA B 1 84 ? -10.418 -22.818 90.574 1.00 37.68 84 ALA B N 1
ATOM 3117 C CA . ALA B 1 84 ? -9.622 -22.948 91.800 1.00 39.00 84 ALA B CA 1
ATOM 3118 C C . ALA B 1 84 ? -10.130 -21.993 92.882 1.00 39.39 84 ALA B C 1
ATOM 3119 O O . ALA B 1 84 ? -10.440 -22.412 94.003 1.00 38.55 84 ALA B O 1
ATOM 3121 N N . ASP B 1 85 ? -10.209 -20.708 92.546 1.00 39.09 85 ASP B N 1
ATOM 3122 C CA . ASP B 1 85 ? -10.696 -19.715 93.495 1.00 39.88 85 ASP B CA 1
ATOM 3123 C C . ASP B 1 85 ? -12.012 -20.197 94.082 1.00 40.45 85 ASP B C 1
ATOM 3124 O O . ASP B 1 85 ? -12.105 -20.486 95.277 1.00 42.17 85 ASP B O 1
ATOM 3129 N N . THR B 1 86 ? -13.022 -20.295 93.223 1.00 38.53 86 THR B N 1
ATOM 3130 C CA . THR B 1 86 ? -14.341 -20.735 93.632 1.00 36.81 86 THR B CA 1
ATOM 3131 C C . THR B 1 86 ? -14.329 -21.948 94.562 1.00 37.50 86 THR B C 1
ATOM 3132 O O . THR B 1 86 ? -14.978 -21.933 95.598 1.00 37.83 86 THR B O 1
ATOM 3136 N N . LEU B 1 87 ? -13.587 -22.990 94.213 1.00 38.00 87 LEU B N 1
ATOM 3137 C CA . LEU B 1 87 ? -13.554 -24.185 95.049 1.00 40.36 87 LEU B CA 1
ATOM 3138 C C . LEU B 1 87 ? -12.863 -24.000 96.392 1.00 42.19 87 LEU B C 1
ATOM 3139 O O . LEU B 1 87 ? -13.288 -24.576 97.403 1.00 42.36 87 LEU B O 1
ATOM 3144 N N . ASN B 1 88 ? -11.783 -23.226 96.414 1.00 43.09 88 ASN B N 1
ATOM 3145 C CA . ASN B 1 88 ? -11.094 -22.997 97.675 1.00 43.54 88 ASN B CA 1
ATOM 3146 C C . ASN B 1 88 ? -12.053 -22.217 98.552 1.00 44.51 88 ASN B C 1
ATOM 3147 O O . ASN B 1 88 ? -12.232 -22.523 99.730 1.00 43.78 88 ASN B O 1
ATOM 3152 N N . MET B 1 89 ? -12.698 -21.219 97.960 1.00 45.41 89 MET B N 1
ATOM 3153 C CA . MET B 1 89 ? -13.642 -20.423 98.712 1.00 46.43 89 MET B CA 1
ATOM 3154 C C . MET B 1 89 ? -14.767 -21.292 99.275 1.00 47.18 89 MET B C 1
ATOM 3155 O O . MET B 1 89 ? -15.139 -21.140 100.428 1.00 49.08 89 MET B O 1
ATOM 3160 N N . VAL B 1 90 ? -15.309 -22.207 98.477 1.00 46.98 90 VAL B N 1
ATOM 3161 C CA . VAL B 1 90 ? -16.371 -23.074 98.974 1.00 47.42 90 VAL B CA 1
ATOM 3162 C C . VAL B 1 90 ? -15.848 -23.795 100.219 1.00 49.10 90 VAL B C 1
ATOM 3163 O O . VAL B 1 90 ? -16.617 -24.304 101.034 1.00 48.50 90 VAL B O 1
ATOM 3167 N N . SER B 1 91 ? -14.526 -23.815 100.352 1.00 50.46 91 SER B N 1
ATOM 3168 C CA . SER B 1 91 ? -13.848 -24.428 101.488 1.00 52.78 91 SER B CA 1
ATOM 3169 C C . SER B 1 91 ? -14.475 -25.707 102.027 1.00 53.65 91 SER B C 1
ATOM 3170 O O . SER B 1 91 ? -15.206 -25.692 103.019 1.00 53.94 91 SER B O 1
ATOM 3173 N N . MET B 1 92 ? -14.167 -26.821 101.378 1.00 54.57 92 MET B N 1
ATOM 3174 C CA . MET B 1 92 ? -14.696 -28.103 101.807 1.00 54.45 92 MET B CA 1
ATOM 3175 C C . MET B 1 92 ? -13.705 -28.789 102.732 1.00 54.49 92 MET B C 1
ATOM 3176 O O . MET B 1 92 ? -12.495 -28.738 102.504 1.00 54.05 92 MET B O 1
ATOM 3181 N N . PRO B 1 93 ? -14.211 -29.419 103.808 1.00 54.15 93 PRO B N 1
ATOM 3182 C CA . PRO B 1 93 ? -13.411 -30.134 104.809 1.00 54.30 93 PRO B CA 1
ATOM 3183 C C . PRO B 1 93 ? -12.720 -31.373 104.237 1.00 54.53 93 PRO B C 1
ATOM 3184 O O . PRO B 1 93 ? -13.355 -32.187 103.568 1.00 53.83 93 PRO B O 1
ATOM 3188 N N . THR B 1 94 ? -11.423 -31.515 104.505 1.00 55.23 94 THR B N 1
ATOM 3189 C CA . THR B 1 94 ? -10.660 -32.654 103.991 1.00 56.48 94 THR B CA 1
ATOM 3190 C C . THR B 1 94 ? -11.246 -33.991 104.442 1.00 58.58 94 THR B C 1
ATOM 3191 O O . THR B 1 94 ? -11.365 -34.929 103.649 1.00 58.74 94 THR B O 1
ATOM 3195 N N . GLU B 1 95 ? -11.603 -34.067 105.722 1.00 60.88 95 GLU B N 1
ATOM 3196 C CA . GLU B 1 95 ? -12.186 -35.267 106.323 1.00 62.80 95 GLU B CA 1
ATOM 3197 C C . GLU B 1 95 ? -13.295 -35.898 105.463 1.00 62.92 95 GLU B C 1
ATOM 3198 O O . GLU B 1 95 ? -13.500 -37.110 105.500 1.00 62.96 95 GLU B O 1
ATOM 3204 N N . LYS B 1 96 ? -13.999 -35.071 104.690 1.00 62.97 96 LYS B N 1
ATOM 3205 C CA . LYS B 1 96 ? -15.092 -35.536 103.832 1.00 62.71 96 LYS B CA 1
ATOM 3206 C C . LYS B 1 96 ? -14.729 -35.588 102.347 1.00 61.82 96 LYS B C 1
ATOM 3207 O O . LYS B 1 96 ? -15.557 -35.962 101.510 1.00 62.25 96 LYS B O 1
ATOM 3213 N N . PHE B 1 97 ? -13.504 -35.206 102.013 1.00 59.17 97 PHE B N 1
ATOM 3214 C CA . PHE B 1 97 ? -13.090 -35.217 100.621 1.00 55.46 97 PHE B CA 1
ATOM 3215 C C . PHE B 1 97 ? -13.147 -36.610 100.012 1.00 54.48 97 PHE B C 1
ATOM 3216 O O . PHE B 1 97 ? -12.774 -37.599 100.651 1.00 54.01 97 PHE B O 1
ATOM 3224 N N . GLN B 1 98 ? -13.612 -36.671 98.768 1.00 52.23 98 GLN B N 1
ATOM 3225 C CA . GLN B 1 98 ? -13.683 -37.925 98.039 1.00 50.41 98 GLN B CA 1
ATOM 3226 C C . GLN B 1 98 ? -13.073 -37.697 96.644 1.00 47.87 98 GLN B C 1
ATOM 3227 O O . GLN B 1 98 ? -13.531 -36.840 95.885 1.00 46.50 98 GLN B O 1
ATOM 3233 N N . PHE B 1 99 ? -12.035 -38.464 96.323 1.00 45.10 99 PHE B N 1
ATOM 3234 C CA . PHE B 1 99 ? -11.340 -38.333 95.047 1.00 44.21 99 PHE B CA 1
ATOM 3235 C C . PHE B 1 99 ? -12.253 -38.259 93.839 1.00 44.52 99 PHE B C 1
ATOM 3236 O O . PHE B 1 99 ? -12.065 -37.418 92.963 1.00 44.46 99 PHE B O 1
ATOM 3244 N N . ASP B 1 100 ? -13.232 -39.149 93.780 1.00 44.31 100 ASP B N 1
ATOM 3245 C CA . ASP B 1 100 ? -14.135 -39.161 92.643 1.00 44.19 100 ASP B CA 1
ATOM 3246 C C . ASP B 1 100 ? -14.867 -37.866 92.361 1.00 41.54 100 ASP B C 1
ATOM 3247 O O . ASP B 1 100 ? -15.711 -37.834 91.479 1.00 41.85 100 ASP B O 1
ATOM 3252 N N . ILE B 1 101 ? -14.564 -36.796 93.084 1.00 38.62 101 ILE B N 1
ATOM 3253 C CA . ILE B 1 101 ? -15.252 -35.546 92.795 1.00 37.06 101 ILE B CA 1
ATOM 3254 C C . ILE B 1 101 ? -14.654 -34.896 91.553 1.00 37.35 101 ILE B C 1
ATOM 3255 O O . ILE B 1 101 ? -15.378 -34.336 90.724 1.00 36.05 101 ILE B O 1
ATOM 3260 N N . VAL B 1 102 ? -13.332 -34.989 91.421 1.00 36.58 102 VAL B N 1
ATOM 3261 C CA . VAL B 1 102 ? -12.648 -34.403 90.280 1.00 36.62 102 VAL B CA 1
ATOM 3262 C C . VAL B 1 102 ? -13.105 -35.064 88.980 1.00 37.43 102 VAL B C 1
ATOM 3263 O O . VAL B 1 102 ? -12.785 -34.591 87.885 1.00 37.29 102 VAL B O 1
ATOM 3267 N N . LYS B 1 103 ? -13.861 -36.153 89.102 1.00 36.19 103 LYS B N 1
ATOM 3268 C CA . LYS B 1 103 ? -14.361 -36.840 87.924 1.00 34.57 103 LYS B CA 1
ATOM 3269 C C . LYS B 1 103 ? -15.712 -36.269 87.544 1.00 32.99 103 LYS B C 1
ATOM 3270 O O . LYS B 1 103 ? -16.349 -36.758 86.619 1.00 33.43 103 LYS B O 1
ATOM 3276 N N . THR B 1 104 ? -16.156 -35.239 88.257 1.00 30.76 104 THR B N 1
ATOM 3277 C CA . THR B 1 104 ? -17.441 -34.622 87.947 1.00 29.50 104 THR B CA 1
ATOM 3278 C C . THR B 1 104 ? -17.373 -33.944 86.597 1.00 28.78 104 THR B C 1
ATOM 3279 O O . THR B 1 104 ? -16.483 -33.149 86.345 1.00 31.12 104 THR B O 1
ATOM 3283 N N . VAL B 1 105 ? -18.304 -34.253 85.715 1.00 27.57 105 VAL B N 1
ATOM 3284 C CA . VAL B 1 105 ? -18.264 -33.619 84.420 1.00 26.84 105 VAL B CA 1
ATOM 3285 C C . VAL B 1 105 ? -18.913 -32.267 84.520 1.00 26.15 105 VAL B C 1
ATOM 3286 O O . VAL B 1 105 ? -20.059 -32.170 84.953 1.00 26.06 105 VAL B O 1
ATOM 3290 N N . VAL B 1 106 ? -18.186 -31.226 84.121 1.00 24.94 106 VAL B N 1
ATOM 3291 C CA . VAL B 1 106 ? -18.726 -29.874 84.173 1.00 25.93 106 VAL B CA 1
ATOM 3292 C C . VAL B 1 106 ? -19.184 -29.385 82.799 1.00 27.99 106 VAL B C 1
ATOM 3293 O O . VAL B 1 106 ? -18.894 -29.996 81.769 1.00 27.56 106 VAL B O 1
ATOM 3297 N N . GLN B 1 107 ? -19.911 -28.273 82.812 1.00 29.88 107 GLN B N 1
ATOM 3298 C CA . GLN B 1 107 ? -20.449 -27.663 81.612 1.00 31.33 107 GLN B CA 1
ATOM 3299 C C . GLN B 1 107 ? -19.472 -26.590 81.200 1.00 34.46 107 GLN B C 1
ATOM 3300 O O . GLN B 1 107 ? -19.544 -25.448 81.649 1.00 38.70 107 GLN B O 1
ATOM 3306 N N . VAL B 1 108 ? -18.546 -26.963 80.334 1.00 34.94 108 VAL B N 1
ATOM 3307 C CA . VAL B 1 108 ? -17.534 -26.031 79.895 1.00 33.32 108 VAL B CA 1
ATOM 3308 C C . VAL B 1 108 ? -18.042 -24.796 79.174 1.00 33.46 108 VAL B C 1
ATOM 3309 O O . VAL B 1 108 ? -17.595 -23.700 79.459 1.00 35.00 108 VAL B O 1
ATOM 3313 N N . ARG B 1 109 ? -18.969 -24.941 78.243 1.00 35.17 109 ARG B N 1
ATOM 3314 C CA . ARG B 1 109 ? -19.454 -23.759 77.541 1.00 36.67 109 ARG B CA 1
ATOM 3315 C C . ARG B 1 109 ? -20.216 -22.851 78.484 1.00 36.98 109 ARG B C 1
ATOM 3316 O O . ARG B 1 109 ? -20.157 -21.632 78.358 1.00 39.08 109 ARG B O 1
ATOM 3324 N N . HIS B 1 110 ? -20.926 -23.449 79.433 1.00 36.25 110 HIS B N 1
ATOM 3325 C CA . HIS B 1 110 ? -21.686 -22.693 80.411 1.00 35.19 110 HIS B CA 1
ATOM 3326 C C . HIS B 1 110 ? -20.655 -21.833 81.146 1.00 35.53 110 HIS B C 1
ATOM 3327 O O . HIS B 1 110 ? -20.725 -20.602 81.117 1.00 35.66 110 HIS B O 1
ATOM 3334 N N . LEU B 1 111 ? -19.680 -22.483 81.780 1.00 34.42 111 LEU B N 1
ATOM 3335 C CA . LEU B 1 111 ? -18.639 -21.768 82.512 1.00 33.03 111 LEU B CA 1
ATOM 3336 C C . LEU B 1 111 ? -17.992 -20.654 81.711 1.00 33.79 111 LEU B C 1
ATOM 3337 O O . LEU B 1 111 ? -17.754 -19.569 82.242 1.00 35.03 111 LEU B O 1
ATOM 3342 N N . GLU B 1 112 ? -17.693 -20.908 80.441 1.00 33.37 112 GLU B N 1
ATOM 3343 C CA . GLU B 1 112 ? -17.063 -19.875 79.631 1.00 33.61 112 GLU B CA 1
ATOM 3344 C C . GLU B 1 112 ? -17.933 -18.630 79.543 1.00 33.06 112 GLU B C 1
ATOM 3345 O O . GLU B 1 112 ? -17.417 -17.511 79.639 1.00 33.14 112 GLU B O 1
ATOM 3351 N N . ASN B 1 113 ? -19.243 -18.805 79.359 1.00 30.61 113 ASN B N 1
ATOM 3352 C CA . ASN B 1 113 ? -20.122 -17.643 79.297 1.00 29.68 113 ASN B CA 1
ATOM 3353 C C . ASN B 1 113 ? -20.115 -16.923 80.642 1.00 30.19 113 ASN B C 1
ATOM 3354 O O . ASN B 1 113 ? -20.161 -15.701 80.685 1.00 30.86 113 ASN B O 1
ATOM 3359 N N . LEU B 1 114 ? -20.048 -17.674 81.741 1.00 29.93 114 LEU B N 1
ATOM 3360 C CA . LEU B 1 114 ? -19.998 -17.057 83.058 1.00 30.23 114 LEU B CA 1
ATOM 3361 C C . LEU B 1 114 ? -18.777 -16.152 83.145 1.00 31.76 114 LEU B C 1
ATOM 3362 O O . LEU B 1 114 ? -18.857 -15.067 83.707 1.00 32.43 114 LEU B O 1
ATOM 3367 N N . LEU B 1 115 ? -17.645 -16.590 82.597 1.00 33.91 115 LEU B N 1
ATOM 3368 C CA . LEU B 1 115 ? -16.437 -15.762 82.628 1.00 35.61 115 LEU B CA 1
ATOM 3369 C C . LEU B 1 115 ? -16.749 -14.406 82.029 1.00 36.51 115 LEU B C 1
ATOM 3370 O O . LEU B 1 115 ? -16.390 -13.382 82.602 1.00 37.72 115 LEU B O 1
ATOM 3375 N N . CYS B 1 116 ? -17.421 -14.395 80.879 1.00 37.37 116 CYS B N 1
ATOM 3376 C CA . CYS B 1 116 ? -17.768 -13.134 80.223 1.00 39.32 116 CYS B CA 1
ATOM 3377 C C . CYS B 1 116 ? -18.661 -12.287 81.104 1.00 39.16 116 CYS B C 1
ATOM 3378 O O . CYS B 1 116 ? -18.590 -11.064 81.078 1.00 39.75 116 CYS B O 1
ATOM 3381 N N . ARG B 1 117 ? -19.510 -12.944 81.883 1.00 39.57 117 ARG B N 1
ATOM 3382 C CA . ARG B 1 117 ? -20.378 -12.230 82.793 1.00 38.88 117 ARG B CA 1
ATOM 3383 C C . ARG B 1 117 ? -19.529 -11.741 83.956 1.00 38.23 117 ARG B C 1
ATOM 3384 O O . ARG B 1 117 ? -19.590 -10.574 84.323 1.00 39.59 117 ARG B O 1
ATOM 3392 N N . ILE B 1 118 ? -18.716 -12.626 84.520 1.00 36.63 118 ILE B N 1
ATOM 3393 C CA . ILE B 1 118 ? -17.859 -12.253 85.645 1.00 36.28 118 ILE B CA 1
ATOM 3394 C C . ILE B 1 118 ? -16.868 -11.157 85.298 1.00 37.56 118 ILE B C 1
ATOM 3395 O O . ILE B 1 118 ? -16.501 -10.353 86.146 1.00 38.27 118 ILE B O 1
ATOM 3400 N N . LYS B 1 119 ? -16.421 -11.141 84.051 1.00 38.64 119 LYS B N 1
ATOM 3401 C CA . LYS B 1 119 ? -15.457 -10.148 83.607 1.00 39.70 119 LYS B CA 1
ATOM 3402 C C . LYS B 1 119 ? -16.142 -8.843 83.243 1.00 41.46 119 LYS B C 1
ATOM 3403 O O . LYS B 1 119 ? -15.487 -7.807 83.153 1.00 43.40 119 LYS B O 1
ATOM 3409 N N . ASP B 1 120 ? -17.455 -8.885 83.033 1.00 42.74 120 ASP B N 1
ATOM 3410 C CA . ASP B 1 120 ? -18.187 -7.679 82.655 1.00 43.84 120 ASP B CA 1
ATOM 3411 C C . ASP B 1 120 ? -18.378 -6.716 83.824 1.00 45.68 120 ASP B C 1
ATOM 3412 O O . ASP B 1 120 ? -18.979 -7.058 84.843 1.00 47.06 120 ASP B O 1
ATOM 3417 N N . VAL B 1 121 ? -17.872 -5.501 83.662 1.00 46.00 121 VAL B N 1
ATOM 3418 C CA . VAL B 1 121 ? -17.950 -4.483 84.708 1.00 47.39 121 VAL B CA 1
ATOM 3419 C C . VAL B 1 121 ? -19.345 -4.242 85.288 1.00 47.00 121 VAL B C 1
ATOM 3420 O O . VAL B 1 121 ? -19.513 -4.124 86.506 1.00 47.34 121 VAL B O 1
ATOM 3424 N N . ASN B 1 122 ? -20.328 -4.171 84.399 1.00 45.25 122 ASN B N 1
ATOM 3425 C CA . ASN B 1 122 ? -21.712 -3.913 84.757 1.00 43.78 122 ASN B CA 1
ATOM 3426 C C . ASN B 1 122 ? -22.491 -5.110 85.260 1.00 42.76 122 ASN B C 1
ATOM 3427 O O . ASN B 1 122 ? -23.514 -4.967 85.914 1.00 42.85 122 ASN B O 1
ATOM 3432 N N . ASP B 1 123 ? -22.010 -6.296 84.948 1.00 42.39 123 ASP B N 1
ATOM 3433 C CA . ASP B 1 123 ? -22.695 -7.500 85.367 1.00 41.98 123 ASP B CA 1
ATOM 3434 C C . ASP B 1 123 ? -22.578 -7.669 86.879 1.00 42.12 123 ASP B C 1
ATOM 3435 O O . ASP B 1 123 ? -21.489 -7.641 87.445 1.00 42.45 123 ASP B O 1
ATOM 3440 N N . ILE B 1 124 ? -23.713 -7.848 87.533 1.00 42.46 124 ILE B N 1
ATOM 3441 C CA . ILE B 1 124 ? -23.715 -7.995 88.973 1.00 43.14 124 ILE B CA 1
ATOM 3442 C C . ILE B 1 124 ? -22.719 -9.040 89.463 1.00 43.20 124 ILE B C 1
ATOM 3443 O O . ILE B 1 124 ? -22.117 -8.876 90.520 1.00 44.14 124 ILE B O 1
ATOM 3448 N N . LEU B 1 125 ? -22.532 -10.108 88.700 1.00 43.54 125 LEU B N 1
ATOM 3449 C CA . LEU B 1 125 ? -21.611 -11.156 89.128 1.00 44.26 125 LEU B CA 1
ATOM 3450 C C . LEU B 1 125 ? -20.197 -10.653 89.210 1.00 45.48 125 LEU B C 1
ATOM 3451 O O . LEU B 1 125 ? -19.350 -11.269 89.846 1.00 46.42 125 LEU B O 1
ATOM 3456 N N . ASN B 1 126 ? -19.942 -9.527 88.559 1.00 46.70 126 ASN B N 1
ATOM 3457 C CA . ASN B 1 126 ? -18.612 -8.950 88.563 1.00 46.70 126 ASN B CA 1
ATOM 3458 C C . ASN B 1 126 ? -18.162 -8.541 89.955 1.00 45.79 126 ASN B C 1
ATOM 3459 O O . ASN B 1 126 ? -16.965 -8.428 90.213 1.00 45.03 126 ASN B O 1
ATOM 3464 N N . ALA B 1 127 ? -19.122 -8.326 90.849 1.00 45.03 127 ALA B N 1
ATOM 3465 C CA . ALA B 1 127 ? -18.810 -7.899 92.205 1.00 44.03 127 ALA B CA 1
ATOM 3466 C C . ALA B 1 127 ? -19.468 -8.742 93.293 1.00 44.45 127 ALA B C 1
ATOM 3467 O O . ALA B 1 127 ? -19.102 -8.636 94.462 1.00 43.65 127 ALA B O 1
ATOM 3469 N N . ASN B 1 128 ? -20.427 -9.584 92.922 1.00 45.25 128 ASN B N 1
ATOM 3470 C CA . ASN B 1 128 ? -21.113 -10.391 93.925 1.00 46.59 128 ASN B CA 1
ATOM 3471 C C . ASN B 1 128 ? -20.479 -11.760 94.127 1.00 47.94 128 ASN B C 1
ATOM 3472 O O . ASN B 1 128 ? -21.017 -12.783 93.691 1.00 48.62 128 ASN B O 1
ATOM 3477 N N . VAL B 1 129 ? -19.339 -11.760 94.808 1.00 48.46 129 VAL B N 1
ATOM 3478 C CA . VAL B 1 129 ? -18.590 -12.973 95.089 1.00 48.60 129 VAL B CA 1
ATOM 3479 C C . VAL B 1 129 ? -19.480 -14.156 95.451 1.00 50.37 129 VAL B C 1
ATOM 3480 O O . VAL B 1 129 ? -19.226 -15.283 95.016 1.00 52.44 129 VAL B O 1
ATOM 3484 N N . LYS B 1 130 ? -20.528 -13.923 96.236 1.00 50.38 130 LYS B N 1
ATOM 3485 C CA . LYS B 1 130 ? -21.380 -15.044 96.608 1.00 50.22 130 LYS B CA 1
ATOM 3486 C C . LYS B 1 130 ? -22.234 -15.590 95.468 1.00 48.24 130 LYS B C 1
ATOM 3487 O O . LYS B 1 130 ? -22.430 -16.801 95.371 1.00 48.06 130 LYS B O 1
ATOM 3493 N N . LEU B 1 131 ? -22.750 -14.713 94.616 1.00 45.50 131 LEU B N 1
ATOM 3494 C CA . LEU B 1 131 ? -23.552 -15.172 93.495 1.00 43.54 131 LEU B CA 1
ATOM 3495 C C . LEU B 1 131 ? -22.658 -15.935 92.537 1.00 43.39 131 LEU B C 1
ATOM 3496 O O . LEU B 1 131 ? -22.991 -17.035 92.097 1.00 43.71 131 LEU B O 1
ATOM 3501 N N . ARG B 1 132 ? -21.512 -15.342 92.227 1.00 41.56 132 ARG B N 1
ATOM 3502 C CA . ARG B 1 132 ? -20.569 -15.953 91.317 1.00 39.65 132 ARG B CA 1
ATOM 3503 C C . ARG B 1 132 ? -20.350 -17.386 91.756 1.00 39.04 132 ARG B C 1
ATOM 3504 O O . ARG B 1 132 ? -20.442 -18.296 90.951 1.00 41.24 132 ARG B O 1
ATOM 3512 N N . VAL B 1 133 ? -20.087 -17.595 93.036 1.00 38.09 133 VAL B N 1
ATOM 3513 C CA . VAL B 1 133 ? -19.880 -18.946 93.546 1.00 38.20 133 VAL B CA 1
ATOM 3514 C C . VAL B 1 133 ? -21.101 -19.832 93.290 1.00 40.26 133 VAL B C 1
ATOM 3515 O O . VAL B 1 133 ? -20.963 -21.037 93.059 1.00 40.92 133 VAL B O 1
ATOM 3519 N N . LYS B 1 134 ? -22.294 -19.247 93.333 1.00 41.14 134 LYS B N 1
ATOM 3520 C CA . LYS B 1 134 ? -23.511 -20.016 93.086 1.00 42.61 134 LYS B CA 1
ATOM 3521 C C . LYS B 1 134 ? -23.638 -20.360 91.608 1.00 42.76 134 LYS B C 1
ATOM 3522 O O . LYS B 1 134 ? -23.974 -21.494 91.254 1.00 43.75 134 LYS B O 1
ATOM 3528 N N . ALA B 1 135 ? -23.362 -19.387 90.745 1.00 40.97 135 ALA B N 1
ATOM 3529 C CA . ALA B 1 135 ? -23.430 -19.609 89.306 1.00 39.54 135 ALA B CA 1
ATOM 3530 C C . ALA B 1 135 ? -22.463 -20.730 88.925 1.00 38.50 135 ALA B C 1
ATOM 3531 O O . ALA B 1 135 ? -22.823 -21.678 88.219 1.00 38.09 135 ALA B O 1
ATOM 3533 N N . VAL B 1 136 ? -21.236 -20.610 89.419 1.00 35.75 136 VAL B N 1
ATOM 3534 C CA . VAL B 1 136 ? -20.185 -21.580 89.155 1.00 34.38 136 VAL B CA 1
ATOM 3535 C C . VAL B 1 136 ? -20.434 -22.986 89.694 1.00 35.08 136 VAL B C 1
ATOM 3536 O O . VAL B 1 136 ? -20.106 -23.980 89.037 1.00 34.69 136 VAL B O 1
ATOM 3540 N N . MET B 1 137 ? -20.989 -23.096 90.890 1.00 36.17 137 MET B N 1
ATOM 3541 C CA . MET B 1 137 ? -21.228 -24.431 91.404 1.00 37.27 137 MET B CA 1
ATOM 3542 C C . MET B 1 137 ? -22.318 -25.069 90.555 1.00 37.84 137 MET B C 1
ATOM 3543 O O . MET B 1 137 ? -22.272 -26.269 90.276 1.00 39.71 137 MET B O 1
ATOM 3548 N N . ILE B 1 138 ? -23.288 -24.264 90.133 1.00 36.49 138 ILE B N 1
ATOM 3549 C CA . ILE B 1 138 ? -24.368 -24.769 89.293 1.00 37.85 138 ILE B CA 1
ATOM 3550 C C . ILE B 1 138 ? -23.751 -25.314 88.003 1.00 37.95 138 ILE B C 1
ATOM 3551 O O . ILE B 1 138 ? -23.969 -26.465 87.621 1.00 37.40 138 ILE B O 1
ATOM 3556 N N . ALA B 1 139 ? -22.959 -24.472 87.353 1.00 37.00 139 ALA B N 1
ATOM 3557 C CA . ALA B 1 139 ? -22.305 -24.829 86.112 1.00 36.40 139 ALA B CA 1
ATOM 3558 C C . ALA B 1 139 ? -21.423 -26.065 86.238 1.00 36.31 139 ALA B C 1
ATOM 3559 O O . ALA B 1 139 ? -21.290 -26.846 85.288 1.00 35.41 139 ALA B O 1
ATOM 3561 N N . CYS B 1 140 ? -20.821 -26.252 87.405 1.00 35.04 140 CYS B N 1
ATOM 3562 C CA . CYS B 1 140 ? -19.945 -27.394 87.588 1.00 35.23 140 CYS B CA 1
ATOM 3563 C C . CYS B 1 140 ? -20.696 -28.654 87.948 1.00 35.30 140 CYS B C 1
ATOM 3564 O O . CYS B 1 140 ? -20.087 -29.693 88.193 1.00 36.61 140 CYS B O 1
ATOM 3567 N N . ASN B 1 141 ? -22.024 -28.569 87.963 1.00 35.39 141 ASN B N 1
ATOM 3568 C CA . ASN B 1 141 ? -22.865 -29.718 88.301 1.00 33.45 141 ASN B CA 1
ATOM 3569 C C . ASN B 1 141 ? -22.440 -30.220 89.669 1.00 33.52 141 ASN B C 1
ATOM 3570 O O . ASN B 1 141 ? -22.484 -31.406 89.962 1.00 32.55 141 ASN B O 1
ATOM 3575 N N . LEU B 1 142 ? -22.023 -29.291 90.512 1.00 35.09 142 LEU B N 1
ATOM 3576 C CA . LEU B 1 142 ? -21.576 -29.642 91.839 1.00 38.43 142 LEU B CA 1
ATOM 3577 C C . LEU B 1 142 ? -22.671 -29.433 92.870 1.00 40.84 142 LEU B C 1
ATOM 3578 O O . LEU B 1 142 ? -22.585 -29.963 93.977 1.00 42.14 142 LEU B O 1
ATOM 3583 N N . VAL B 1 143 ? -23.693 -28.660 92.503 1.00 41.33 143 VAL B N 1
ATOM 3584 C CA . VAL B 1 143 ? -24.822 -28.413 93.391 1.00 42.63 143 VAL B CA 1
ATOM 3585 C C . VAL B 1 143 ? -26.145 -28.365 92.637 1.00 45.27 143 VAL B C 1
ATOM 3586 O O . VAL B 1 143 ? -26.190 -28.039 91.448 1.00 46.19 143 VAL B O 1
ATOM 3590 N N . ASN B 1 144 ? -27.221 -28.706 93.340 1.00 47.14 144 ASN B N 1
ATOM 3591 C CA . ASN B 1 144 ? -28.551 -28.683 92.759 1.00 47.26 144 ASN B CA 1
ATOM 3592 C C . ASN B 1 144 ? -29.236 -27.398 93.175 1.00 46.36 144 ASN B C 1
ATOM 3593 O O . ASN B 1 144 ? -29.683 -27.263 94.310 1.00 46.11 144 ASN B O 1
ATOM 3598 N N . GLU B 1 145 ? -29.289 -26.445 92.258 1.00 44.62 145 GLU B N 1
ATOM 3599 C CA . GLU B 1 145 ? -29.932 -25.176 92.524 1.00 44.66 145 GLU B CA 1
ATOM 3600 C C . GLU B 1 145 ? -30.512 -24.680 91.218 1.00 43.36 145 GLU B C 1
ATOM 3601 O O . GLU B 1 145 ? -29.988 -24.979 90.154 1.00 45.08 145 GLU B O 1
ATOM 3607 N N . THR B 1 146 ? -31.598 -23.927 91.309 1.00 41.17 146 THR B N 1
ATOM 3608 C CA . THR B 1 146 ? -32.269 -23.382 90.143 1.00 38.68 146 THR B CA 1
ATOM 3609 C C . THR B 1 146 ? -31.438 -22.317 89.448 1.00 37.92 146 THR B C 1
ATOM 3610 O O . THR B 1 146 ? -30.932 -21.399 90.088 1.00 36.33 146 THR B O 1
ATOM 3614 N N . GLU B 1 147 ? -31.308 -22.432 88.131 1.00 36.87 147 GLU B N 1
ATOM 3615 C CA . GLU B 1 147 ? -30.549 -21.449 87.399 1.00 36.05 147 GLU B CA 1
ATOM 3616 C C . GLU B 1 147 ? -31.418 -20.235 87.124 1.00 36.40 147 GLU B C 1
ATOM 3617 O O . GLU B 1 147 ? -31.720 -19.938 85.977 1.00 37.95 147 GLU B O 1
ATOM 3623 N N . THR B 1 148 ? -31.827 -19.535 88.180 1.00 35.86 148 THR B N 1
ATOM 3624 C CA . THR B 1 148 ? -32.641 -18.332 88.022 1.00 36.42 148 THR B CA 1
ATOM 3625 C C . THR B 1 148 ? -31.823 -17.268 87.283 1.00 36.02 148 THR B C 1
ATOM 3626 O O . THR B 1 148 ? -30.608 -17.332 87.266 1.00 39.39 148 THR B O 1
ATOM 3630 N N . THR B 1 149 ? -32.476 -16.285 86.686 1.00 34.46 149 THR B N 1
ATOM 3631 C CA . THR B 1 149 ? -31.779 -15.236 85.943 1.00 35.39 149 THR B CA 1
ATOM 3632 C C . THR B 1 149 ? -30.463 -14.658 86.504 1.00 34.95 149 THR B C 1
ATOM 3633 O O . THR B 1 149 ? -29.474 -14.526 85.786 1.00 33.98 149 THR B O 1
ATOM 3637 N N . PRO B 1 150 ? -30.428 -14.306 87.792 1.00 35.87 150 PRO B N 1
ATOM 3638 C CA . PRO B 1 150 ? -29.176 -13.750 88.314 1.00 35.18 150 PRO B CA 1
ATOM 3639 C C . PRO B 1 150 ? -28.004 -14.693 88.138 1.00 35.47 150 PRO B C 1
ATOM 3640 O O . PRO B 1 150 ? -26.851 -14.278 88.170 1.00 36.92 150 PRO B O 1
ATOM 3644 N N . LEU B 1 151 ? -28.294 -15.967 87.940 1.00 33.82 151 LEU B N 1
ATOM 3645 C CA . LEU B 1 151 ? -27.226 -16.937 87.795 1.00 33.03 151 LEU B CA 1
ATOM 3646 C C . LEU B 1 151 ? -27.018 -17.486 86.387 1.00 32.74 151 LEU B C 1
ATOM 3647 O O . LEU B 1 151 ? -26.007 -18.119 86.124 1.00 33.01 151 LEU B O 1
ATOM 3652 N N . THR B 1 152 ? -27.946 -17.235 85.473 1.00 33.51 152 THR B N 1
ATOM 3653 C CA . THR B 1 152 ? -27.825 -17.804 84.131 1.00 34.83 152 THR B CA 1
ATOM 3654 C C . THR B 1 152 ? -26.506 -17.555 83.395 1.00 35.86 152 THR B C 1
ATOM 3655 O O . THR B 1 152 ? -25.995 -16.430 83.328 1.00 36.11 152 THR B O 1
ATOM 3659 N N . GLU B 1 153 ? -25.983 -18.633 82.822 1.00 34.53 153 GLU B N 1
ATOM 3660 C CA . GLU B 1 153 ? -24.720 -18.610 82.107 1.00 34.03 153 GLU B CA 1
ATOM 3661 C C . GLU B 1 153 ? -24.449 -17.422 81.197 1.00 33.43 153 GLU B C 1
ATOM 3662 O O . GLU B 1 153 ? -23.310 -16.986 81.087 1.00 34.56 153 GLU B O 1
ATOM 3668 N N . SER B 1 154 ? -25.465 -16.891 80.536 1.00 32.03 154 SER B N 1
ATOM 3669 C CA . SER B 1 154 ? -25.225 -15.769 79.636 1.00 31.21 154 SER B CA 1
ATOM 3670 C C . SER B 1 154 ? -26.005 -14.538 80.022 1.00 32.28 154 SER B C 1
ATOM 3671 O O . SER B 1 154 ? -27.073 -14.648 80.609 1.00 34.55 154 SER B O 1
ATOM 3674 N N . ASN B 1 155 ? -25.478 -13.363 79.691 1.00 32.52 155 ASN B N 1
ATOM 3675 C CA . ASN B 1 155 ? -26.171 -12.129 80.018 1.00 33.01 155 ASN B CA 1
ATOM 3676 C C . ASN B 1 155 ? -26.569 -11.289 78.807 1.00 32.45 155 ASN B C 1
ATOM 3677 O O . ASN B 1 155 ? -26.994 -10.148 78.950 1.00 33.09 155 ASN B O 1
ATOM 3682 N N . ASP B 1 156 ? -26.433 -11.851 77.615 1.00 30.70 156 ASP B N 1
ATOM 3683 C CA . ASP B 1 156 ? -26.844 -11.129 76.423 1.00 30.90 156 ASP B CA 1
ATOM 3684 C C . ASP B 1 156 ? -28.374 -11.197 76.461 1.00 31.26 156 ASP B C 1
ATOM 3685 O O . ASP B 1 156 ? -28.971 -12.134 75.931 1.00 30.77 156 ASP B O 1
ATOM 3690 N N . ILE B 1 157 ? -29.000 -10.216 77.108 1.00 30.11 157 ILE B N 1
ATOM 3691 C CA . ILE B 1 157 ? -30.450 -10.186 77.230 1.00 30.00 157 ILE B CA 1
ATOM 3692 C C . ILE B 1 157 ? -31.141 -9.774 75.943 1.00 31.40 157 ILE B C 1
ATOM 3693 O O . ILE B 1 157 ? -30.785 -8.771 75.338 1.00 34.26 157 ILE B O 1
ATOM 3698 N N . VAL B 1 158 ? -32.134 -10.552 75.521 1.00 32.33 158 VAL B N 1
ATOM 3699 C CA . VAL B 1 158 ? -32.875 -10.257 74.293 1.00 31.48 158 VAL B CA 1
ATOM 3700 C C . VAL B 1 158 ? -34.373 -10.152 74.573 1.00 31.86 158 VAL B C 1
ATOM 3701 O O . VAL B 1 158 ? -35.171 -9.938 73.671 1.00 33.30 158 VAL B O 1
ATOM 3705 N N . TYR B 1 159 ? -34.751 -10.321 75.830 1.00 31.67 159 TYR B N 1
ATOM 3706 C CA . TYR B 1 159 ? -36.144 -10.204 76.232 1.00 33.02 159 TYR B CA 1
ATOM 3707 C C . TYR B 1 159 ? -36.238 -10.241 77.734 1.00 33.76 159 TYR B C 1
ATOM 3708 O O . TYR B 1 159 ? -35.514 -10.985 78.402 1.00 34.50 159 TYR B O 1
ATOM 3717 N N . GLN B 1 160 ? -37.142 -9.444 78.273 1.00 33.79 160 GLN B N 1
ATOM 3718 C CA . GLN B 1 160 ? -37.321 -9.450 79.705 1.00 35.96 160 GLN B CA 1
ATOM 3719 C C . GLN B 1 160 ? -38.607 -8.792 80.143 1.00 37.07 160 GLN B C 1
ATOM 3720 O O . GLN B 1 160 ? -38.929 -7.679 79.727 1.00 36.81 160 GLN B O 1
ATOM 3726 N N . ASP B 1 161 ? -39.370 -9.517 80.950 1.00 37.70 161 ASP B N 1
ATOM 3727 C CA . ASP B 1 161 ? -40.585 -8.969 81.513 1.00 38.64 161 ASP B CA 1
ATOM 3728 C C . ASP B 1 161 ? -40.479 -9.308 82.975 1.00 39.50 161 ASP B C 1
ATOM 3729 O O . ASP B 1 161 ? -39.450 -9.799 83.428 1.00 40.85 161 ASP B O 1
ATOM 3734 N N . SER B 1 162 ? -41.540 -9.056 83.715 1.00 39.69 162 SER B N 1
ATOM 3735 C CA . SER B 1 162 ? -41.520 -9.285 85.139 1.00 39.10 162 SER B CA 1
ATOM 3736 C C . SER B 1 162 ? -41.046 -10.652 85.544 1.00 38.87 162 SER B C 1
ATOM 3737 O O . SER B 1 162 ? -40.209 -10.770 86.431 1.00 38.60 162 SER B O 1
ATOM 3740 N N . TYR B 1 163 ? -41.557 -11.682 84.875 1.00 38.69 163 TYR B N 1
ATOM 3741 C CA . TYR B 1 163 ? -41.233 -13.053 85.237 1.00 37.60 163 TYR B CA 1
ATOM 3742 C C . TYR B 1 163 ? -40.111 -13.767 84.529 1.00 37.42 163 TYR B C 1
ATOM 3743 O O . TYR B 1 163 ? -39.380 -14.523 85.161 1.00 36.73 163 TYR B O 1
ATOM 3752 N N . PHE B 1 164 ? -39.967 -13.552 83.228 1.00 38.25 164 PHE B N 1
ATOM 3753 C CA . PHE B 1 164 ? -38.926 -14.266 82.491 1.00 39.48 164 PHE B CA 1
ATOM 3754 C C . PHE B 1 164 ? -37.792 -13.416 81.961 1.00 39.81 164 PHE B C 1
ATOM 3755 O O . PHE B 1 164 ? -37.845 -12.185 81.975 1.00 41.84 164 PHE B O 1
ATOM 3763 N N . THR B 1 165 ? -36.766 -14.101 81.472 1.00 38.64 165 THR B N 1
ATOM 3764 C CA . THR B 1 165 ? -35.616 -13.439 80.879 1.00 39.13 165 THR B CA 1
ATOM 3765 C C . THR B 1 165 ? -35.047 -14.361 79.825 1.00 37.48 165 THR B C 1
ATOM 3766 O O . THR B 1 165 ? -34.753 -15.523 80.113 1.00 39.15 165 THR B O 1
ATOM 3770 N N . ILE B 1 166 ? -34.914 -13.863 78.598 1.00 35.17 166 ILE B N 1
ATOM 3771 C CA . ILE B 1 166 ? -34.348 -14.684 77.535 1.00 32.53 166 ILE B CA 1
ATOM 3772 C C . ILE B 1 166 ? -32.933 -14.216 77.213 1.00 32.11 166 ILE B C 1
ATOM 3773 O O . ILE B 1 166 ? -32.711 -13.054 76.890 1.00 30.63 166 ILE B O 1
ATOM 3778 N N . THR B 1 167 ? -31.970 -15.119 77.326 1.00 31.84 167 THR B N 1
ATOM 3779 C CA . THR B 1 167 ? -30.592 -14.782 77.004 1.00 32.51 167 THR B CA 1
ATOM 3780 C C . THR B 1 167 ? -30.146 -15.556 75.760 1.00 32.91 167 THR B C 1
ATOM 3781 O O . THR B 1 167 ? -30.616 -16.652 75.501 1.00 32.49 167 THR B O 1
ATOM 3785 N N . LYS B 1 168 ? -29.261 -14.962 74.971 1.00 35.46 168 LYS B N 1
ATOM 3786 C CA . LYS B 1 168 ? -28.756 -15.603 73.759 1.00 37.18 168 LYS B CA 1
ATOM 3787 C C . LYS B 1 168 ? -27.512 -16.398 74.122 1.00 38.51 168 LYS B C 1
ATOM 3788 O O . LYS B 1 168 ? -26.627 -15.892 74.811 1.00 37.21 168 LYS B O 1
ATOM 3794 N N . LEU B 1 169 ? -27.452 -17.651 73.693 1.00 40.40 169 LEU B N 1
ATOM 3795 C CA . LEU B 1 169 ? -26.279 -18.464 73.978 1.00 44.76 169 LEU B CA 1
ATOM 3796 C C . LEU B 1 169 ? -25.532 -18.615 72.661 1.00 48.65 169 LEU B C 1
ATOM 3797 O O . LEU B 1 169 ? -25.895 -19.440 71.809 1.00 50.24 169 LEU B O 1
ATOM 3802 N N . ASP B 1 170 ? -24.503 -17.796 72.481 1.00 50.18 170 ASP B N 1
ATOM 3803 C CA . ASP B 1 170 ? -23.725 -17.859 71.259 1.00 51.45 170 ASP B CA 1
ATOM 3804 C C . ASP B 1 170 ? -22.384 -18.491 71.565 1.00 51.04 170 ASP B C 1
ATOM 3805 O O . ASP B 1 170 ? -21.576 -17.926 72.291 1.00 51.20 170 ASP B O 1
ATOM 3810 N N . TYR B 1 171 ? -22.154 -19.671 71.009 1.00 50.44 171 TYR B N 1
ATOM 3811 C CA . TYR B 1 171 ? -20.914 -20.372 71.245 1.00 51.01 171 TYR B CA 1
ATOM 3812 C C . TYR B 1 171 ? -19.934 -20.117 70.119 1.00 52.52 171 TYR B C 1
ATOM 3813 O O . TYR B 1 171 ? -18.728 -20.318 70.266 1.00 51.76 171 TYR B O 1
ATOM 3822 N N . SER B 1 172 ? -20.465 -19.634 69.004 1.00 54.33 172 SER B N 1
ATOM 3823 C CA . SER B 1 172 ? -19.663 -19.329 67.828 1.00 55.56 172 SER B CA 1
ATOM 3824 C C . SER B 1 172 ? -18.288 -18.774 68.162 1.00 56.56 172 SER B C 1
ATOM 3825 O O . SER B 1 172 ? -17.294 -19.174 67.561 1.00 57.14 172 SER B O 1
ATOM 3828 N N . ASN B 1 173 ? -18.219 -17.857 69.120 1.00 56.94 173 ASN B N 1
ATOM 3829 C CA . ASN B 1 173 ? -16.928 -17.272 69.456 1.00 56.38 173 ASN B CA 1
ATOM 3830 C C . ASN B 1 173 ? -16.222 -17.793 70.701 1.00 54.49 173 ASN B C 1
ATOM 3831 O O . ASN B 1 173 ? -15.130 -17.318 71.032 1.00 52.01 173 ASN B O 1
ATOM 3836 N N . HIS B 1 174 ? -16.831 -18.758 71.389 1.00 52.11 174 HIS B N 1
ATOM 3837 C CA . HIS B 1 174 ? -16.197 -19.324 72.571 1.00 49.76 174 HIS B CA 1
ATOM 3838 C C . HIS B 1 174 ? -14.814 -19.819 72.149 1.00 49.85 174 HIS B C 1
ATOM 3839 O O . HIS B 1 174 ? -14.684 -20.558 71.173 1.00 50.45 174 HIS B O 1
ATOM 3846 N N . LYS B 1 175 ? -13.780 -19.400 72.869 1.00 48.59 175 LYS B N 1
ATOM 3847 C CA . LYS B 1 175 ? -12.423 -19.802 72.529 1.00 47.79 175 LYS B CA 1
ATOM 3848 C C . LYS B 1 175 ? -12.000 -21.121 73.211 1.00 48.87 175 LYS B C 1
ATOM 3849 O O . LYS B 1 175 ? -10.835 -21.509 73.134 1.00 50.20 175 LYS B O 1
ATOM 3855 N N . LEU B 1 176 ? -12.934 -21.819 73.860 1.00 48.21 176 LEU B N 1
ATOM 3856 C CA . LEU B 1 176 ? -12.599 -23.071 74.546 1.00 48.30 176 LEU B CA 1
ATOM 3857 C C . LEU B 1 176 ? -13.135 -24.301 73.813 1.00 49.55 176 LEU B C 1
ATOM 3858 O O . LEU B 1 176 ? -12.371 -25.190 73.439 1.00 50.47 176 LEU B O 1
ATOM 3863 N N . LEU B 1 177 ? -14.447 -24.352 73.621 1.00 49.67 177 LEU B N 1
ATOM 3864 C CA . LEU B 1 177 ? -15.095 -25.450 72.910 1.00 49.31 177 LEU B CA 1
ATOM 3865 C C . LEU B 1 177 ? -16.034 -24.815 71.908 1.00 50.98 177 LEU B C 1
ATOM 3866 O O . LEU B 1 177 ? -17.254 -24.933 72.027 1.00 50.56 177 LEU B O 1
ATOM 3871 N N . PRO B 1 178 ? -15.475 -24.121 70.906 1.00 52.51 178 PRO B N 1
ATOM 3872 C CA . PRO B 1 178 ? -16.255 -23.450 69.868 1.00 52.33 178 PRO B CA 1
ATOM 3873 C C . PRO B 1 178 ? -17.387 -24.327 69.392 1.00 52.86 178 PRO B C 1
ATOM 3874 O O . PRO B 1 178 ? -17.250 -25.549 69.354 1.00 53.59 178 PRO B O 1
ATOM 3878 N N . LEU B 1 179 ? -18.507 -23.701 69.037 1.00 53.62 179 LEU B N 1
ATOM 3879 C CA . LEU B 1 179 ? -19.677 -24.426 68.553 1.00 53.83 179 LEU B CA 1
ATOM 3880 C C . LEU B 1 179 ? -20.717 -23.525 67.887 1.00 53.78 179 LEU B C 1
ATOM 3881 O O . LEU B 1 179 ? -21.013 -22.421 68.360 1.00 53.40 179 LEU B O 1
ATOM 3886 N N . MET B 1 180 ? -21.264 -24.008 66.778 1.00 54.33 180 MET B N 1
ATOM 3887 C CA . MET B 1 180 ? -22.276 -23.269 66.038 1.00 54.90 180 MET B CA 1
ATOM 3888 C C . MET B 1 180 ? -23.619 -23.928 66.352 1.00 53.96 180 MET B C 1
ATOM 3889 O O . MET B 1 180 ? -23.791 -25.134 66.152 1.00 54.01 180 MET B O 1
ATOM 3894 N N . ALA B 1 181 ? -24.562 -23.135 66.850 1.00 51.82 181 ALA B N 1
ATOM 3895 C CA . ALA B 1 181 ? -25.883 -23.629 67.202 1.00 49.58 181 ALA B CA 1
ATOM 3896 C C . ALA B 1 181 ? -26.680 -22.459 67.707 1.00 49.09 181 ALA B C 1
ATOM 3897 O O . ALA B 1 181 ? -26.300 -21.843 68.691 1.00 50.57 181 ALA B O 1
ATOM 3899 N N . ASP B 1 182 ? -27.776 -22.146 67.026 1.00 48.33 182 ASP B N 1
ATOM 3900 C CA . ASP B 1 182 ? -28.654 -21.053 67.421 1.00 46.84 182 ASP B CA 1
ATOM 3901 C C . ASP B 1 182 ? -29.371 -21.493 68.693 1.00 45.29 182 ASP B C 1
ATOM 3902 O O . ASP B 1 182 ? -30.242 -22.358 68.643 1.00 43.99 182 ASP B O 1
ATOM 3907 N N . GLU B 1 183 ? -29.006 -20.924 69.833 1.00 43.26 183 GLU B N 1
ATOM 3908 C CA . GLU B 1 183 ? -29.673 -21.298 71.070 1.00 42.82 183 GLU B CA 1
ATOM 3909 C C . GLU B 1 183 ? -29.936 -20.105 71.966 1.00 41.22 183 GLU B C 1
ATOM 3910 O O . GLU B 1 183 ? -29.137 -19.168 72.026 1.00 41.60 183 GLU B O 1
ATOM 3916 N N . TYR B 1 184 ? -31.069 -20.155 72.655 1.00 37.38 184 TYR B N 1
ATOM 3917 C CA . TYR B 1 184 ? -31.468 -19.112 73.584 1.00 33.58 184 TYR B CA 1
ATOM 3918 C C . TYR B 1 184 ? -31.874 -19.775 74.881 1.00 31.64 184 TYR B C 1
ATOM 3919 O O . TYR B 1 184 ? -32.281 -20.935 74.894 1.00 31.36 184 TYR B O 1
ATOM 3928 N N . LYS B 1 185 ? -31.762 -19.045 75.980 1.00 30.20 185 LYS B N 1
ATOM 3929 C CA . LYS B 1 185 ? -32.159 -19.601 77.260 1.00 28.03 185 LYS B CA 1
ATOM 3930 C C . LYS B 1 185 ? -33.232 -18.742 77.945 1.00 27.50 185 LYS B C 1
ATOM 3931 O O . LYS B 1 185 ? -33.180 -17.503 77.932 1.00 26.24 185 LYS B O 1
ATOM 3937 N N . ILE B 1 186 ? -34.219 -19.437 78.510 1.00 26.97 186 ILE B N 1
ATOM 3938 C CA . ILE B 1 186 ? -35.349 -18.839 79.222 1.00 26.36 186 ILE B CA 1
ATOM 3939 C C . ILE B 1 186 ? -35.195 -19.131 80.723 1.00 26.98 186 ILE B C 1
ATOM 3940 O O . ILE B 1 186 ? -35.252 -20.288 81.134 1.00 28.88 186 ILE B O 1
ATOM 3945 N N . THR B 1 187 ? -34.997 -18.106 81.540 1.00 25.30 187 THR B N 1
ATOM 3946 C CA . THR B 1 187 ? -34.873 -18.332 82.982 1.00 26.90 187 THR B CA 1
ATOM 3947 C C . THR B 1 187 ? -35.873 -17.500 83.767 1.00 26.93 187 THR B C 1
ATOM 3948 O O . THR B 1 187 ? -36.232 -16.400 83.358 1.00 28.72 187 THR B O 1
ATOM 3952 N N . ILE B 1 188 ? -36.328 -18.020 84.896 1.00 27.03 188 ILE B N 1
ATOM 3953 C CA . ILE B 1 188 ? -37.280 -17.274 85.710 1.00 26.74 188 ILE B CA 1
ATOM 3954 C C . ILE B 1 188 ? -36.523 -16.289 86.583 1.00 28.69 188 ILE B C 1
ATOM 3955 O O . ILE B 1 188 ? -35.503 -16.636 87.168 1.00 28.21 188 ILE B O 1
ATOM 3960 N N . ASN B 1 189 ? -37.023 -15.060 86.665 1.00 31.34 189 ASN B N 1
ATOM 3961 C CA . ASN B 1 189 ? -36.387 -14.038 87.483 1.00 33.94 189 ASN B CA 1
ATOM 3962 C C . ASN B 1 189 ? -36.379 -14.415 88.966 1.00 35.77 189 ASN B C 1
ATOM 3963 O O . ASN B 1 189 ? -35.453 -14.052 89.686 1.00 37.14 189 ASN B O 1
ATOM 3968 N N . THR B 1 190 ? -37.413 -15.121 89.421 1.00 36.90 190 THR B N 1
ATOM 3969 C CA . THR B 1 190 ? -37.505 -15.583 90.815 1.00 39.65 190 THR B CA 1
ATOM 3970 C C . THR B 1 190 ? -38.430 -16.804 90.876 1.00 42.29 190 THR B C 1
ATOM 3971 O O . THR B 1 190 ? -39.013 -17.211 89.866 1.00 43.88 190 THR B O 1
ATOM 3975 N N . LYS B 1 191 ? -38.574 -17.380 92.060 1.00 44.37 191 LYS B N 1
ATOM 3976 C CA . LYS B 1 191 ? -39.422 -18.552 92.223 1.00 47.30 191 LYS B CA 1
ATOM 3977 C C . LYS B 1 191 ? -40.917 -18.239 92.421 1.00 48.47 191 LYS B C 1
ATOM 3978 O O . LYS B 1 191 ? -41.708 -19.133 92.716 1.00 48.77 191 LYS B O 1
ATOM 3984 N N . THR B 1 192 ? -41.313 -16.983 92.253 1.00 48.42 192 THR B N 1
ATOM 3985 C CA . THR B 1 192 ? -42.720 -16.629 92.410 1.00 50.00 192 THR B CA 1
ATOM 3986 C C . THR B 1 192 ? -43.567 -17.411 91.415 1.00 51.07 192 THR B C 1
ATOM 3987 O O . THR B 1 192 ? -43.090 -17.785 90.341 1.00 51.97 192 THR B O 1
ATOM 3991 N N . ASP B 1 193 ? -44.820 -17.666 91.775 1.00 52.10 193 ASP B N 1
ATOM 3992 C CA . ASP B 1 193 ? -45.732 -18.372 90.883 1.00 53.09 193 ASP B CA 1
ATOM 3993 C C . ASP B 1 193 ? -46.033 -17.420 89.753 1.00 51.81 193 ASP B C 1
ATOM 3994 O O . ASP B 1 193 ? -46.200 -16.227 89.976 1.00 51.10 193 ASP B O 1
ATOM 3999 N N . ILE B 1 194 ? -46.110 -17.939 88.537 1.00 50.88 194 ILE B N 1
ATOM 4000 C CA . ILE B 1 194 ? -46.395 -17.085 87.400 1.00 49.33 194 ILE B CA 1
ATOM 4001 C C . ILE B 1 194 ? -47.797 -17.341 86.864 1.00 49.52 194 ILE B C 1
ATOM 4002 O O . ILE B 1 194 ? -48.061 -18.377 86.255 1.00 50.90 194 ILE B O 1
ATOM 4007 N N . PRO B 1 195 ? -48.718 -16.394 87.082 1.00 48.37 195 PRO B N 1
ATOM 4008 C CA . PRO B 1 195 ? -50.096 -16.535 86.609 1.00 48.49 195 PRO B CA 1
ATOM 4009 C C . PRO B 1 195 ? -50.211 -16.964 85.143 1.00 50.34 195 PRO B C 1
ATOM 4010 O O . PRO B 1 195 ? -49.412 -16.550 84.301 1.00 51.17 195 PRO B O 1
ATOM 4014 N N . ASP B 1 196 ? -51.206 -17.801 84.849 1.00 51.82 196 ASP B N 1
ATOM 4015 C CA . ASP B 1 196 ? -51.435 -18.288 83.493 1.00 53.03 196 ASP B CA 1
ATOM 4016 C C . ASP B 1 196 ? -51.489 -17.103 82.558 1.00 53.17 196 ASP B C 1
ATOM 4017 O O . ASP B 1 196 ? -51.088 -17.189 81.400 1.00 53.05 196 ASP B O 1
ATOM 4022 N N . ARG B 1 197 ? -51.988 -15.992 83.083 1.00 53.06 197 ARG B N 1
ATOM 4023 C CA . ARG B 1 197 ? -52.109 -14.761 82.320 1.00 53.45 197 ARG B CA 1
ATOM 4024 C C . ARG B 1 197 ? -50.774 -14.455 81.651 1.00 52.44 197 ARG B C 1
ATOM 4025 O O . ARG B 1 197 ? -50.690 -14.346 80.429 1.00 51.92 197 ARG B O 1
ATOM 4033 N N . ASN B 1 198 ? -49.731 -14.340 82.465 1.00 50.45 198 ASN B N 1
ATOM 4034 C CA . ASN B 1 198 ? -48.398 -14.036 81.978 1.00 49.15 198 ASN B CA 1
ATOM 4035 C C . ASN B 1 198 ? -47.766 -15.185 81.203 1.00 48.50 198 ASN B C 1
ATOM 4036 O O . ASN B 1 198 ? -47.046 -14.962 80.225 1.00 48.83 198 ASN B O 1
ATOM 4041 N N . GLN B 1 199 ? -48.019 -16.413 81.637 1.00 45.48 199 GLN B N 1
ATOM 4042 C CA . GLN B 1 199 ? -47.460 -17.559 80.941 1.00 44.08 199 GLN B CA 1
ATOM 4043 C C . GLN B 1 199 ? -47.964 -17.597 79.501 1.00 44.32 199 GLN B C 1
ATOM 4044 O O . GLN B 1 199 ? -47.191 -17.760 78.558 1.00 43.76 199 GLN B O 1
ATOM 4050 N N . THR B 1 200 ? -49.276 -17.450 79.355 1.00 44.31 200 THR B N 1
ATOM 4051 C CA . THR B 1 200 ? -49.937 -17.445 78.063 1.00 44.02 200 THR B CA 1
ATOM 4052 C C . THR B 1 200 ? -49.323 -16.374 77.180 1.00 42.46 200 THR B C 1
ATOM 4053 O O . THR B 1 200 ? -48.939 -16.627 76.039 1.00 42.82 200 THR B O 1
ATOM 4057 N N . ALA B 1 201 ? -49.245 -15.166 77.720 1.00 40.08 201 ALA B N 1
ATOM 4058 C CA . ALA B 1 201 ? -48.682 -14.043 76.995 1.00 37.05 201 ALA B CA 1
ATOM 4059 C C . ALA B 1 201 ? -47.275 -14.396 76.540 1.00 36.72 201 ALA B C 1
ATOM 4060 O O . ALA B 1 201 ? -46.966 -14.345 75.351 1.00 37.43 201 ALA B O 1
ATOM 4062 N N . PHE B 1 202 ? -46.423 -14.763 77.488 1.00 35.07 202 PHE B N 1
ATOM 4063 C CA . PHE B 1 202 ? -45.061 -15.105 77.146 1.00 34.51 202 PHE B CA 1
ATOM 4064 C C . PHE B 1 202 ? -45.038 -16.183 76.063 1.00 35.23 202 PHE B C 1
ATOM 4065 O O . PHE B 1 202 ? -44.252 -16.103 75.115 1.00 33.51 202 PHE B O 1
ATOM 4073 N N . ALA B 1 203 ? -45.902 -17.186 76.199 1.00 35.09 203 ALA B N 1
ATOM 4074 C CA . ALA B 1 203 ? -45.966 -18.258 75.210 1.00 36.75 203 ALA B CA 1
ATOM 4075 C C . ALA B 1 203 ? -46.272 -17.689 73.811 1.00 38.60 203 ALA B C 1
ATOM 4076 O O . ALA B 1 203 ? -45.687 -18.126 72.806 1.00 39.28 203 ALA B O 1
ATOM 4078 N N . ALA B 1 204 ? -47.177 -16.714 73.748 1.00 38.00 204 ALA B N 1
ATOM 4079 C CA . ALA B 1 204 ? -47.525 -16.092 72.478 1.00 39.36 204 ALA B CA 1
ATOM 4080 C C . ALA B 1 204 ? -46.348 -15.263 71.931 1.00 40.72 204 ALA B C 1
ATOM 4081 O O . ALA B 1 204 ? -46.108 -15.222 70.725 1.00 40.57 204 ALA B O 1
ATOM 4083 N N . TYR B 1 205 ? -45.614 -14.601 72.821 1.00 41.62 205 TYR B N 1
ATOM 4084 C CA . TYR B 1 205 ? -44.468 -13.800 72.415 1.00 40.76 205 TYR B CA 1
ATOM 4085 C C . TYR B 1 205 ? -43.411 -14.714 71.810 1.00 41.35 205 TYR B C 1
ATOM 4086 O O . TYR B 1 205 ? -42.906 -14.464 70.725 1.00 41.58 205 TYR B O 1
ATOM 4095 N N . ILE B 1 206 ? -43.078 -15.767 72.545 1.00 42.89 206 ILE B N 1
ATOM 4096 C CA . ILE B 1 206 ? -42.101 -16.763 72.133 1.00 43.94 206 ILE B CA 1
ATOM 4097 C C . ILE B 1 206 ? -42.426 -17.354 70.754 1.00 45.22 206 ILE B C 1
ATOM 4098 O O . ILE B 1 206 ? -41.550 -17.522 69.910 1.00 44.57 206 ILE B O 1
ATOM 4103 N N . ARG B 1 207 ? -43.696 -17.655 70.523 1.00 47.51 207 ARG B N 1
ATOM 4104 C CA . ARG B 1 207 ? -44.111 -18.255 69.260 1.00 49.09 207 ARG B CA 1
ATOM 4105 C C . ARG B 1 207 ? -44.034 -17.315 68.074 1.00 49.19 207 ARG B C 1
ATOM 4106 O O . ARG B 1 207 ? -43.958 -17.755 66.924 1.00 49.71 207 ARG B O 1
ATOM 4114 N N . TYR B 1 208 ? -44.060 -16.018 68.351 1.00 48.95 208 TYR B N 1
ATOM 4115 C CA . TYR B 1 208 ? -43.992 -15.031 67.290 1.00 48.20 208 TYR B CA 1
ATOM 4116 C C . TYR B 1 208 ? -42.542 -14.659 66.980 1.00 48.63 208 TYR B C 1
ATOM 4117 O O . TYR B 1 208 ? -42.086 -14.776 65.837 1.00 50.67 208 TYR B O 1
ATOM 4126 N N . ASN B 1 209 ? -41.820 -14.237 68.012 1.00 47.10 209 ASN B N 1
ATOM 4127 C CA . ASN B 1 209 ? -40.428 -13.809 67.885 1.00 46.02 209 ASN B CA 1
ATOM 4128 C C . ASN B 1 209 ? -39.367 -14.894 67.776 1.00 44.88 209 ASN B C 1
ATOM 4129 O O . ASN B 1 209 ? -38.196 -14.588 67.522 1.00 45.81 209 ASN B O 1
ATOM 4134 N N . PHE B 1 210 ? -39.753 -16.148 67.986 1.00 42.08 210 PHE B N 1
ATOM 4135 C CA . PHE B 1 210 ? -38.802 -17.255 67.899 1.00 40.07 210 PHE B CA 1
ATOM 4136 C C . PHE B 1 210 ? -39.495 -18.471 67.304 1.00 40.31 210 PHE B C 1
ATOM 4137 O O . PHE B 1 210 ? -39.193 -19.596 67.669 1.00 41.33 210 PHE B O 1
ATOM 4145 N N . ASN B 1 211 ? -40.408 -18.235 66.368 1.00 40.49 211 ASN B N 1
ATOM 4146 C CA . ASN B 1 211 ? -41.185 -19.304 65.755 1.00 39.26 211 ASN B CA 1
ATOM 4147 C C . ASN B 1 211 ? -40.427 -20.498 65.218 1.00 39.49 211 ASN B C 1
ATOM 4148 O O . ASN B 1 211 ? -41.034 -21.534 64.978 1.00 40.32 211 ASN B O 1
ATOM 4153 N N . LYS B 1 212 ? -39.121 -20.387 65.007 1.00 39.98 212 LYS B N 1
ATOM 4154 C CA . LYS B 1 212 ? -38.399 -21.539 64.47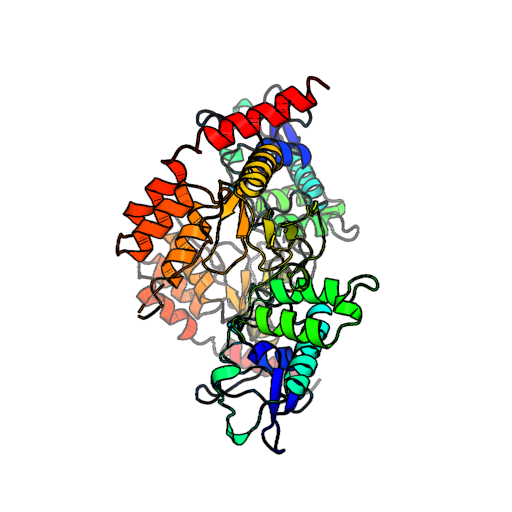0 1.00 39.71 212 LYS B CA 1
ATOM 4155 C C . LYS B 1 212 ? -37.799 -22.377 65.564 1.00 38.63 212 LYS B C 1
ATOM 4156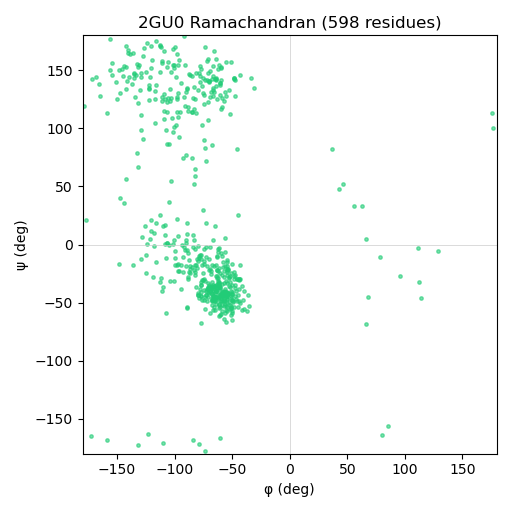 O O . LYS B 1 212 ? -37.166 -23.403 65.300 1.00 40.08 212 LYS B O 1
ATOM 4162 N N . PHE B 1 213 ? -38.022 -21.938 66.796 1.00 37.67 213 PHE B N 1
ATOM 4163 C CA . PHE B 1 213 ? -37.518 -22.629 67.976 1.00 36.00 213 PHE B CA 1
ATOM 4164 C C . PHE B 1 213 ? -38.635 -23.257 68.797 1.00 34.99 213 PHE B C 1
ATOM 4165 O O . PHE B 1 213 ? -39.800 -22.857 68.722 1.00 34.72 213 PHE B O 1
ATOM 4173 N N . ALA B 1 214 ? -38.254 -24.251 69.585 1.00 34.33 214 ALA B N 1
ATOM 4174 C CA . ALA B 1 214 ? -39.166 -24.947 70.474 1.00 31.14 214 ALA B CA 1
ATOM 4175 C C . ALA B 1 214 ? -38.547 -24.762 71.842 1.00 30.35 214 ALA B C 1
ATOM 4176 O O . ALA B 1 214 ? -37.337 -24.922 72.012 1.00 28.97 214 ALA B O 1
ATOM 4178 N N . ALA B 1 215 ? -39.367 -24.392 72.811 1.00 31.52 215 ALA B N 1
ATOM 4179 C CA . ALA B 1 215 ? -38.878 -24.206 74.165 1.00 31.88 215 ALA B CA 1
ATOM 4180 C C . ALA B 1 215 ? -38.985 -25.552 74.846 1.00 33.49 215 ALA B C 1
ATOM 4181 O O . ALA B 1 215 ? -40.075 -26.108 74.981 1.00 34.58 215 ALA B O 1
ATOM 4183 N N . ILE B 1 216 ? -37.848 -26.089 75.259 1.00 35.46 216 ILE B N 1
ATOM 4184 C CA . ILE B 1 216 ? -37.836 -27.381 75.918 1.00 37.26 216 ILE B CA 1
ATOM 4185 C C . ILE B 1 216 ? -37.160 -27.298 77.285 1.00 40.05 216 ILE B C 1
ATOM 4186 O O . ILE B 1 216 ? -36.609 -26.266 77.661 1.00 39.39 216 ILE B O 1
ATOM 4191 N N . SER B 1 217 ? -37.215 -28.391 78.033 1.00 43.41 217 SER B N 1
ATOM 4192 C CA . SER B 1 217 ? -36.590 -28.444 79.344 1.00 46.12 217 SER B CA 1
ATOM 4193 C C . SER B 1 217 ? -35.960 -29.803 79.571 1.00 46.93 217 SER B C 1
ATOM 4194 O O . SER B 1 217 ? -36.532 -30.815 79.177 1.00 48.28 217 SER B O 1
ATOM 4197 N N . HIS B 1 218 ? -34.788 -29.830 80.200 1.00 47.27 218 HIS B N 1
ATOM 4198 C CA . HIS B 1 218 ? -34.120 -31.096 80.480 1.00 46.87 218 HIS B CA 1
ATOM 4199 C C . HIS B 1 218 ? -34.412 -31.527 81.916 1.00 46.42 218 HIS B C 1
ATOM 4200 O O . HIS B 1 218 ? -33.674 -32.320 82.512 1.00 45.79 218 HIS B O 1
ATOM 4207 N N . GLY B 1 219 ? -35.500 -30.997 82.468 1.00 43.98 219 GLY B N 1
ATOM 4208 C CA . GLY B 1 219 ? -35.877 -31.365 83.816 1.00 43.44 219 GLY B CA 1
ATOM 4209 C C . GLY B 1 219 ? -35.806 -30.256 84.843 1.00 43.87 219 GLY B C 1
ATOM 4210 O O . GLY B 1 219 ? -36.728 -30.092 85.633 1.00 44.76 219 GLY B O 1
ATOM 4211 N N . LYS B 1 220 ? -34.715 -29.495 84.836 1.00 43.27 220 LYS B N 1
ATOM 4212 C CA . LYS B 1 220 ? -34.513 -28.407 85.783 1.00 41.65 220 LYS B CA 1
ATOM 4213 C C . LYS B 1 220 ? -35.581 -27.326 85.695 1.00 42.08 220 LYS B C 1
ATOM 4214 O O . LYS B 1 220 ? -36.623 -27.516 85.069 1.00 43.88 220 LYS B O 1
ATOM 4220 N N . ARG B 1 221 ? -35.338 -26.182 86.313 1.00 41.40 221 ARG B N 1
ATOM 4221 C CA . ARG B 1 221 ? -36.349 -25.136 86.268 1.00 41.93 221 ARG B CA 1
ATOM 4222 C C . ARG B 1 221 ? -36.002 -23.994 85.304 1.00 39.99 221 ARG B C 1
ATOM 4223 O O . ARG B 1 221 ? -36.256 -22.828 85.586 1.00 39.92 221 ARG B O 1
ATOM 4231 N N . HIS B 1 222 ? -35.386 -24.336 84.180 1.00 38.05 222 HIS B N 1
ATOM 4232 C CA . HIS B 1 222 ? -35.063 -23.355 83.147 1.00 36.90 222 HIS B CA 1
ATOM 4233 C C . HIS B 1 222 ? -35.322 -24.047 81.813 1.00 36.31 222 HIS B C 1
ATOM 4234 O O . HIS B 1 222 ? -35.458 -25.261 81.758 1.00 36.04 222 HIS B O 1
ATOM 4241 N N . TRP B 1 223 ? -35.398 -23.277 80.739 1.00 36.11 223 TRP B N 1
ATOM 4242 C CA . TRP B 1 223 ? -35.707 -23.841 79.436 1.00 35.05 223 TRP B CA 1
ATOM 4243 C C . TRP B 1 223 ? -34.806 -23.310 78.339 1.00 33.74 223 TRP B C 1
ATOM 4244 O O . TRP B 1 223 ? -34.373 -22.164 78.383 1.00 32.83 223 TRP B O 1
ATOM 4255 N N . ARG B 1 224 ? -34.537 -24.150 77.348 1.00 33.27 224 ARG B N 1
ATOM 4256 C CA . ARG B 1 224 ? -33.718 -23.752 76.213 1.00 34.61 224 ARG B CA 1
ATOM 4257 C C . ARG B 1 224 ? -34.629 -23.570 75.006 1.00 33.16 224 ARG B C 1
ATOM 4258 O O . ARG B 1 224 ? -35.692 -24.169 74.940 1.00 33.06 224 ARG B O 1
ATOM 4266 N N . LEU B 1 225 ? -34.221 -22.720 74.072 1.00 32.38 225 LEU B N 1
ATOM 4267 C CA . LEU B 1 225 ? -34.961 -22.512 72.831 1.00 31.89 225 LEU B CA 1
ATOM 4268 C C . LEU B 1 225 ? -34.033 -23.118 71.797 1.00 32.14 225 LEU B C 1
ATOM 4269 O O . LEU B 1 225 ? -32.867 -22.737 71.712 1.00 31.96 225 LEU B O 1
ATOM 4274 N N . VAL B 1 226 ? -34.532 -24.075 71.028 1.00 31.56 226 VAL B N 1
ATOM 4275 C CA . VAL B 1 226 ? -33.700 -24.721 70.031 1.00 30.51 226 VAL B CA 1
ATOM 4276 C C . VAL B 1 226 ? -34.444 -24.786 68.710 1.00 31.37 226 VAL B C 1
ATOM 4277 O O . VAL B 1 226 ? -35.675 -24.736 68.694 1.00 29.92 226 VAL B O 1
ATOM 4281 N N . LEU B 1 227 ? -33.700 -24.866 67.607 1.00 31.28 227 LEU B N 1
ATOM 4282 C CA . LEU B 1 227 ? -34.316 -24.943 66.285 1.00 31.10 227 LEU B CA 1
ATOM 4283 C C . LEU B 1 227 ? -35.122 -26.232 66.157 1.00 31.76 227 LEU B C 1
ATOM 4284 O O . LEU B 1 227 ? -34.699 -27.268 66.649 1.00 30.14 227 LEU B O 1
ATOM 4289 N N . HIS B 1 228 ? -36.272 -26.172 65.488 1.00 33.51 228 HIS B N 1
ATOM 4290 C CA . HIS B 1 228 ? -37.092 -27.368 65.285 1.00 34.59 228 HIS B CA 1
ATOM 4291 C C . HIS B 1 228 ? -36.239 -28.483 64.677 1.00 35.77 228 HIS B C 1
ATOM 4292 O O . HIS B 1 228 ? -36.412 -29.675 64.975 1.00 36.24 228 HIS B O 1
ATOM 4299 N N . SER B 1 229 ? -35.309 -28.085 63.821 1.00 35.69 229 SER B N 1
ATOM 4300 C CA . SER B 1 229 ? -34.427 -29.027 63.174 1.00 36.76 229 SER B CA 1
ATOM 4301 C C . SER B 1 229 ? -33.492 -29.672 64.193 1.00 36.87 229 SER B C 1
ATOM 4302 O O . SER B 1 229 ? -32.614 -30.438 63.829 1.00 37.71 229 SER B O 1
ATOM 4305 N N . GLN B 1 230 ? -33.665 -29.366 65.471 1.00 36.78 230 GLN B N 1
ATOM 4306 C CA . GLN B 1 230 ? -32.786 -29.944 66.483 1.00 36.63 230 GLN B CA 1
ATOM 4307 C C . GLN B 1 230 ? -33.512 -30.690 67.596 1.00 36.93 230 GLN B C 1
ATOM 4308 O O . GLN B 1 230 ? -32.870 -31.338 68.424 1.00 36.51 230 GLN B O 1
ATOM 4314 N N . LEU B 1 231 ? -34.834 -30.588 67.649 1.00 36.35 231 LEU B N 1
ATOM 4315 C CA . LEU B 1 231 ? -35.548 -31.298 68.703 1.00 38.01 231 LEU B CA 1
ATOM 4316 C C . LEU B 1 231 ? -35.093 -32.740 68.733 1.00 38.99 231 LEU B C 1
ATOM 4317 O O . LEU B 1 231 ? -34.579 -33.213 69.747 1.00 41.00 231 LEU B O 1
ATOM 4322 N N . MET B 1 232 ? -35.281 -33.425 67.609 1.00 39.21 232 MET B N 1
ATOM 4323 C CA . MET B 1 232 ? -34.916 -34.821 67.478 1.00 40.92 232 MET B CA 1
ATOM 4324 C C . MET B 1 232 ? -33.633 -35.162 68.256 1.00 42.36 232 MET B C 1
ATOM 4325 O O . MET B 1 232 ? -33.629 -36.081 69.071 1.00 42.66 232 MET B O 1
ATOM 4330 N N . SER B 1 233 ? -32.557 -34.413 68.023 1.00 43.34 233 SER B N 1
ATOM 4331 C CA . SER B 1 233 ? -31.286 -34.658 68.708 1.00 44.80 233 SER B CA 1
ATOM 4332 C C . SER B 1 233 ? -31.381 -34.500 70.226 1.00 45.12 233 SER B C 1
ATOM 4333 O O . SER B 1 233 ? -31.134 -35.445 70.978 1.00 45.62 233 SER B O 1
ATOM 4336 N N . HIS B 1 234 ? -31.726 -33.296 70.671 1.00 45.42 234 HIS B N 1
ATOM 4337 C CA . HIS B 1 234 ? -31.864 -33.005 72.092 1.00 44.88 234 HIS B CA 1
ATOM 4338 C C . HIS B 1 234 ? -32.682 -34.086 72.778 1.00 45.76 234 HIS B C 1
ATOM 4339 O O . HIS B 1 234 ? -32.442 -34.421 73.939 1.00 45.40 234 HIS B O 1
ATOM 4346 N N . ALA B 1 235 ? -33.657 -34.616 72.046 1.00 46.71 235 ALA B N 1
ATOM 4347 C CA . ALA B 1 235 ? -34.521 -35.669 72.551 1.00 47.60 235 ALA B CA 1
ATOM 4348 C C . ALA B 1 235 ? -33.670 -36.912 72.783 1.00 48.65 235 ALA B C 1
ATOM 4349 O O . ALA B 1 235 ? -33.677 -37.478 73.873 1.00 48.42 235 ALA B O 1
ATOM 4351 N N . GLU B 1 236 ? -32.942 -37.339 71.756 1.00 50.21 236 GLU B N 1
ATOM 4352 C CA . GLU B 1 236 ? -32.074 -38.495 71.889 1.00 52.99 236 GLU B CA 1
ATOM 4353 C C . GLU B 1 236 ? -31.246 -38.328 73.156 1.00 53.88 236 GLU B C 1
ATOM 4354 O O . GLU B 1 236 ? -31.238 -39.200 74.013 1.00 53.90 236 GLU B O 1
ATOM 4360 N N . ARG B 1 237 ? -30.551 -37.201 73.278 1.00 54.84 237 ARG B N 1
ATOM 4361 C CA . ARG B 1 237 ? -29.723 -36.962 74.455 1.00 55.86 237 ARG B CA 1
ATOM 4362 C C . ARG B 1 237 ? -30.486 -37.093 75.766 1.00 54.22 237 ARG B C 1
ATOM 4363 O O . ARG B 1 237 ? -29.965 -37.651 76.718 1.00 55.26 237 ARG B O 1
ATOM 4371 N N . LEU B 1 238 ? -31.706 -36.573 75.833 1.00 52.56 238 LEU B N 1
ATOM 4372 C CA . LEU B 1 238 ? -32.469 -36.673 77.069 1.00 52.29 238 LEU B CA 1
ATOM 4373 C C . LEU B 1 238 ? -32.946 -38.098 77.270 1.00 54.23 238 LEU B C 1
ATOM 4374 O O . LEU B 1 238 ? -33.589 -38.416 78.270 1.00 56.16 238 LEU B O 1
ATOM 4379 N N . ASP B 1 239 ? -32.631 -38.954 76.308 1.00 54.51 239 ASP B N 1
ATOM 4380 C CA . ASP B 1 239 ? -33.022 -40.349 76.371 1.00 54.85 239 ASP B CA 1
ATOM 4381 C C . ASP B 1 239 ? -31.929 -41.120 77.100 1.00 55.60 239 ASP B C 1
ATOM 4382 O O . ASP B 1 239 ? -32.203 -41.807 78.076 1.00 55.31 239 ASP B O 1
ATOM 4387 N N . ARG B 1 240 ? -30.687 -40.989 76.641 1.00 57.23 240 ARG B N 1
ATOM 4388 C CA . ARG B 1 240 ? -29.568 -41.671 77.279 1.00 59.45 240 ARG B CA 1
ATOM 4389 C C . ARG B 1 240 ? -29.486 -41.256 78.745 1.00 60.24 240 ARG B C 1
ATOM 4390 O O . ARG B 1 240 ? -29.276 -42.091 79.623 1.00 61.09 240 ARG B O 1
ATOM 4398 N N . LYS B 1 241 ? -29.643 -39.963 79.004 1.00 60.42 241 LYS B N 1
ATOM 4399 C CA . LYS B 1 241 ? -29.588 -39.446 80.368 1.00 61.43 241 LYS B CA 1
ATOM 4400 C C . LYS B 1 241 ? -30.590 -40.199 81.224 1.00 61.58 241 LYS B C 1
ATOM 4401 O O . LYS B 1 241 ? -30.226 -40.803 82.225 1.00 61.82 241 LYS B O 1
ATOM 4407 N N . ILE B 1 242 ? -31.852 -40.164 80.823 1.00 62.27 242 ILE B N 1
ATOM 4408 C CA . ILE B 1 242 ? -32.888 -40.853 81.567 1.00 64.04 242 ILE B CA 1
ATOM 4409 C C . ILE B 1 242 ? -32.508 -42.318 81.746 1.00 66.14 242 ILE B C 1
ATOM 4410 O O . ILE B 1 242 ? -32.709 -42.889 82.817 1.00 65.18 242 ILE B O 1
ATOM 4415 N N . LYS B 1 243 ? -31.950 -42.921 80.699 1.00 69.40 243 LYS B N 1
ATOM 4416 C CA . LYS B 1 243 ? -31.500 -44.315 80.760 1.00 72.91 243 LYS B CA 1
ATOM 4417 C C . LYS B 1 243 ? -30.107 -44.299 81.400 1.00 74.99 243 LYS B C 1
ATOM 4418 O O . LYS B 1 243 ? -29.114 -44.735 80.807 1.00 74.15 243 LYS B O 1
ATOM 4424 N N . SER B 1 244 ? -30.060 -43.779 82.622 1.00 77.66 244 SER B N 1
ATOM 4425 C CA . SER B 1 244 ? -28.824 -43.650 83.378 1.00 79.32 244 SER B CA 1
ATOM 4426 C C . SER B 1 244 ? -29.174 -43.088 84.754 1.00 80.34 244 SER B C 1
ATOM 4427 O O . SER B 1 244 ? -28.330 -42.519 85.439 1.00 80.33 244 SER B O 1
ATOM 4430 N N . ASP B 1 245 ? -30.434 -43.240 85.144 1.00 82.83 245 ASP B N 1
ATOM 4431 C CA . ASP B 1 245 ? -30.903 -42.760 86.442 1.00 85.66 245 ASP B CA 1
ATOM 4432 C C . ASP B 1 245 ? -31.269 -43.966 87.304 1.00 86.07 245 ASP B C 1
ATOM 4433 O O . ASP B 1 245 ? -32.092 -43.876 88.224 1.00 86.22 245 ASP B O 1
ATOM 4438 N N . LYS B 1 246 ? -30.633 -45.092 86.982 1.00 85.39 246 LYS B N 1
ATOM 4439 C CA . LYS B 1 246 ? -30.826 -46.360 87.674 1.00 83.63 246 LYS B CA 1
ATOM 4440 C C . LYS B 1 246 ? -29.957 -46.420 88.927 1.00 82.85 246 LYS B C 1
ATOM 4441 O O . LYS B 1 246 ? -29.683 -45.399 89.555 1.00 81.89 246 LYS B O 1
ATOM 4447 N N . TYR B 1 254 ? -38.137 -35.472 87.049 1.00 81.53 254 TYR B N 1
ATOM 4448 C CA . TYR B 1 254 ? -38.248 -34.581 85.902 1.00 81.92 254 TYR B CA 1
ATOM 4449 C C . TYR B 1 254 ? -39.382 -33.558 86.086 1.00 82.80 254 TYR B C 1
ATOM 4450 O O . TYR B 1 254 ? -40.563 -33.915 86.092 1.00 82.70 254 TYR B O 1
ATOM 4459 N N . ASP B 1 255 ? -39.017 -32.284 86.214 1.00 83.29 255 ASP B N 1
ATOM 4460 C CA . ASP B 1 255 ? -39.991 -31.210 86.413 1.00 84.09 255 ASP B CA 1
ATOM 4461 C C . ASP B 1 255 ? -39.875 -30.027 85.431 1.00 84.03 255 ASP B C 1
ATOM 4462 O O . ASP B 1 255 ? -39.164 -29.057 85.702 1.00 84.54 255 ASP B O 1
ATOM 4467 N N . ASP B 1 256 ? -40.586 -30.095 84.306 1.00 83.34 256 ASP B N 1
ATOM 4468 C CA . ASP B 1 256 ? -40.547 -29.014 83.316 1.00 81.11 256 ASP B CA 1
ATOM 4469 C C . ASP B 1 256 ? -41.119 -27.738 83.919 1.00 78.64 256 ASP B C 1
ATOM 4470 O O . ASP B 1 256 ? -40.658 -26.639 83.626 1.00 78.28 256 ASP B O 1
ATOM 4475 N N . GLY B 1 257 ? -42.125 -27.900 84.770 1.00 75.96 257 GLY B N 1
ATOM 4476 C CA . GLY B 1 257 ? -42.757 -26.762 85.404 1.00 72.20 257 GLY B CA 1
ATOM 4477 C C . GLY B 1 257 ? -44.174 -26.561 84.901 1.00 70.52 257 GLY B C 1
ATOM 4478 O O . GLY B 1 257 ? -44.881 -25.672 85.381 1.00 70.10 257 GLY B O 1
ATOM 4479 N N . ASP B 1 258 ? -44.589 -27.389 83.938 1.00 67.63 258 ASP B N 1
ATOM 4480 C CA . ASP B 1 258 ? -45.930 -27.306 83.348 1.00 63.55 258 ASP B CA 1
ATOM 4481 C C . ASP B 1 258 ? -46.093 -26.008 82.567 1.00 59.71 258 ASP B C 1
ATOM 4482 O O . ASP B 1 258 ? -47.174 -25.706 82.075 1.00 60.01 258 ASP B O 1
ATOM 4487 N N . MET B 1 259 ? -45.022 -25.238 82.462 1.00 55.33 259 MET B N 1
ATOM 4488 C CA . MET B 1 259 ? -45.084 -23.963 81.773 1.00 51.96 259 MET B CA 1
ATOM 4489 C C . MET B 1 259 ? -45.768 -24.023 80.406 1.00 49.07 259 MET B C 1
ATOM 4490 O O . MET B 1 259 ? -45.426 -24.824 79.537 1.00 48.54 259 MET B O 1
ATOM 4495 N N . ALA B 1 260 ? -46.743 -23.143 80.239 1.00 45.28 260 ALA B N 1
ATOM 4496 C CA . ALA B 1 260 ? -47.537 -23.044 79.028 1.00 42.77 260 ALA B CA 1
ATOM 4497 C C . ALA B 1 260 ? -46.768 -22.949 77.702 1.00 41.65 260 ALA B C 1
ATOM 4498 O O . ALA B 1 260 ? -47.298 -23.313 76.643 1.00 41.58 260 ALA B O 1
ATOM 4500 N N . PHE B 1 261 ? -45.532 -22.465 77.754 1.00 38.87 261 PHE B N 1
ATOM 4501 C CA . PHE B 1 261 ? -44.736 -22.283 76.545 1.00 35.48 261 PHE B CA 1
ATOM 4502 C C . PHE B 1 261 ? -43.906 -23.486 76.129 1.00 34.31 261 PHE B C 1
ATOM 4503 O O . PHE B 1 261 ? -43.279 -23.466 75.073 1.00 35.30 261 PHE B O 1
ATOM 4511 N N . VAL B 1 262 ? -43.909 -24.539 76.941 1.00 33.16 262 VAL B N 1
ATOM 4512 C CA . VAL B 1 262 ? -43.140 -25.736 76.614 1.00 31.90 262 VAL B CA 1
ATOM 4513 C C . VAL B 1 262 ? -43.723 -26.422 75.375 1.00 33.37 262 VAL B C 1
ATOM 4514 O O . VAL B 1 262 ? -44.935 -26.611 75.255 1.00 34.05 262 VAL B O 1
ATOM 4518 N N . HIS B 1 263 ? -42.844 -26.785 74.448 1.00 34.01 263 HIS B N 1
ATOM 4519 C CA . HIS B 1 263 ? -43.242 -27.414 73.198 1.00 33.37 263 HIS B CA 1
ATOM 4520 C C . HIS B 1 263 ? -43.972 -28.719 73.457 1.00 33.81 263 HIS B C 1
ATOM 4521 O O . HIS B 1 263 ? -43.401 -29.660 74.000 1.00 35.11 263 HIS B O 1
ATOM 4528 N N . PRO B 1 264 ? -45.255 -28.789 73.068 1.00 34.00 264 PRO B N 1
ATOM 4529 C CA . PRO B 1 264 ? -46.129 -29.952 73.236 1.00 34.25 264 PRO B CA 1
ATOM 4530 C C . PRO B 1 264 ? -45.591 -31.304 72.769 1.00 34.84 264 PRO B C 1
ATOM 4531 O O . PRO B 1 264 ? -45.796 -32.307 73.445 1.00 35.98 264 PRO B O 1
ATOM 4535 N N . GLY B 1 265 ? -44.911 -31.345 71.627 1.00 35.11 265 GLY B N 1
ATOM 4536 C CA . GLY B 1 265 ? -44.359 -32.609 71.153 1.00 34.50 265 GLY B CA 1
ATOM 4537 C C . GLY B 1 265 ? -43.310 -33.124 72.128 1.00 35.38 265 GLY B C 1
ATOM 4538 O O . GLY B 1 265 ? -43.276 -34.301 72.492 1.00 35.25 265 GLY B O 1
ATOM 4539 N N . TRP B 1 266 ? -42.447 -32.215 72.562 1.00 35.85 266 TRP B N 1
ATOM 4540 C CA . TRP B 1 266 ? -41.394 -32.525 73.513 1.00 34.43 266 TRP B CA 1
ATOM 4541 C C . TRP B 1 266 ? -42.018 -33.004 74.830 1.00 35.53 266 TRP B C 1
ATOM 4542 O O . TRP B 1 266 ? -41.663 -34.058 75.359 1.00 34.38 266 TRP B O 1
ATOM 4553 N N . LYS B 1 267 ?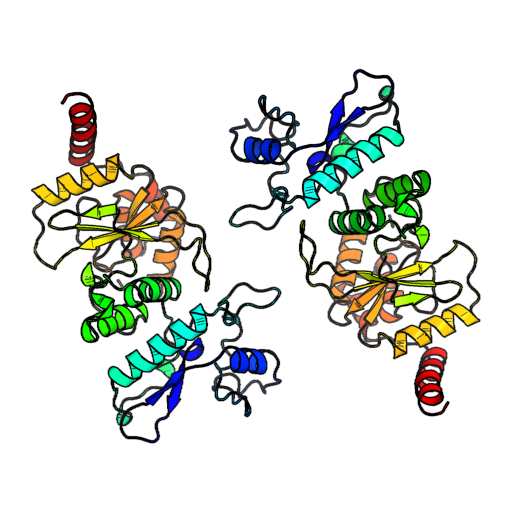 -42.952 -32.217 75.346 1.00 36.63 267 LYS B N 1
ATOM 4554 C CA . LYS B 1 267 ? -43.642 -32.539 76.583 1.00 38.57 267 LYS B CA 1
ATOM 4555 C C . LYS B 1 267 ? -44.173 -33.967 76.542 1.00 39.27 267 LYS B C 1
ATOM 4556 O O . LYS B 1 267 ? -43.983 -34.734 77.487 1.00 40.07 267 LYS B O 1
ATOM 4562 N N . THR B 1 268 ? -44.836 -34.328 75.447 1.00 38.79 268 THR B N 1
ATOM 4563 C CA . THR B 1 268 ? -45.399 -35.667 75.334 1.00 39.09 268 THR B CA 1
ATOM 4564 C C . THR B 1 268 ? -44.343 -36.730 75.105 1.00 38.52 268 THR B C 1
ATOM 4565 O O . THR B 1 268 ? -44.378 -37.790 75.727 1.00 39.45 268 THR B O 1
ATOM 4569 N N . CYS B 1 269 ? -43.409 -36.453 74.205 1.00 37.70 269 CYS B N 1
ATOM 4570 C CA . CYS B 1 269 ? -42.346 -37.408 73.917 1.00 36.86 269 CYS B CA 1
ATOM 4571 C C . CYS B 1 269 ? -41.612 -37.810 75.194 1.00 35.96 269 CYS B C 1
ATOM 4572 O O . CYS B 1 269 ? -41.491 -38.993 75.488 1.00 34.80 269 CYS B O 1
ATOM 4575 N N . ILE B 1 270 ? -41.126 -36.818 75.943 1.00 36.05 270 ILE B N 1
ATOM 4576 C CA . ILE B 1 270 ? -40.404 -37.059 77.192 1.00 34.05 270 ILE B CA 1
ATOM 4577 C C . ILE B 1 270 ? -41.305 -37.777 78.182 1.00 33.93 270 ILE B C 1
ATOM 4578 O O . ILE B 1 270 ? -40.848 -38.641 78.930 1.00 30.40 270 ILE B O 1
ATOM 4583 N N . GLY B 1 271 ? -42.582 -37.408 78.184 1.00 34.01 271 GLY B N 1
ATOM 4584 C CA . GLY B 1 271 ? -43.516 -38.062 79.074 1.00 36.43 271 GLY B CA 1
ATOM 4585 C C . GLY B 1 271 ? -43.384 -39.562 78.875 1.00 38.94 271 GLY B C 1
ATOM 4586 O O . GLY B 1 271 ? -43.111 -40.314 79.819 1.00 39.59 271 GLY B O 1
ATOM 4587 N N . GLN B 1 272 ? -43.555 -39.991 77.626 1.00 39.78 272 GLN B N 1
ATOM 4588 C CA . GLN B 1 272 ? -43.465 -41.399 77.253 1.00 39.36 272 GLN B CA 1
ATOM 4589 C C . GLN B 1 272 ? -42.149 -42.041 77.667 1.00 38.43 272 GLN B C 1
ATOM 4590 O O . GLN B 1 272 ? -42.135 -43.142 78.198 1.00 38.95 272 GLN B O 1
ATOM 4596 N N . LEU B 1 273 ? -41.040 -41.361 77.427 1.00 38.37 273 LEU B N 1
ATOM 4597 C CA . LEU B 1 273 ? -39.750 -41.924 77.789 1.00 40.88 273 LEU B CA 1
ATOM 4598 C C . LEU B 1 273 ? -39.675 -42.266 79.270 1.00 43.27 273 LEU B C 1
ATOM 4599 O O . LEU B 1 273 ? -39.248 -43.361 79.639 1.00 43.65 273 LEU B O 1
ATOM 4604 N N . CYS B 1 274 ? -40.094 -41.327 80.116 1.00 46.10 274 CYS B N 1
ATOM 4605 C CA . CYS B 1 274 ? -40.070 -41.519 81.564 1.00 48.19 274 CYS B CA 1
ATOM 4606 C C . CYS B 1 274 ? -40.970 -42.668 81.988 1.00 49.64 274 CYS B C 1
ATOM 4607 O O . CYS B 1 274 ? -41.026 -43.021 83.166 1.00 49.69 274 CYS B O 1
ATOM 4610 N N . GLY B 1 275 ? -41.676 -43.247 81.023 1.00 51.25 275 GLY B N 1
ATOM 4611 C CA . GLY B 1 275 ? -42.568 -44.350 81.319 1.00 52.13 275 GLY B CA 1
ATOM 4612 C C . GLY B 1 275 ? -42.167 -45.654 80.658 1.00 52.92 275 GLY B C 1
ATOM 4613 O O . GLY B 1 275 ? -42.990 -46.567 80.525 1.00 54.30 275 GLY B O 1
ATOM 4614 N N . GLY B 1 276 ? -40.913 -45.749 80.233 1.00 51.85 276 GLY B N 1
ATOM 4615 C CA . GLY B 1 276 ? -40.460 -46.975 79.605 1.00 52.80 276 GLY B CA 1
ATOM 4616 C C . GLY B 1 276 ? -40.497 -47.027 78.085 1.00 53.15 276 GLY B C 1
ATOM 4617 O O . GLY B 1 276 ? -39.717 -47.772 77.486 1.00 53.27 276 GLY B O 1
ATOM 4618 N N . THR B 1 277 ? -41.390 -46.262 77.457 1.00 52.66 277 THR B N 1
ATOM 4619 C CA . THR B 1 277 ? -41.477 -46.256 76.000 1.00 52.97 277 THR B CA 1
ATOM 4620 C C . THR B 1 277 ? -40.102 -46.118 75.375 1.00 54.29 277 THR B C 1
ATOM 4621 O O . THR B 1 277 ? -39.254 -45.378 75.867 1.00 54.93 277 THR B O 1
ATOM 4625 N N . THR B 1 278 ? -39.883 -46.831 74.280 1.00 56.18 278 THR B N 1
ATOM 4626 C CA . THR B 1 278 ? -38.600 -46.759 73.601 1.00 58.35 278 THR B CA 1
ATOM 4627 C C . THR B 1 278 ? -38.529 -45.450 72.806 1.00 58.02 278 THR B C 1
ATOM 4628 O O . THR B 1 278 ? -39.561 -44.915 72.375 1.00 57.85 278 THR B O 1
ATOM 4632 N N . PHE B 1 279 ? -37.318 -44.927 72.626 1.00 56.58 279 PHE B N 1
ATOM 4633 C CA . PHE B 1 279 ? -37.149 -43.679 71.895 1.00 56.40 279 PHE B CA 1
ATOM 4634 C C . PHE B 1 279 ? -37.660 -43.785 70.462 1.00 56.73 279 PHE B C 1
ATOM 4635 O O . PHE B 1 279 ? -38.348 -42.893 69.964 1.00 57.08 279 PHE B O 1
ATOM 4643 N N . GLU B 1 280 ? -37.321 -44.885 69.805 1.00 56.38 280 GLU B N 1
ATOM 4644 C CA . GLU B 1 280 ? -37.722 -45.099 68.428 1.00 55.74 280 GLU B CA 1
ATOM 4645 C C . GLU B 1 280 ? -39.238 -45.110 68.248 1.00 54.62 280 GLU B C 1
ATOM 4646 O O . GLU B 1 280 ? -39.733 -45.137 67.120 1.00 55.39 280 GLU B O 1
ATOM 4652 N N . VAL B 1 281 ? -39.972 -45.071 69.359 1.00 52.44 281 VAL B N 1
ATOM 4653 C CA . VAL B 1 281 ? -41.436 -45.065 69.320 1.00 50.48 281 VAL B CA 1
ATOM 4654 C C . VAL B 1 281 ? -41.976 -43.711 69.755 1.00 50.78 281 VAL B C 1
ATOM 4655 O O . VAL B 1 281 ? -42.985 -43.231 69.225 1.00 49.87 281 VAL B O 1
ATOM 4659 N N . ALA B 1 282 ? -41.295 -43.103 70.724 1.00 50.27 282 ALA B N 1
ATOM 4660 C CA . ALA B 1 282 ? -41.703 -41.807 71.262 1.00 48.87 282 ALA B CA 1
ATOM 4661 C C . ALA B 1 282 ? -41.255 -40.603 70.434 1.00 47.18 282 ALA B C 1
ATOM 4662 O O . ALA B 1 282 ? -41.905 -39.562 70.469 1.00 46.97 282 ALA B O 1
ATOM 4664 N N . LYS B 1 283 ? -40.159 -40.744 69.689 1.00 45.65 283 LYS B N 1
ATOM 4665 C CA . LYS B 1 283 ? -39.648 -39.642 68.875 1.00 44.73 283 LYS B CA 1
ATOM 4666 C C . LYS B 1 283 ? -40.724 -39.117 67.939 1.00 43.08 283 LYS B C 1
ATOM 4667 O O . LYS B 1 283 ? -40.684 -37.975 67.508 1.00 43.82 283 LYS B O 1
ATOM 4673 N N . THR B 1 284 ? -41.697 -39.962 67.647 1.00 40.39 284 THR B N 1
ATOM 4674 C CA . THR B 1 284 ? -42.802 -39.609 66.779 1.00 37.33 284 THR B CA 1
ATOM 4675 C C . THR B 1 284 ? -43.612 -38.417 67.256 1.00 38.05 284 THR B C 1
ATOM 4676 O O . THR B 1 284 ? -43.973 -37.563 66.457 1.00 39.33 284 THR B O 1
ATOM 4680 N N . SER B 1 285 ? -43.902 -38.360 68.553 1.00 37.92 285 SER B N 1
ATOM 4681 C CA . SER B 1 285 ? -44.701 -37.273 69.126 1.00 37.46 285 SER B CA 1
ATOM 4682 C C . SER B 1 285 ? -44.120 -35.870 68.973 1.00 36.83 285 SER B C 1
ATOM 4683 O O . SER B 1 285 ? -44.862 -34.890 69.010 1.00 35.73 285 SER B O 1
ATOM 4686 N N . LEU B 1 286 ? -42.801 -35.766 68.822 1.00 36.97 286 LEU B N 1
ATOM 4687 C CA . LEU B 1 286 ? -42.161 -34.463 68.665 1.00 38.78 286 LEU B CA 1
ATOM 4688 C C . LEU B 1 286 ? -42.827 -33.603 67.589 1.00 40.34 286 LEU B C 1
ATOM 4689 O O . LEU B 1 286 ? -43.041 -32.409 67.789 1.00 38.92 286 LEU B O 1
ATOM 4694 N N . TYR B 1 287 ? -43.169 -34.207 66.457 1.00 41.45 287 TYR B N 1
ATOM 4695 C CA . TYR B 1 287 ? -43.807 -33.460 65.381 1.00 44.58 287 TYR B CA 1
ATOM 4696 C C . TYR B 1 287 ? -45.293 -33.764 65.211 1.00 46.72 287 TYR B C 1
ATOM 4697 O O . TYR B 1 287 ? -45.941 -33.204 64.331 1.00 45.82 287 TYR B O 1
ATOM 4706 N N . SER B 1 288 ? -45.825 -34.632 66.070 1.00 50.19 288 SER B N 1
ATOM 4707 C CA . SER B 1 288 ? -47.228 -35.055 66.024 1.00 52.62 288 SER B CA 1
ATOM 4708 C C . SER B 1 288 ? -48.250 -34.197 66.770 1.00 54.32 288 SER B C 1
ATOM 4709 O O . SER B 1 288 ? -49.440 -34.275 66.475 1.00 54.08 288 SER B O 1
ATOM 4712 N N . ILE B 1 289 ? -47.812 -33.401 67.743 1.00 56.04 289 ILE B N 1
ATOM 4713 C CA . ILE B 1 289 ? -48.754 -32.583 68.516 1.00 58.54 289 ILE B CA 1
ATOM 4714 C C . ILE B 1 289 ? -48.897 -31.138 68.053 1.00 59.50 289 ILE B C 1
ATOM 4715 O O . ILE B 1 289 ? -47.911 -30.436 67.885 1.00 61.06 289 ILE B O 1
ATOM 4720 N N . LYS B 1 290 ? -50.135 -30.695 67.872 1.00 61.30 290 LYS B N 1
ATOM 4721 C CA . LYS B 1 290 ? -50.406 -29.330 67.431 1.00 63.55 290 LYS B CA 1
ATOM 4722 C C . LYS B 1 290 ? -50.428 -28.403 68.646 1.00 63.42 290 LYS B C 1
ATOM 4723 O O . LYS B 1 290 ? -50.869 -28.799 69.724 1.00 63.65 290 LYS B O 1
ATOM 4729 N N . PRO B 1 291 ? -49.948 -27.157 68.490 1.00 63.37 291 PRO B N 1
ATOM 4730 C CA . PRO B 1 291 ? -49.936 -26.214 69.614 1.00 63.05 291 PRO B CA 1
ATOM 4731 C C . PRO B 1 291 ? -51.364 -25.974 70.060 1.00 63.35 291 PRO B C 1
ATOM 4732 O O . PRO B 1 291 ? -52.289 -26.133 69.268 1.00 62.74 291 PRO B O 1
ATOM 4736 N N . SER B 1 292 ? -51.554 -25.593 71.318 1.00 63.99 292 SER B N 1
ATOM 4737 C CA . SER B 1 292 ? -52.903 -25.322 71.800 1.00 64.79 292 SER B CA 1
ATOM 4738 C C . SER B 1 292 ? -53.460 -24.148 70.998 1.00 65.46 292 SER B C 1
ATOM 4739 O O . SER B 1 292 ? -52.708 -23.296 70.529 1.00 66.11 292 SER B O 1
ATOM 4742 N N . LYS B 1 293 ? -54.775 -24.104 70.825 1.00 65.80 293 LYS B N 1
ATOM 4743 C CA . LYS B 1 293 ? -55.376 -23.015 70.070 1.00 65.70 293 LYS B CA 1
ATOM 4744 C C . LYS B 1 293 ? -55.434 -21.750 70.919 1.00 65.01 293 LYS B C 1
ATOM 4745 O O . LYS B 1 293 ? -55.669 -20.659 70.408 1.00 65.38 293 LYS B O 1
ATOM 4751 N N . THR B 1 294 ? -55.201 -21.902 72.218 1.00 63.80 294 THR B N 1
ATOM 4752 C CA . THR B 1 294 ? -55.212 -20.767 73.131 1.00 63.25 294 THR B CA 1
ATOM 4753 C C . THR B 1 294 ? -53.972 -19.917 72.850 1.00 61.89 294 THR B C 1
ATOM 4754 O O . THR B 1 294 ? -53.996 -18.693 72.989 1.00 61.95 294 THR B O 1
ATOM 4758 N N . VAL B 1 295 ? -52.894 -20.589 72.452 1.00 60.32 295 VAL B N 1
ATOM 4759 C CA . VAL B 1 295 ? -51.622 -19.942 72.139 1.00 58.02 295 VAL B CA 1
ATOM 4760 C C . VAL B 1 295 ? -51.567 -19.518 70.674 1.00 58.07 295 VAL B C 1
ATOM 4761 O O . VAL B 1 295 ? -50.899 -18.537 70.334 1.00 57.73 295 VAL B O 1
ATOM 4765 N N . ARG B 1 296 ? -52.256 -20.250 69.799 1.00 57.23 296 ARG B N 1
ATOM 4766 C CA . ARG B 1 296 ? -52.225 -19.879 68.394 1.00 56.98 296 ARG B CA 1
ATOM 4767 C C . ARG B 1 296 ? -53.059 -18.627 68.167 1.00 55.74 296 ARG B C 1
ATOM 4768 O O . ARG B 1 296 ? -52.759 -17.825 67.289 1.00 56.08 296 ARG B O 1
ATOM 4776 N N . THR B 1 297 ? -54.104 -18.456 68.968 1.00 54.46 297 THR B N 1
ATOM 4777 C CA . THR B 1 297 ? -54.956 -17.277 68.858 1.00 52.29 297 THR B CA 1
ATOM 4778 C C . THR B 1 297 ? -54.232 -16.114 69.513 1.00 50.37 297 THR B C 1
ATOM 4779 O O . THR B 1 297 ? -54.343 -14.972 69.075 1.00 49.88 297 THR B O 1
ATOM 4783 N N . ALA B 1 298 ? -53.501 -16.419 70.577 1.00 47.80 298 ALA B N 1
ATOM 4784 C CA . ALA B 1 298 ? -52.746 -15.413 71.292 1.00 47.39 298 ALA B CA 1
ATOM 4785 C C . ALA B 1 298 ? -51.630 -14.941 70.368 1.00 47.99 298 ALA B C 1
ATOM 4786 O O . ALA B 1 298 ? -51.223 -13.775 70.404 1.00 47.75 298 ALA B O 1
ATOM 4788 N N . THR B 1 299 ? -51.144 -15.857 69.532 1.00 47.59 299 THR B N 1
ATOM 4789 C CA . THR B 1 299 ? -50.084 -15.540 68.583 1.00 47.40 299 THR B CA 1
ATOM 4790 C C . THR B 1 299 ? -50.573 -14.666 67.435 1.00 47.40 299 THR B C 1
ATOM 4791 O O . THR B 1 299 ? -49.945 -13.667 67.102 1.00 47.87 299 THR B O 1
ATOM 4795 N N . ASN B 1 300 ? -51.685 -15.044 66.820 1.00 47.70 300 ASN B N 1
ATOM 4796 C CA . ASN B 1 300 ? -52.224 -14.257 65.724 1.00 48.17 300 ASN B CA 1
ATOM 4797 C C . ASN B 1 300 ? -52.609 -12.874 66.238 1.00 48.94 300 ASN B C 1
ATOM 4798 O O . ASN B 1 300 ? -52.603 -11.898 65.486 1.00 48.21 300 ASN B O 1
ATOM 4803 N N . LYS B 1 301 ? -52.930 -12.789 67.526 1.00 50.22 301 LYS B N 1
ATOM 4804 C CA . LYS B 1 301 ? -53.318 -11.514 68.123 1.00 51.66 301 LYS B CA 1
ATOM 4805 C C . LYS B 1 301 ? -52.163 -10.523 68.093 1.00 50.77 301 LYS B C 1
ATOM 4806 O O . LYS B 1 301 ? -52.340 -9.374 67.695 1.00 51.82 301 LYS B O 1
ATOM 4812 N N . ILE B 1 302 ? -50.985 -10.972 68.520 1.00 49.61 302 ILE B N 1
ATOM 4813 C CA . ILE B 1 302 ? -49.788 -10.136 68.524 1.00 48.04 302 ILE B CA 1
ATOM 4814 C C . ILE B 1 302 ? -49.510 -9.587 67.125 1.00 47.82 302 ILE B C 1
ATOM 4815 O O . ILE B 1 302 ? -49.143 -8.425 66.963 1.00 46.80 302 ILE B O 1
ATOM 4820 N N . GLU B 1 303 ? -49.691 -10.441 66.124 1.00 48.07 303 GLU B N 1
ATOM 4821 C CA . GLU B 1 303 ? -49.435 -10.078 64.741 1.00 49.24 303 GLU B CA 1
ATOM 4822 C C . GLU B 1 303 ? -50.345 -8.994 64.202 1.00 50.45 303 GLU B C 1
ATOM 4823 O O . GLU B 1 303 ? -49.871 -7.973 63.717 1.00 51.46 303 GLU B O 1
ATOM 4829 N N . SER B 1 304 ? -51.653 -9.216 64.265 1.00 52.65 304 SER B N 1
ATOM 4830 C CA . SER B 1 304 ? -52.600 -8.228 63.766 1.00 54.27 304 SER B CA 1
ATOM 4831 C C . SER B 1 304 ? -52.599 -6.975 64.632 1.00 55.05 304 SER B C 1
ATOM 4832 O O . SER B 1 304 ? -53.002 -5.911 64.169 1.00 56.53 304 SER B O 1
ATOM 4835 N N . ASP B 1 305 ? -52.173 -7.094 65.888 1.00 54.79 305 ASP B N 1
ATOM 4836 C CA . ASP B 1 305 ? -52.102 -5.916 66.753 1.00 55.35 305 ASP B CA 1
ATOM 4837 C C . ASP B 1 305 ? -50.946 -5.055 66.252 1.00 55.48 305 ASP B C 1
ATOM 4838 O O . ASP B 1 305 ? -51.019 -3.830 66.276 1.00 55.67 305 ASP B O 1
ATOM 4843 N N . LEU B 1 306 ? -49.877 -5.709 65.804 1.00 56.20 306 LEU B N 1
ATOM 4844 C CA . LEU B 1 306 ? -48.711 -5.011 65.280 1.00 55.93 306 LEU B CA 1
ATOM 4845 C C . LEU B 1 306 ? -49.089 -4.356 63.959 1.00 56.70 306 LEU B C 1
ATOM 4846 O O . LEU B 1 306 ? -48.697 -3.225 63.687 1.00 56.82 306 LEU B O 1
ATOM 4851 N N . ILE B 1 307 ? -49.864 -5.064 63.146 1.00 57.51 307 ILE B N 1
ATOM 4852 C CA . ILE B 1 307 ? -50.298 -4.529 61.860 1.00 59.48 307 ILE B CA 1
ATOM 4853 C C . ILE B 1 307 ? -51.251 -3.373 62.087 1.00 62.23 307 ILE B C 1
ATOM 4854 O O . ILE B 1 307 ? -51.140 -2.324 61.460 1.00 63.12 307 ILE B O 1
ATOM 4859 N N . SER B 1 308 ? -52.194 -3.598 62.997 1.00 65.50 308 SER B N 1
ATOM 4860 C CA . SER B 1 308 ? -53.238 -2.642 63.347 1.00 67.27 308 SER B CA 1
ATOM 4861 C C . SER B 1 308 ? -53.000 -1.956 64.686 1.00 69.35 308 SER B C 1
ATOM 4862 O O . SER B 1 308 ? -53.512 -2.420 65.707 1.00 70.72 308 SER B O 1
ATOM 4865 N N . MET B 1 309 ? -52.240 -0.861 64.681 1.00 70.35 309 MET B N 1
ATOM 4866 C CA . MET B 1 309 ? -51.950 -0.103 65.900 1.00 71.23 309 MET B CA 1
ATOM 4867 C C . MET B 1 309 ? -50.643 0.660 65.755 1.00 72.06 309 MET B C 1
ATOM 4868 O O . MET B 1 309 ? -49.770 0.487 66.634 1.00 72.65 309 MET B O 1
#

Secondary structure (DSSP, 8-state):
-BGGGTEEEE-SSSB-EEEE--HHHHHHHHHS---GGGTTSPEE-SSS-EEPPGGGGGGB-BTTB--B-TTSHHHHHHHHHHHHHHHHHT-BGGG--GGGGGPBP-HHHHHHHHHHHH-TTSGGGT-HHHHHHHHHHHTT-------GGG-S---EEEE-SSEEEEEEE-TT-SSS----EEEEEEESSSS---HHHHHHHHHHHHHHSTTEEEE-SSSSEEEEEEGGGHHHHHHHHHHHHH------TT-TTS-HHHHHHHHHHHHT--HHHHTTHHHH-PPPHHHHHHHHHHHHHHH--/-BGGGTEEEE-SSSB-EEEE--HHHHHHHHHS---GGGTTSPEE-SSS-EE--GGGGGGB--SS--SB-TTSHHHHHHHHHHHHHHHHH--BGGG--GGGTTPBP-HHHHHHHHHHHH-TTSGGGT-HHHHHHHHHHHTT-S-----GGG-S---EEEE-SSEEEEEE--TT-SSS-----EEEEEESSSS---HHHHHHHHHHHHHHTTTEEEE-SSSSEEEEEEHHHHHHHHHHHHHHHTT--------TTB-HHHHHHHHHHTTT--HHHHTTHHHHPPPPHHHHHHHHHHHHHHH--

Radius of gyration: 31.18 Å; Cα contacts (8 Å, |Δi|>4): 995; chains: 2; bounding box: 91×63×89 Å

CATH classification: 3.90.1400.10 (+1 more: 3.30.428.20)